Protein AF-A0A6P2DK09-F1 (afdb_monomer_lite)

Structure (mmCIF, N/CA/C/O backbone):
data_AF-A0A6P2DK09-F1
#
_entry.id   AF-A0A6P2DK09-F1
#
loop_
_atom_site.group_PDB
_atom_site.id
_atom_site.type_symbol
_atom_site.label_atom_id
_atom_site.label_alt_id
_atom_site.label_comp_id
_atom_site.label_asym_id
_atom_site.label_entity_id
_atom_site.label_seq_id
_atom_site.pdbx_PDB_ins_code
_atom_site.Cartn_x
_atom_site.Cartn_y
_atom_site.Cartn_z
_atom_site.occupancy
_atom_site.B_iso_or_equiv
_atom_site.auth_seq_id
_atom_site.auth_comp_id
_atom_site.auth_asym_id
_atom_site.auth_atom_id
_atom_site.pdbx_PDB_model_num
ATOM 1 N N . MET A 1 1 ? 14.080 -55.317 -31.603 1.00 42.06 1 MET A N 1
ATOM 2 C CA . MET A 1 1 ? 14.090 -55.351 -30.122 1.00 42.06 1 MET A CA 1
ATOM 3 C C . MET A 1 1 ? 13.150 -54.242 -29.651 1.00 42.06 1 MET A C 1
ATOM 5 O O . MET A 1 1 ? 13.476 -53.090 -29.867 1.00 42.06 1 MET A O 1
ATOM 9 N N . ARG A 1 2 ? 11.854 -54.483 -29.374 1.00 49.81 2 ARG A N 1
ATOM 10 C CA . ARG A 1 2 ? 11.277 -54.922 -28.074 1.00 49.81 2 ARG A CA 1
ATOM 11 C C . ARG A 1 2 ? 12.074 -54.328 -26.906 1.00 49.81 2 ARG A C 1
ATOM 13 O O . ARG A 1 2 ? 13.206 -54.742 -26.722 1.00 49.81 2 ARG A O 1
ATOM 20 N N . THR A 1 3 ? 11.541 -53.339 -26.189 1.00 46.97 3 THR A N 1
ATOM 21 C CA . THR A 1 3 ? 10.683 -53.588 -25.014 1.00 46.97 3 THR A CA 1
ATOM 22 C C . THR A 1 3 ? 9.651 -52.477 -24.759 1.00 46.97 3 THR A C 1
ATOM 24 O O . THR A 1 3 ? 9.936 -51.289 -24.857 1.00 46.97 3 THR A O 1
ATOM 27 N N . ARG A 1 4 ? 8.428 -52.899 -24.407 1.00 56.16 4 ARG A N 1
ATOM 28 C CA . ARG A 1 4 ? 7.348 -52.081 -23.837 1.00 56.16 4 ARG A CA 1
ATOM 29 C C . ARG A 1 4 ? 7.467 -52.135 -22.310 1.00 56.16 4 ARG A C 1
ATOM 31 O O . ARG A 1 4 ? 7.548 -53.238 -21.778 1.00 56.16 4 ARG A O 1
ATOM 38 N N . PHE A 1 5 ? 7.397 -50.997 -21.625 1.00 48.72 5 PHE A N 1
ATOM 39 C CA . PHE A 1 5 ? 7.050 -50.923 -20.201 1.00 48.72 5 PHE A CA 1
ATOM 40 C C . PHE A 1 5 ? 5.754 -50.118 -20.081 1.00 48.72 5 PHE A C 1
ATOM 42 O O . PHE A 1 5 ? 5.742 -48.906 -20.272 1.00 48.72 5 PHE A O 1
ATOM 49 N N . GLY A 1 6 ? 4.649 -50.824 -19.843 1.00 46.00 6 GLY A N 1
ATOM 50 C CA . GLY A 1 6 ? 3.372 -50.233 -19.461 1.00 46.00 6 GLY A CA 1
ATOM 51 C C . GLY A 1 6 ? 3.283 -50.204 -17.941 1.00 46.00 6 GLY A C 1
ATOM 52 O O . GLY A 1 6 ? 3.185 -51.258 -17.320 1.00 46.00 6 GLY A O 1
ATOM 53 N N . GLY A 1 7 ? 3.346 -49.010 -17.356 1.00 49.12 7 GLY A N 1
ATOM 54 C CA . GLY A 1 7 ? 3.050 -48.766 -15.947 1.00 49.12 7 GLY A CA 1
ATOM 55 C C . GLY A 1 7 ? 1.713 -48.045 -15.837 1.00 49.12 7 GLY A C 1
ATOM 56 O O . GLY A 1 7 ? 1.587 -46.906 -16.280 1.00 49.12 7 GLY A O 1
ATOM 57 N N . ALA A 1 8 ? 0.710 -48.719 -15.279 1.00 47.31 8 ALA A N 1
ATOM 58 C CA . ALA A 1 8 ? -0.571 -48.118 -14.939 1.00 47.31 8 ALA A CA 1
ATOM 59 C C . ALA A 1 8 ? -0.384 -47.179 -13.736 1.00 47.31 8 ALA A C 1
ATOM 61 O O . ALA A 1 8 ? -0.195 -47.635 -12.611 1.00 47.31 8 ALA A O 1
ATOM 62 N N . PHE A 1 9 ? -0.424 -45.868 -13.975 1.00 43.56 9 PHE A N 1
ATOM 63 C CA . PHE A 1 9 ? -0.519 -44.870 -12.912 1.00 43.56 9 PHE A CA 1
ATOM 64 C C . PHE A 1 9 ? -1.989 -44.695 -12.526 1.00 43.56 9 PHE A C 1
ATOM 66 O O . PHE A 1 9 ? -2.787 -44.138 -13.278 1.00 43.56 9 PHE A O 1
ATO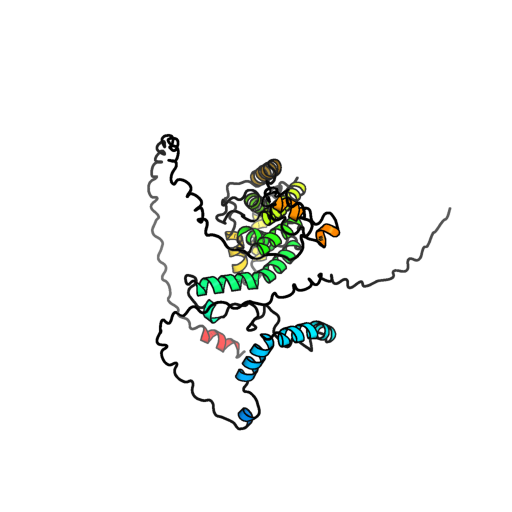M 73 N N . ALA A 1 10 ? -2.345 -45.183 -11.340 1.00 48.19 10 ALA A N 1
ATOM 74 C CA . ALA A 1 10 ? -3.598 -44.844 -10.685 1.00 48.19 10 ALA A CA 1
ATOM 75 C C . ALA A 1 10 ? -3.529 -43.381 -10.215 1.00 48.19 10 ALA A C 1
ATOM 77 O O . ALA A 1 10 ? -2.766 -43.039 -9.312 1.00 48.19 10 ALA A O 1
ATOM 78 N N . VAL A 1 11 ? -4.311 -42.509 -10.853 1.00 44.12 11 VAL A N 1
ATOM 79 C CA . VAL A 1 11 ? -4.482 -41.109 -10.447 1.00 44.12 11 VAL A CA 1
ATOM 80 C C . VAL A 1 11 ? -5.477 -41.070 -9.289 1.00 44.12 11 VAL A C 1
ATOM 82 O O . VAL A 1 11 ? -6.689 -41.141 -9.480 1.00 44.12 11 VAL A O 1
ATOM 85 N N . LEU A 1 12 ? -4.948 -40.993 -8.071 1.00 38.78 12 LEU A N 1
ATOM 86 C CA . LEU A 1 12 ? -5.711 -40.795 -6.842 1.00 38.78 12 LEU A CA 1
ATOM 87 C C . LEU A 1 12 ? -5.886 -39.281 -6.643 1.00 38.78 12 LEU A C 1
ATOM 89 O O . LEU A 1 12 ? -4.958 -38.578 -6.245 1.00 38.78 12 LEU A O 1
ATOM 93 N N . VAL A 1 13 ? -7.065 -38.763 -6.990 1.00 39.62 13 VAL A N 1
ATOM 94 C CA . VAL A 1 13 ? -7.422 -37.348 -6.819 1.00 39.62 13 VAL A CA 1
ATOM 95 C C . VAL A 1 13 ? -7.716 -37.086 -5.340 1.00 39.62 13 VAL A C 1
ATOM 97 O O . VAL A 1 13 ? -8.825 -37.309 -4.862 1.00 39.62 13 VAL A O 1
ATOM 100 N N . PHE A 1 14 ? -6.716 -36.602 -4.603 1.00 35.22 14 PHE A N 1
ATOM 101 C CA . PHE A 1 14 ? -6.920 -35.970 -3.300 1.00 35.22 14 PHE A CA 1
ATOM 102 C C . PHE A 1 14 ? -7.367 -34.518 -3.513 1.00 35.22 14 PHE A C 1
ATOM 104 O O . PHE A 1 14 ? -6.560 -33.646 -3.833 1.00 35.22 14 PHE A O 1
ATOM 111 N N . VAL A 1 15 ? -8.657 -34.241 -3.311 1.00 38.81 15 VAL A N 1
ATOM 112 C CA . VAL A 1 15 ? -9.162 -32.868 -3.173 1.00 38.81 15 VAL A CA 1
ATOM 113 C C . VAL A 1 15 ? -8.777 -32.365 -1.781 1.00 38.81 15 VAL A C 1
ATOM 115 O O . VAL A 1 15 ? -9.516 -32.516 -0.811 1.00 38.81 15 VAL A O 1
ATOM 118 N N . ALA A 1 16 ? -7.581 -31.793 -1.668 1.00 36.22 16 ALA A N 1
ATOM 119 C CA . ALA A 1 16 ? -7.150 -31.077 -0.477 1.00 36.22 16 ALA A CA 1
ATOM 120 C C . ALA A 1 16 ? -7.794 -29.680 -0.461 1.00 36.22 16 ALA A C 1
ATOM 122 O O . ALA A 1 16 ? -7.281 -28.730 -1.050 1.00 36.22 16 ALA A O 1
ATOM 123 N N . LEU A 1 17 ? -8.925 -29.541 0.234 1.00 41.38 17 LEU A N 1
ATOM 124 C CA . LEU A 1 17 ? -9.475 -28.245 0.645 1.00 41.38 17 LEU A CA 1
ATOM 125 C C . LEU A 1 17 ? -8.602 -27.656 1.767 1.00 41.38 17 LEU A C 1
ATOM 127 O O . LEU A 1 17 ? -8.957 -27.654 2.943 1.00 41.38 17 LEU A O 1
ATOM 131 N N . GLY A 1 18 ? -7.420 -27.168 1.391 1.00 33.12 18 GLY A N 1
ATOM 132 C CA . GLY A 1 18 ? -6.524 -26.424 2.267 1.00 33.12 18 GLY A CA 1
ATOM 133 C C . GLY A 1 18 ? -7.019 -24.995 2.466 1.00 33.12 18 GLY A C 1
ATOM 134 O O . GLY A 1 18 ? -6.592 -24.084 1.762 1.00 33.12 18 GLY A O 1
ATOM 135 N N . ARG A 1 19 ? -7.905 -24.770 3.443 1.00 43.72 19 ARG A N 1
ATOM 136 C CA . ARG A 1 19 ? -8.054 -23.432 4.030 1.00 43.72 19 ARG A CA 1
ATOM 137 C C . ARG A 1 19 ? -6.906 -23.218 5.010 1.00 43.72 19 ARG A C 1
ATOM 139 O O . ARG A 1 19 ? -6.800 -23.933 6.002 1.00 43.72 19 ARG A O 1
ATOM 146 N N . ALA A 1 20 ? -6.071 -22.222 4.727 1.00 36.66 20 ALA A N 1
ATOM 147 C CA . ALA A 1 20 ? -5.079 -21.713 5.659 1.00 36.66 20 ALA A CA 1
ATOM 148 C C . ALA A 1 20 ? -5.770 -21.338 6.981 1.00 36.66 20 ALA A C 1
ATOM 150 O O . ALA A 1 20 ? -6.545 -20.381 7.043 1.00 36.66 20 ALA A O 1
ATOM 151 N N . GLN A 1 21 ? -5.521 -22.117 8.033 1.00 39.50 21 GLN A N 1
ATOM 152 C CA . GLN A 1 21 ? -5.851 -21.720 9.394 1.00 39.50 21 GLN A CA 1
ATOM 153 C C . GLN A 1 21 ? -4.975 -20.514 9.736 1.00 39.50 21 GLN A C 1
ATOM 155 O O . GLN A 1 21 ? -3.755 -20.630 9.842 1.00 39.50 21 GLN A O 1
ATOM 160 N N . GLN A 1 22 ? -5.587 -19.336 9.867 1.00 37.28 22 GLN A N 1
ATOM 161 C CA . GLN A 1 22 ? -4.907 -18.209 10.494 1.00 37.28 22 GLN A CA 1
ATOM 162 C C . GLN A 1 22 ? -4.596 -18.584 11.952 1.00 37.28 22 GLN A C 1
ATOM 164 O O . GLN A 1 22 ? -5.474 -19.128 12.627 1.00 37.28 22 GLN A O 1
ATOM 169 N N . PRO A 1 23 ? -3.384 -18.300 12.458 1.00 37.34 23 PRO A N 1
ATOM 170 C CA . PRO A 1 23 ? -3.059 -18.536 13.855 1.00 37.34 23 PRO A CA 1
ATOM 171 C C . PRO A 1 23 ? -3.972 -17.680 14.738 1.00 37.34 23 PRO A C 1
ATOM 173 O O . PRO A 1 23 ? -3.956 -16.449 14.681 1.00 37.34 23 PRO A O 1
ATOM 176 N N . THR A 1 24 ? -4.785 -18.338 15.561 1.00 40.47 24 THR A N 1
ATOM 177 C CA . THR A 1 24 ? -5.504 -17.705 16.666 1.00 40.47 24 THR A CA 1
ATOM 178 C C . THR A 1 24 ? -4.481 -17.167 17.657 1.00 40.47 24 THR A C 1
ATOM 180 O O . THR A 1 24 ? -3.830 -17.937 18.361 1.00 40.47 24 THR A O 1
ATOM 183 N N . ILE A 1 25 ? -4.331 -15.844 17.696 1.00 39.44 25 ILE A N 1
ATOM 184 C CA . ILE A 1 25 ? -3.543 -15.143 18.710 1.00 39.44 25 ILE A CA 1
ATOM 185 C C . ILE A 1 25 ? -4.257 -15.344 20.061 1.00 39.44 25 ILE A C 1
ATOM 187 O O . ILE A 1 25 ? -5.414 -14.931 20.184 1.00 39.44 25 ILE A O 1
ATOM 191 N N . PRO A 1 26 ? -3.629 -15.978 21.070 1.00 37.31 26 PRO A N 1
ATOM 192 C CA . PRO A 1 26 ? -4.203 -16.063 22.407 1.00 37.31 26 PRO A CA 1
ATOM 193 C C . PRO A 1 26 ? -4.336 -14.653 22.995 1.00 37.31 26 PRO A C 1
ATOM 195 O O . PRO A 1 26 ? -3.378 -13.881 23.034 1.00 37.31 26 PRO A O 1
ATOM 198 N N . GLY A 1 27 ? -5.556 -14.302 23.405 1.00 42.22 27 GLY A N 1
ATOM 199 C CA . GLY A 1 27 ? -5.870 -13.000 23.984 1.00 42.22 27 GLY A CA 1
ATOM 200 C C . GLY A 1 27 ? -5.056 -12.743 25.251 1.00 42.22 27 GLY A C 1
ATOM 201 O O . GLY A 1 27 ? -5.038 -13.568 26.164 1.00 42.22 27 GLY A O 1
ATOM 202 N N . ALA A 1 28 ? -4.399 -11.586 25.300 1.00 41.84 28 ALA A N 1
ATOM 203 C CA . ALA A 1 28 ? -3.706 -11.109 26.487 1.00 41.84 28 ALA A CA 1
ATOM 204 C C . ALA A 1 28 ? -4.692 -10.962 27.670 1.00 41.84 28 ALA A C 1
ATOM 206 O O . ALA A 1 28 ? -5.804 -10.455 27.475 1.00 41.84 28 ALA A O 1
ATOM 207 N N . PRO A 1 29 ? -4.315 -11.377 28.894 1.00 41.28 29 PRO A N 1
ATOM 208 C CA . PRO A 1 29 ? -5.143 -11.194 30.079 1.00 41.28 29 PRO A CA 1
ATOM 209 C C . PRO A 1 29 ? -5.303 -9.701 30.395 1.00 41.28 29 PRO A C 1
ATOM 211 O O . PRO A 1 29 ? -4.333 -8.945 30.447 1.00 41.28 29 PRO A O 1
ATOM 214 N N . ALA A 1 30 ? -6.549 -9.274 30.599 1.00 40.66 30 ALA A N 1
ATOM 215 C CA . ALA A 1 30 ? -6.876 -7.912 30.997 1.00 40.66 30 ALA A CA 1
ATOM 216 C C . ALA A 1 30 ? -6.358 -7.632 32.418 1.00 40.66 30 ALA A C 1
ATOM 218 O O . ALA A 1 30 ? -6.726 -8.325 33.367 1.00 40.66 30 ALA A O 1
ATOM 219 N N . LEU A 1 31 ? -5.521 -6.601 32.555 1.00 39.47 31 LEU A N 1
ATOM 220 C CA . LEU A 1 31 ? -5.100 -6.048 33.842 1.00 39.47 31 LEU A CA 1
ATOM 221 C C . LEU A 1 31 ? -6.314 -5.474 34.606 1.00 39.47 31 LEU A C 1
ATOM 223 O O . LEU A 1 31 ? -7.147 -4.797 33.996 1.00 39.47 31 LEU A O 1
ATOM 227 N N . PRO A 1 32 ? -6.421 -5.701 35.929 1.00 43.34 32 PRO A N 1
ATOM 228 C CA . PRO A 1 32 ? -7.455 -5.094 36.759 1.00 43.34 32 PRO A CA 1
ATOM 229 C C . PRO A 1 32 ? -7.236 -3.577 36.853 1.00 43.34 32 PRO A C 1
ATOM 231 O O . PRO A 1 32 ? -6.185 -3.109 37.290 1.00 43.34 32 PRO A O 1
ATOM 234 N N . GLY A 1 33 ? -8.232 -2.806 36.412 1.00 38.91 33 GLY A N 1
ATOM 235 C CA . GLY A 1 33 ? -8.222 -1.346 36.471 1.00 38.91 33 GLY A CA 1
ATOM 236 C C . GLY A 1 33 ? -8.292 -0.839 37.911 1.00 38.91 33 GLY A C 1
ATOM 237 O O . GLY A 1 33 ? -9.237 -1.144 38.636 1.00 38.91 33 GLY A O 1
ATOM 238 N N . GLY A 1 34 ? -7.289 -0.055 38.307 1.00 42.06 34 GLY A N 1
ATOM 239 C CA . GLY A 1 34 ? -7.310 0.740 39.532 1.00 42.06 34 GLY A CA 1
ATOM 240 C C . GLY A 1 34 ? -8.215 1.980 39.407 1.00 42.06 34 GLY A C 1
ATOM 241 O O . GLY A 1 34 ? -8.518 2.415 38.293 1.00 42.06 34 GLY A O 1
ATOM 242 N N . PRO A 1 35 ? -8.659 2.550 40.541 1.00 38.03 35 PRO A N 1
ATOM 243 C CA . PRO A 1 35 ? -9.598 3.667 40.578 1.00 38.03 35 PRO A CA 1
ATOM 244 C C . PRO A 1 35 ? -8.959 4.967 40.070 1.00 38.03 35 PRO A C 1
ATOM 246 O O . PRO A 1 35 ? -7.891 5.374 40.524 1.00 38.03 35 PRO A O 1
ATOM 249 N N . VAL A 1 36 ? -9.643 5.633 39.140 1.00 41.47 36 VAL A N 1
ATOM 250 C CA . VAL A 1 36 ? -9.286 6.965 38.628 1.00 41.47 36 VAL A CA 1
ATOM 251 C C . VAL A 1 36 ? -9.949 8.024 39.525 1.00 41.47 36 VAL A C 1
ATOM 253 O O . VAL A 1 36 ? -11.138 7.877 39.823 1.00 41.47 36 VAL A O 1
ATOM 256 N N . PRO A 1 37 ? -9.237 9.070 39.983 1.00 42.19 37 PRO A N 1
ATOM 257 C CA . PRO A 1 37 ? -9.812 10.094 40.851 1.00 42.19 37 PRO A CA 1
ATOM 258 C C . PRO A 1 37 ? -10.824 10.975 40.108 1.00 42.19 37 PRO A C 1
ATOM 260 O O . PRO A 1 37 ? -10.630 11.357 38.954 1.00 42.19 37 PRO A O 1
ATOM 263 N N . ALA A 1 38 ? -11.910 11.299 40.809 1.00 38.03 38 ALA A N 1
ATOM 264 C CA . ALA A 1 38 ? -12.978 12.173 40.351 1.00 38.03 38 ALA A CA 1
ATOM 265 C C . ALA A 1 38 ? -12.473 13.611 40.156 1.00 38.03 38 ALA A C 1
ATOM 267 O O . ALA A 1 38 ? -11.994 14.240 41.099 1.00 38.03 38 ALA A O 1
ATOM 268 N N . VAL A 1 39 ? -12.631 14.146 38.945 1.00 36.91 39 VAL A N 1
ATOM 269 C CA . VAL A 1 39 ? -12.484 15.579 38.670 1.00 36.91 39 VAL A CA 1
ATOM 270 C C . VAL A 1 39 ? -13.880 16.191 38.647 1.00 36.91 39 VAL A C 1
ATOM 272 O O . VAL A 1 39 ? -14.657 16.001 37.714 1.00 36.91 39 VAL A O 1
ATOM 275 N N . THR A 1 40 ? -14.208 16.902 39.721 1.00 39.91 40 THR A N 1
ATOM 276 C CA . THR A 1 40 ? -15.371 17.781 39.835 1.00 39.91 40 THR A CA 1
ATOM 277 C C . THR A 1 40 ? -15.130 19.055 39.027 1.00 39.91 40 THR A C 1
ATOM 279 O O . THR A 1 40 ? -14.263 19.853 39.375 1.00 39.91 40 THR A O 1
ATOM 282 N N . GLY A 1 41 ? -15.911 19.261 37.968 1.00 35.00 41 GLY A N 1
ATOM 283 C CA . GLY A 1 41 ? -15.904 20.486 37.168 1.00 35.00 41 GLY A CA 1
ATOM 284 C C . GLY A 1 41 ? -17.244 20.664 36.466 1.00 35.00 41 GLY A C 1
ATOM 285 O O . GLY A 1 41 ? -17.399 20.298 35.306 1.00 35.00 41 GLY A O 1
ATOM 286 N N . ALA A 1 42 ? -18.233 21.165 37.205 1.00 35.78 42 ALA A N 1
ATOM 287 C CA . ALA A 1 42 ? -19.566 21.463 36.703 1.00 35.78 42 ALA A CA 1
ATOM 288 C C . ALA A 1 42 ? -19.560 22.791 35.928 1.00 35.78 42 ALA A C 1
ATOM 290 O O . ALA A 1 42 ? -19.402 23.855 36.519 1.00 35.78 42 ALA A O 1
ATOM 291 N N . ALA A 1 43 ? -19.787 22.724 34.617 1.00 34.16 43 ALA A N 1
ATOM 292 C CA . ALA A 1 43 ? -20.280 23.844 33.824 1.00 34.16 43 ALA A CA 1
ATOM 293 C C . ALA A 1 43 ? -21.650 23.442 33.267 1.00 34.16 43 ALA A C 1
ATOM 295 O O . ALA A 1 43 ? -21.760 22.624 32.352 1.00 34.16 43 ALA A O 1
ATOM 296 N N . ALA A 1 44 ? -22.700 23.968 33.896 1.00 38.06 44 ALA A N 1
ATOM 297 C CA . ALA A 1 44 ? -24.085 23.739 33.522 1.00 38.06 44 ALA A CA 1
ATOM 298 C C . ALA A 1 44 ? -24.372 24.388 32.161 1.00 38.06 44 ALA A C 1
ATOM 300 O O . ALA A 1 44 ? -24.504 25.604 32.054 1.00 38.06 44 ALA A O 1
ATOM 301 N N . THR A 1 45 ? -24.477 23.567 31.119 1.00 35.94 45 THR A N 1
ATOM 302 C CA . THR A 1 45 ? -25.125 23.945 29.861 1.00 35.94 45 THR A CA 1
ATOM 303 C C . THR A 1 45 ? -26.589 23.531 29.949 1.00 35.94 45 THR A C 1
ATOM 305 O O . THR A 1 45 ? -26.921 22.359 30.120 1.00 35.94 45 THR A O 1
ATOM 308 N N . SER A 1 46 ? -27.475 24.522 29.896 1.00 36.66 46 SER A N 1
ATOM 309 C CA . SER A 1 46 ? -28.925 24.360 29.863 1.00 36.66 46 SER A CA 1
ATOM 310 C C . SER A 1 46 ? -29.345 23.659 28.569 1.00 36.66 46 SER A C 1
ATOM 312 O O . SER A 1 46 ? -29.422 24.262 27.501 1.00 36.66 46 SER A O 1
ATOM 314 N N . VAL A 1 47 ? -29.616 22.357 28.665 1.00 35.62 47 VAL A N 1
ATOM 315 C CA . VAL A 1 47 ? -30.225 21.581 27.581 1.00 35.62 47 VAL A CA 1
ATOM 316 C C . VAL A 1 47 ? -31.680 22.026 27.437 1.00 35.62 47 VAL A C 1
ATOM 318 O O . VAL A 1 47 ? -32.480 21.879 28.362 1.00 35.62 47 VAL A O 1
ATOM 321 N N . ALA A 1 48 ? -32.014 22.592 26.277 1.00 35.19 48 ALA A N 1
ATOM 322 C CA . ALA A 1 48 ? -33.384 22.905 25.892 1.00 35.19 48 ALA A C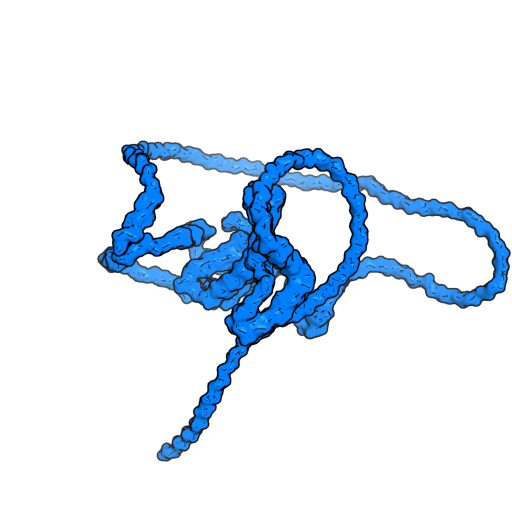A 1
ATOM 323 C C . ALA A 1 48 ? -34.240 21.619 25.889 1.00 35.19 48 ALA A C 1
ATOM 325 O O . ALA A 1 48 ? -33.774 20.587 25.395 1.00 35.19 48 ALA A O 1
ATOM 326 N N . PRO A 1 49 ? -35.474 21.643 26.426 1.00 42.38 49 PRO A N 1
ATOM 327 C CA . PRO A 1 49 ? -36.316 20.457 26.500 1.00 42.38 49 PRO A CA 1
ATOM 328 C C . PRO A 1 49 ? -36.663 19.976 25.089 1.00 42.38 49 PRO A C 1
ATOM 330 O O . PRO A 1 49 ? -37.343 20.662 24.325 1.00 42.38 49 PRO A O 1
ATOM 333 N N . ALA A 1 50 ? -36.175 18.785 24.744 1.00 40.22 50 ALA A N 1
ATOM 334 C CA . ALA A 1 50 ? -36.570 18.084 23.534 1.00 40.22 50 ALA A CA 1
ATOM 335 C C . ALA A 1 50 ? -38.086 17.849 23.572 1.00 40.22 50 ALA A C 1
ATOM 337 O O . ALA A 1 50 ? -38.610 17.269 24.526 1.00 40.22 50 ALA A O 1
ATOM 338 N N . ALA A 1 51 ? -38.782 18.325 22.538 1.00 39.97 51 ALA A N 1
ATOM 339 C CA . ALA A 1 51 ? -40.211 18.124 22.363 1.00 39.97 51 ALA A CA 1
ATOM 340 C C . ALA A 1 51 ? -40.535 16.625 22.441 1.00 39.97 51 ALA A C 1
ATOM 342 O O . ALA A 1 51 ? -40.000 15.819 21.676 1.00 39.97 51 ALA A O 1
ATOM 343 N N . ALA A 1 52 ? -41.387 16.261 23.401 1.00 41.22 52 ALA A N 1
ATOM 344 C CA . ALA A 1 52 ? -41.828 14.894 23.614 1.00 41.22 52 ALA A CA 1
ATOM 345 C C . ALA A 1 52 ? -42.483 14.361 22.333 1.00 41.22 52 ALA A C 1
ATOM 347 O O . ALA A 1 52 ? -43.506 14.879 21.883 1.00 41.22 52 ALA A O 1
ATOM 348 N N . ALA A 1 53 ? -41.877 13.330 21.742 1.00 52.50 53 ALA A N 1
ATOM 349 C CA . ALA A 1 53 ? -42.482 12.604 20.638 1.00 52.50 53 ALA A CA 1
ATOM 350 C C . ALA A 1 53 ? -43.858 12.062 21.082 1.00 52.50 53 ALA A C 1
ATOM 352 O O . ALA A 1 53 ? -43.981 11.581 22.215 1.00 52.50 53 ALA A O 1
ATOM 353 N N . PRO A 1 54 ? -44.896 12.145 20.230 1.00 54.88 54 PRO A N 1
ATOM 354 C CA . PRO A 1 54 ? -46.242 11.713 20.583 1.00 54.88 54 PRO A CA 1
ATOM 355 C C . PRO A 1 54 ? -46.227 10.240 21.000 1.00 54.88 54 PRO A C 1
ATOM 357 O O . PRO A 1 54 ? -45.704 9.382 20.288 1.00 54.88 54 PRO A O 1
ATOM 360 N N . ALA A 1 55 ? -46.781 9.960 22.180 1.00 57.06 55 ALA A N 1
ATOM 361 C CA . ALA A 1 55 ? -46.859 8.616 22.729 1.00 57.06 55 ALA A CA 1
ATOM 362 C C . ALA A 1 55 ? -47.644 7.712 21.767 1.00 57.06 55 ALA A C 1
ATOM 364 O O . ALA A 1 55 ? -48.851 7.878 21.590 1.00 57.06 55 ALA A O 1
ATOM 365 N N . ALA A 1 56 ? -46.948 6.763 21.140 1.00 64.31 56 ALA A N 1
ATOM 366 C CA . ALA A 1 56 ? -47.571 5.759 20.290 1.00 64.31 56 ALA A CA 1
ATOM 367 C C . ALA A 1 56 ? -48.649 4.980 21.081 1.00 64.31 56 ALA A C 1
ATOM 369 O O . ALA A 1 56 ? -48.457 4.710 22.274 1.00 64.31 56 ALA A O 1
ATOM 370 N N . PRO A 1 57 ? -49.785 4.623 20.452 1.00 63.41 57 PRO A N 1
ATOM 371 C CA . PRO A 1 57 ? -50.897 3.960 21.127 1.00 63.41 57 PRO A CA 1
ATOM 372 C C . PRO A 1 57 ? -50.459 2.635 21.767 1.00 63.41 57 PRO A C 1
ATOM 374 O O . PRO A 1 57 ? -49.856 1.769 21.129 1.00 63.41 57 PRO A O 1
ATOM 377 N N . LYS A 1 58 ? -50.757 2.487 23.063 1.00 66.31 58 LYS A N 1
ATOM 378 C CA . LYS A 1 58 ? -50.417 1.311 23.875 1.00 66.31 58 LYS A CA 1
ATOM 379 C C . LYS A 1 58 ? -51.411 0.183 23.600 1.00 66.31 58 LYS A C 1
ATOM 381 O O . LYS A 1 58 ? -52.456 0.099 24.236 1.00 66.31 58 LYS A O 1
ATOM 386 N N . ASN A 1 59 ? -51.079 -0.705 22.671 1.00 75.69 59 ASN A N 1
ATOM 387 C CA . ASN A 1 59 ? -51.859 -1.924 22.439 1.00 75.69 59 ASN A CA 1
ATOM 388 C C . ASN A 1 59 ? -51.501 -2.963 23.516 1.00 75.69 59 ASN A C 1
ATOM 390 O O . ASN A 1 59 ? -50.332 -3.073 23.872 1.00 75.69 59 ASN A O 1
ATOM 394 N N . ILE A 1 60 ? -52.445 -3.774 24.006 1.00 82.12 60 ILE A N 1
ATOM 395 C CA . ILE A 1 60 ? -52.199 -4.819 25.034 1.00 82.12 60 ILE A CA 1
ATOM 396 C C . ILE A 1 60 ? -51.035 -5.760 24.648 1.00 82.12 60 ILE A C 1
ATOM 398 O O . ILE A 1 60 ? -50.260 -6.196 25.498 1.00 82.12 60 ILE A O 1
ATOM 402 N N . TRP A 1 61 ? -50.825 -5.978 23.348 1.00 69.06 61 TRP A N 1
ATOM 403 C CA . TRP A 1 61 ? -49.689 -6.734 22.810 1.00 69.06 61 TRP A CA 1
ATOM 404 C C . TRP A 1 61 ? -48.313 -6.095 23.064 1.00 69.06 61 TRP A C 1
ATOM 406 O O . TRP A 1 61 ? -47.329 -6.818 23.176 1.00 69.06 61 TRP A O 1
ATOM 416 N N . SER A 1 62 ? -48.230 -4.772 23.229 1.00 67.75 62 SER A N 1
ATOM 417 C CA . SER A 1 62 ? -46.994 -4.065 23.612 1.00 67.75 62 SER A CA 1
ATOM 418 C C . SER A 1 62 ? -46.621 -4.237 25.090 1.00 67.75 62 SER A C 1
ATOM 420 O O . SER A 1 62 ? -45.485 -3.963 25.467 1.00 67.75 62 SER A O 1
ATOM 422 N N . PHE A 1 63 ? -47.548 -4.730 25.924 1.00 75.94 63 PHE A N 1
ATOM 423 C CA . PHE A 1 63 ? -47.269 -5.069 27.322 1.00 75.94 63 PHE A CA 1
ATOM 424 C C . PHE A 1 63 ? -46.622 -6.459 27.456 1.00 75.94 63 PHE A C 1
ATOM 426 O O . PHE A 1 63 ? -45.780 -6.666 28.324 1.00 75.94 63 PHE A O 1
ATOM 433 N N . PHE A 1 64 ? -46.966 -7.397 26.563 1.00 82.56 64 PHE A N 1
ATOM 434 C CA . PHE A 1 64 ? -46.400 -8.754 26.545 1.00 82.56 64 PHE A CA 1
ATOM 435 C C . PHE A 1 64 ? -45.216 -8.925 25.585 1.00 82.56 64 PHE A C 1
ATOM 437 O O . PHE A 1 64 ? -44.360 -9.780 25.808 1.00 82.56 64 PHE A O 1
ATOM 444 N N . MET A 1 65 ? -45.121 -8.115 24.528 1.00 82.38 65 MET A N 1
ATOM 445 C CA . MET A 1 65 ? -44.001 -8.145 23.591 1.00 82.38 65 MET A CA 1
ATOM 446 C C . MET A 1 65 ? -43.260 -6.811 23.594 1.00 82.38 65 MET A C 1
ATOM 448 O O . MET A 1 65 ? -43.837 -5.778 23.266 1.00 82.38 65 MET A O 1
ATOM 452 N N . LYS A 1 66 ? -41.951 -6.853 23.897 1.00 85.56 66 LYS A N 1
ATOM 453 C CA . LYS A 1 66 ? -41.042 -5.711 23.691 1.00 85.56 66 LYS A CA 1
ATOM 454 C C . LYS A 1 66 ? -41.258 -5.132 22.295 1.00 85.56 66 LYS A C 1
ATOM 456 O O . LYS A 1 66 ? -41.269 -5.891 21.316 1.00 85.56 66 LYS A O 1
ATOM 461 N N . THR A 1 67 ? -41.377 -3.808 22.218 1.00 85.94 67 THR A N 1
ATOM 462 C CA . THR A 1 67 ? -41.510 -3.103 20.938 1.00 85.94 67 THR A CA 1
ATOM 463 C C . THR A 1 67 ? -40.307 -3.419 20.041 1.00 85.94 67 THR A C 1
ATOM 465 O O . THR A 1 67 ? -39.235 -3.786 20.544 1.00 85.94 67 THR A O 1
ATOM 468 N N . PRO A 1 68 ? -40.442 -3.326 18.710 1.00 81.69 68 PRO A N 1
ATOM 469 C CA . PRO A 1 68 ? -39.315 -3.534 17.806 1.00 81.69 68 PRO A CA 1
ATOM 470 C C . PRO A 1 68 ? -38.116 -2.633 18.145 1.00 81.69 68 PRO A C 1
ATOM 472 O O . PRO A 1 68 ? -36.985 -3.121 18.098 1.00 81.69 68 PRO A O 1
ATOM 475 N N . GLU A 1 69 ? -38.325 -1.386 18.595 1.00 80.19 69 GLU A N 1
ATOM 476 C CA . GLU A 1 69 ? -37.214 -0.532 19.040 1.00 80.19 69 GLU A CA 1
ATOM 477 C C . GLU A 1 69 ? -36.551 -1.073 20.310 1.00 80.19 69 GLU A C 1
ATOM 479 O O . GLU A 1 69 ? -35.326 -1.148 20.388 1.00 80.19 69 GLU A O 1
ATOM 484 N N . GLN A 1 70 ? -37.334 -1.522 21.294 1.00 83.75 70 GLN A N 1
ATOM 485 C CA . GLN A 1 70 ? -36.793 -2.115 22.520 1.00 83.75 70 GLN A CA 1
ATOM 486 C C . GLN A 1 70 ? -36.060 -3.432 22.250 1.00 83.75 70 GLN A C 1
ATOM 488 O O . GLN A 1 70 ? -35.064 -3.731 22.911 1.00 83.75 70 GLN A O 1
ATOM 493 N N . LYS A 1 71 ? -36.517 -4.236 21.282 1.00 86.25 71 LYS A N 1
ATOM 494 C CA . LYS A 1 71 ? -35.795 -5.434 20.829 1.00 86.25 71 LYS A CA 1
ATOM 495 C C . LYS A 1 71 ? -34.477 -5.056 20.165 1.00 86.25 71 LYS A C 1
ATOM 497 O O . LYS A 1 71 ? -33.469 -5.686 20.470 1.00 86.25 71 LYS A O 1
ATOM 502 N N . ALA A 1 72 ? -34.457 -4.019 19.329 1.00 82.06 72 ALA A N 1
ATOM 503 C CA . ALA A 1 72 ? -33.228 -3.514 18.724 1.00 82.06 72 ALA A CA 1
ATOM 504 C C . ALA A 1 72 ? -32.244 -2.990 19.784 1.00 82.06 72 ALA A C 1
ATOM 506 O O . ALA A 1 72 ? -31.071 -3.353 19.750 1.00 82.06 72 ALA A O 1
ATOM 507 N N . GLN A 1 73 ? -32.718 -2.237 20.781 1.00 81.44 73 GLN A N 1
ATOM 508 C CA . GLN A 1 73 ? -31.902 -1.766 21.906 1.00 81.44 73 GLN A CA 1
ATOM 509 C C . GLN A 1 73 ? -31.398 -2.920 22.780 1.00 81.44 73 GLN A C 1
ATOM 511 O O . GLN A 1 73 ? -30.228 -2.960 23.146 1.00 81.44 73 GLN A O 1
ATOM 516 N N . CYS A 1 74 ? -32.245 -3.903 23.088 1.00 89.00 74 CYS A N 1
ATOM 517 C CA . CYS A 1 74 ? -31.842 -5.066 23.877 1.00 89.00 74 CYS A CA 1
ATOM 518 C C . CYS A 1 74 ? -30.831 -5.933 23.116 1.00 89.00 74 CYS A C 1
ATOM 520 O O . CYS A 1 74 ? -29.868 -6.412 23.709 1.00 89.00 74 CYS A O 1
ATOM 522 N N . LYS A 1 75 ? -31.012 -6.092 21.798 1.00 87.00 75 LYS A N 1
ATOM 523 C CA . LYS A 1 75 ? -30.047 -6.748 20.910 1.00 87.00 75 LYS A CA 1
ATOM 524 C C . LYS A 1 75 ? -28.736 -5.965 20.866 1.00 87.00 75 LYS A C 1
ATOM 526 O O . LYS A 1 75 ? -27.681 -6.570 20.981 1.00 87.00 75 LYS A O 1
ATOM 531 N N . ALA A 1 76 ? -28.787 -4.637 20.783 1.00 82.50 76 ALA A N 1
ATOM 532 C CA . ALA A 1 76 ? -27.612 -3.776 20.863 1.00 82.50 76 ALA A CA 1
ATOM 533 C C . ALA A 1 76 ? -26.875 -3.923 22.204 1.00 82.50 76 ALA A C 1
ATOM 535 O O . ALA A 1 76 ? -25.659 -4.082 22.208 1.00 82.50 76 ALA A O 1
ATOM 536 N N . HIS A 1 77 ? -27.581 -3.932 23.338 1.00 86.38 77 HIS A N 1
ATOM 537 C CA . HIS A 1 77 ? -26.977 -4.163 24.655 1.00 86.38 77 HIS A CA 1
ATOM 538 C C . HIS A 1 77 ? -26.376 -5.562 24.776 1.00 86.38 77 HIS A C 1
ATOM 540 O O . HIS A 1 77 ? -25.261 -5.708 25.271 1.00 86.38 77 HIS A O 1
ATOM 546 N N . PHE A 1 78 ? -27.079 -6.584 24.283 1.00 89.94 78 PHE A N 1
ATOM 547 C CA . PHE A 1 78 ? -26.564 -7.945 24.246 1.00 89.94 78 PHE A CA 1
ATOM 548 C C . PHE A 1 78 ? -25.287 -8.015 23.407 1.00 89.94 78 PHE A C 1
ATOM 550 O O . PHE A 1 78 ? -24.270 -8.486 23.904 1.00 89.94 78 PHE A O 1
ATOM 557 N N . CYS A 1 79 ? -25.290 -7.463 22.195 1.00 85.75 79 CYS A N 1
ATOM 558 C CA . CYS A 1 79 ? -24.130 -7.465 21.305 1.00 85.75 79 CYS A CA 1
ATOM 559 C C . CYS A 1 79 ? -22.950 -6.623 21.810 1.00 85.75 79 CYS A C 1
ATOM 561 O O . CYS A 1 79 ? -21.809 -6.971 21.526 1.00 85.75 79 CYS A O 1
ATOM 563 N N . ASN A 1 80 ? -23.203 -5.575 22.600 1.00 81.06 80 ASN A N 1
ATOM 564 C CA . ASN A 1 80 ? -22.159 -4.814 23.294 1.00 81.06 80 ASN A CA 1
ATOM 565 C C . ASN A 1 80 ? -21.641 -5.504 24.568 1.00 81.06 80 ASN A C 1
ATOM 567 O O . ASN A 1 80 ? -20.595 -5.126 25.094 1.00 81.06 80 ASN A O 1
ATOM 571 N N . SER A 1 81 ? -22.359 -6.497 25.097 1.00 88.44 81 SER A N 1
ATOM 572 C CA . SER A 1 81 ? -21.943 -7.219 26.299 1.00 88.44 81 SER A CA 1
ATOM 573 C C . SER A 1 81 ? -20.853 -8.253 25.997 1.00 88.44 81 SER A C 1
ATOM 575 O O . SER A 1 81 ? -20.794 -8.841 24.914 1.00 88.44 81 SER A O 1
ATOM 577 N N . ARG A 1 82 ? -20.019 -8.557 27.002 1.00 87.56 82 ARG A N 1
ATOM 578 C CA . ARG A 1 82 ? -19.013 -9.631 26.916 1.00 87.56 82 ARG A CA 1
ATOM 579 C C . ARG A 1 82 ? -19.651 -10.988 26.603 1.00 87.56 82 ARG A C 1
ATOM 581 O O . ARG A 1 82 ? -19.124 -11.729 25.779 1.00 87.56 82 ARG A O 1
ATOM 588 N N . ILE A 1 83 ? -20.813 -11.272 27.189 1.00 93.38 83 ILE A N 1
ATOM 589 C CA . ILE A 1 83 ? -21.574 -12.504 26.940 1.00 93.38 83 ILE A CA 1
ATOM 590 C C . ILE A 1 83 ? -22.029 -12.585 25.482 1.00 93.38 83 ILE A C 1
ATOM 592 O O . ILE A 1 83 ? -21.846 -13.620 24.848 1.00 93.38 83 ILE A O 1
ATOM 596 N N . GLY A 1 84 ? -22.560 -11.496 24.922 1.00 89.56 84 GLY A N 1
ATOM 597 C CA . GLY A 1 84 ? -22.961 -11.476 23.516 1.00 89.56 84 GLY A CA 1
ATOM 598 C C . GLY A 1 84 ? -21.776 -11.662 22.578 1.00 89.56 84 GLY A C 1
ATOM 599 O O . GLY A 1 84 ? -21.868 -12.450 21.642 1.00 89.56 84 GLY A O 1
ATOM 600 N N . SER A 1 85 ? -20.630 -11.037 22.872 1.00 85.69 85 SER A N 1
ATOM 601 C CA . SER A 1 85 ? -19.401 -11.267 22.102 1.00 85.69 85 SER A CA 1
ATOM 602 C C . SER A 1 85 ? -18.915 -12.724 22.183 1.00 85.69 85 SER A C 1
ATOM 604 O O . SER A 1 85 ? -18.480 -13.283 21.178 1.00 85.69 85 SER A O 1
ATOM 606 N N . PHE A 1 86 ? -19.051 -13.372 23.344 1.00 90.81 86 PHE A N 1
ATOM 607 C CA . PHE A 1 86 ? -18.683 -14.774 23.542 1.00 90.81 86 PHE A CA 1
ATOM 608 C C . PHE A 1 86 ? -19.611 -15.721 22.773 1.00 90.81 86 PHE A C 1
ATOM 610 O O . PHE A 1 86 ? -19.132 -16.544 21.997 1.00 90.81 86 PHE A O 1
ATOM 617 N N . ILE A 1 87 ? -20.931 -15.561 22.918 1.00 92.94 87 ILE A N 1
ATOM 618 C CA . ILE A 1 87 ? -21.930 -16.381 22.216 1.00 92.94 87 ILE A CA 1
ATOM 619 C C . ILE A 1 87 ? -21.808 -16.199 20.702 1.00 92.94 87 ILE A C 1
ATOM 621 O O . ILE A 1 87 ? -21.892 -17.176 19.963 1.00 92.94 87 ILE A O 1
ATOM 625 N N . ASN A 1 88 ? -21.556 -14.974 20.231 1.00 89.56 88 ASN A N 1
ATOM 626 C CA . ASN A 1 88 ? -21.373 -14.722 18.807 1.00 89.56 88 ASN A CA 1
ATOM 627 C C . ASN A 1 88 ? -20.171 -15.496 18.250 1.00 89.56 88 ASN A C 1
ATOM 629 O O . ASN A 1 88 ? -20.300 -16.124 17.208 1.00 89.56 88 ASN A O 1
ATOM 633 N N . ASN A 1 89 ? -19.042 -15.517 18.970 1.00 88.19 89 ASN A N 1
ATOM 634 C CA . ASN A 1 89 ? -17.864 -16.301 18.586 1.00 88.19 89 ASN A CA 1
ATOM 635 C C . ASN A 1 89 ? -18.106 -17.816 18.673 1.00 88.19 89 ASN A C 1
ATOM 637 O O . ASN A 1 89 ? -17.629 -18.560 17.819 1.00 88.19 89 ASN A O 1
ATOM 641 N N . LEU A 1 90 ? -18.882 -18.271 19.660 1.00 90.94 90 LEU A N 1
ATOM 642 C CA . LEU A 1 90 ? -19.225 -19.685 19.837 1.00 90.94 90 LEU A CA 1
ATOM 643 C C . LEU A 1 90 ? -20.144 -20.201 18.719 1.00 90.94 90 LEU A C 1
ATOM 645 O O . LEU A 1 90 ? -20.077 -21.370 18.350 1.00 90.94 90 LEU A O 1
ATOM 649 N N . LEU A 1 91 ? -20.959 -19.320 18.135 1.00 91.94 91 LEU A N 1
ATOM 650 C CA . LEU A 1 91 ? -21.843 -19.640 17.015 1.00 91.94 91 LEU A CA 1
ATOM 651 C C . LEU A 1 91 ? -21.173 -19.533 15.640 1.00 91.94 91 LEU A C 1
ATOM 653 O O . LEU A 1 91 ? -21.760 -20.006 14.672 1.00 91.94 91 LEU A O 1
ATOM 657 N N . VAL A 1 92 ? -19.955 -18.988 15.518 1.00 88.12 92 VAL A N 1
ATOM 658 C CA . VAL A 1 92 ? -19.258 -18.912 14.216 1.00 88.12 92 VAL A CA 1
ATOM 659 C C . VAL A 1 92 ? -19.069 -20.300 13.578 1.00 88.12 92 VAL A C 1
ATOM 661 O O . VAL A 1 92 ? -19.450 -20.459 12.417 1.00 88.12 92 VAL A O 1
ATOM 664 N N . PRO A 1 93 ? -18.566 -21.336 14.283 1.00 89.50 93 PRO A N 1
ATOM 665 C CA . PRO A 1 93 ? -18.427 -22.673 13.704 1.00 89.50 93 PRO A CA 1
ATOM 666 C C . PRO A 1 93 ? -19.777 -23.297 13.333 1.00 89.50 93 PRO A C 1
ATOM 668 O O . PRO A 1 93 ? -19.889 -23.948 12.297 1.00 89.50 93 PRO A O 1
ATOM 671 N N . ALA A 1 94 ? -20.813 -23.059 14.145 1.00 91.62 94 ALA A N 1
ATOM 672 C CA . ALA A 1 94 ? -22.165 -23.545 13.879 1.00 91.62 94 ALA A CA 1
ATOM 673 C C . ALA A 1 94 ? -22.787 -22.863 12.649 1.00 91.62 94 ALA A C 1
ATOM 675 O O . ALA A 1 94 ? -23.430 -23.522 11.834 1.00 91.62 94 ALA A O 1
ATOM 676 N N . GLY A 1 95 ? -22.548 -21.563 12.463 1.00 90.06 95 GLY A N 1
ATOM 677 C CA . GLY A 1 95 ? -22.957 -20.833 11.267 1.00 90.06 95 GLY A CA 1
ATOM 678 C C . GLY A 1 95 ? -22.303 -21.398 10.009 1.00 90.06 95 GLY A C 1
ATOM 679 O O . GLY A 1 95 ? -22.976 -21.602 9.005 1.00 90.06 95 GLY A O 1
ATOM 680 N N . VAL A 1 96 ? -21.017 -21.756 10.076 1.00 89.00 96 VAL A N 1
ATOM 681 C CA . VAL A 1 96 ? -20.326 -22.419 8.958 1.00 89.00 96 VAL A CA 1
ATOM 682 C C . VAL A 1 96 ? -20.889 -23.823 8.706 1.00 89.00 96 VAL A C 1
ATOM 684 O O . VAL A 1 96 ? -21.174 -24.161 7.559 1.00 89.00 96 VAL A O 1
ATOM 687 N N . ALA A 1 97 ? -21.107 -24.622 9.755 1.00 92.75 97 ALA A N 1
ATOM 688 C CA . ALA A 1 97 ? -21.641 -25.983 9.637 1.00 92.75 97 ALA A CA 1
ATOM 689 C C . ALA A 1 97 ? -23.081 -26.023 9.096 1.00 92.75 97 ALA A C 1
ATOM 691 O O . ALA A 1 97 ? -23.458 -26.966 8.407 1.00 92.75 97 ALA A O 1
ATOM 692 N N . THR A 1 98 ? -23.876 -24.988 9.371 1.00 91.81 98 THR A N 1
ATOM 693 C CA . THR A 1 98 ? -25.263 -24.861 8.891 1.00 91.81 98 THR A CA 1
ATOM 694 C C . THR A 1 98 ? -25.381 -24.144 7.545 1.00 91.81 98 THR A C 1
ATOM 696 O O . THR A 1 98 ? -26.483 -23.783 7.140 1.00 91.81 98 THR A O 1
ATOM 699 N N . GLY A 1 99 ? -24.266 -23.902 6.844 1.00 89.38 99 GLY A N 1
ATOM 700 C CA . GLY A 1 99 ? -24.282 -23.215 5.550 1.00 89.38 99 GLY A CA 1
ATOM 701 C C . GLY A 1 99 ? -24.767 -21.763 5.633 1.00 89.38 99 GLY A C 1
ATOM 702 O O . GLY A 1 99 ? -25.325 -21.242 4.674 1.00 89.38 99 GLY A O 1
ATOM 703 N N . GLY A 1 100 ? -24.592 -21.110 6.783 1.00 84.00 100 GLY A N 1
ATOM 704 C CA . GLY A 1 100 ? -25.028 -19.737 7.028 1.00 84.00 100 GLY A CA 1
ATOM 705 C C . GLY A 1 100 ? -26.495 -19.591 7.440 1.00 84.00 100 GLY A C 1
ATOM 706 O O . GLY A 1 100 ? -26.942 -18.460 7.621 1.00 84.00 100 GLY A O 1
ATOM 707 N N . LEU A 1 101 ? -27.238 -20.691 7.630 1.00 88.38 101 LEU A N 1
ATOM 708 C CA . LEU A 1 101 ? -28.631 -20.630 8.094 1.00 88.38 101 LEU A CA 1
ATOM 709 C C . LEU A 1 101 ? -28.726 -20.030 9.508 1.00 88.38 101 LEU A C 1
ATOM 711 O O . LEU A 1 101 ? -29.619 -19.234 9.794 1.00 88.38 101 LEU A O 1
ATOM 715 N N . LEU A 1 102 ? -27.763 -20.361 10.376 1.00 86.06 102 LEU A N 1
ATOM 716 C CA . LEU A 1 102 ? -27.540 -19.667 11.643 1.00 86.06 102 LEU A CA 1
ATOM 717 C C . LEU A 1 102 ? -26.523 -18.545 11.429 1.00 86.06 102 LEU A C 1
ATOM 719 O O . LEU A 1 102 ? -25.323 -18.705 11.654 1.00 86.06 102 LEU A O 1
ATOM 723 N N . GLY A 1 103 ? -27.013 -17.395 10.968 1.00 80.00 103 GLY A N 1
ATOM 724 C CA . GLY A 1 103 ? -26.210 -16.179 10.920 1.00 80.00 103 GLY A CA 1
ATOM 725 C C . GLY A 1 103 ? -25.736 -15.757 12.321 1.00 80.00 103 GLY A C 1
ATOM 726 O O . GLY A 1 103 ? -26.379 -16.092 13.322 1.00 80.00 103 GLY A O 1
ATOM 727 N N . PRO A 1 104 ? -24.626 -15.003 12.424 1.00 83.56 104 PRO A N 1
ATOM 728 C CA . PRO A 1 104 ? -24.173 -14.481 13.706 1.00 83.56 104 PRO A CA 1
ATOM 729 C C . PRO A 1 104 ? -25.283 -13.615 14.323 1.00 83.56 104 PRO A C 1
ATOM 731 O O . PRO A 1 104 ? -25.822 -12.710 13.680 1.00 83.56 104 PRO A O 1
ATOM 734 N N . ILE A 1 105 ? -25.663 -13.918 15.571 1.00 86.44 105 ILE A N 1
ATOM 735 C CA . ILE A 1 105 ? -26.750 -13.223 16.290 1.00 86.44 105 ILE A CA 1
ATOM 736 C C . ILE A 1 105 ? -26.470 -11.720 16.345 1.00 86.44 105 ILE A C 1
ATOM 738 O O . ILE A 1 105 ? -27.389 -10.898 16.253 1.00 86.44 105 ILE A O 1
ATOM 742 N N . CYS A 1 106 ? -25.193 -11.370 16.464 1.00 83.38 106 CYS A N 1
ATOM 743 C CA . CYS A 1 106 ? -24.713 -10.008 16.412 1.00 83.38 106 CYS A CA 1
ATOM 744 C C . CYS A 1 106 ? -24.073 -9.732 15.053 1.00 83.38 106 CYS A C 1
ATOM 746 O O . CYS A 1 106 ? -23.315 -10.572 14.565 1.00 83.38 106 CYS A O 1
ATOM 748 N N . PRO A 1 107 ? -24.342 -8.565 14.441 1.00 71.94 107 PRO A N 1
ATOM 749 C CA . PRO A 1 107 ? -23.677 -8.197 13.201 1.00 71.94 107 PRO A CA 1
ATOM 750 C C . PRO A 1 107 ? -22.155 -8.294 13.390 1.00 71.94 107 PRO A C 1
ATOM 752 O O . PRO A 1 107 ? -21.652 -7.925 14.460 1.00 71.94 107 PRO A O 1
ATOM 755 N N . PRO A 1 108 ? -21.422 -8.833 12.402 1.00 65.94 108 PRO A N 1
ATOM 756 C CA . PRO A 1 108 ? -19.987 -9.008 12.523 1.00 65.94 108 PRO A CA 1
ATOM 757 C C . PRO A 1 108 ? -19.312 -7.659 12.817 1.00 65.94 108 PRO A C 1
ATOM 759 O O . PRO A 1 108 ? -19.754 -6.621 12.308 1.00 65.94 108 PRO A O 1
ATOM 762 N N . PRO A 1 109 ? -18.253 -7.646 13.645 1.00 58.28 109 PRO A N 1
ATOM 763 C CA . PRO A 1 109 ? -17.489 -6.432 13.899 1.00 58.28 109 PRO A CA 1
ATOM 764 C C . PRO A 1 109 ? -17.030 -5.832 12.560 1.00 58.28 109 PRO A C 1
ATOM 766 O O . PRO A 1 109 ? -16.462 -6.530 11.723 1.00 58.28 109 PRO A O 1
ATOM 769 N N . GLY A 1 110 ? -17.340 -4.553 12.346 1.00 54.34 110 GLY A N 1
ATOM 770 C CA . GLY A 1 110 ? -17.150 -3.828 11.085 1.00 54.34 110 GLY A CA 1
ATOM 771 C C . GLY A 1 110 ? -18.414 -3.596 10.243 1.00 54.34 110 GLY A C 1
ATOM 772 O O . GLY A 1 110 ? -18.379 -2.749 9.358 1.00 54.34 110 GLY A O 1
ATOM 773 N N . VAL A 1 111 ? -19.541 -4.267 10.518 1.00 57.97 111 VAL A N 1
ATOM 774 C CA . VAL A 1 111 ? -20.778 -4.117 9.724 1.00 57.97 111 VAL A CA 1
ATOM 775 C C . VAL A 1 111 ? -21.905 -3.528 10.580 1.00 57.97 111 VAL A C 1
ATOM 777 O O . VAL A 1 111 ? -22.841 -4.210 10.982 1.00 57.97 111 VAL A O 1
ATOM 780 N N . GLY A 1 112 ? -21.789 -2.238 10.913 1.00 54.44 112 GLY A N 1
ATOM 781 C CA . GLY A 1 112 ? -22.922 -1.394 11.333 1.00 54.44 112 GLY A CA 1
ATOM 782 C C . GLY A 1 112 ? -23.566 -1.664 12.703 1.00 54.44 112 GLY A C 1
ATOM 783 O O . GLY A 1 112 ? -24.606 -1.084 13.001 1.00 54.44 112 GLY A O 1
ATOM 784 N N . GLY A 1 113 ? -22.988 -2.514 13.555 1.00 53.78 113 GLY A N 1
ATOM 785 C CA . GLY A 1 113 ? -23.492 -2.734 14.916 1.00 53.78 113 GLY A CA 1
ATOM 786 C C . GLY A 1 113 ? -23.027 -1.662 15.916 1.00 53.78 113 GLY A C 1
ATOM 787 O O . GLY A 1 113 ? -21.876 -1.224 15.832 1.00 53.78 113 GLY A O 1
ATOM 788 N N . PRO A 1 114 ? -23.841 -1.267 16.911 1.00 43.81 114 PRO A N 1
ATOM 789 C CA . PRO A 1 114 ? -23.350 -0.494 18.051 1.00 43.81 114 PRO A CA 1
ATOM 790 C C . PRO A 1 114 ? -22.301 -1.353 18.773 1.00 43.81 114 PRO A C 1
ATOM 792 O O . PRO A 1 114 ? -22.621 -2.466 19.181 1.00 43.81 114 PRO A O 1
ATOM 795 N N . GLY A 1 115 ? -21.050 -0.883 18.818 1.00 53.06 115 GLY A N 1
ATOM 796 C CA . GLY A 1 115 ? -19.880 -1.640 19.301 1.00 53.06 115 GLY A CA 1
ATOM 797 C C . GLY A 1 115 ? -18.913 -2.121 18.211 1.00 53.06 115 GLY A C 1
ATOM 798 O O . GLY A 1 115 ? -17.815 -2.570 18.518 1.00 53.06 115 GLY A O 1
ATOM 799 N N . SER A 1 116 ? -19.270 -1.986 16.930 1.00 56.78 116 SER A N 1
ATOM 800 C CA . SER A 1 116 ? -18.470 -2.472 15.792 1.00 56.78 116 SER A CA 1
ATOM 801 C C . SER A 1 116 ? -17.235 -1.625 15.448 1.00 56.78 116 SER A C 1
ATOM 803 O O . SER A 1 116 ? -16.616 -1.854 14.413 1.00 56.78 116 SER A O 1
ATOM 805 N N . GLY A 1 117 ? -16.887 -0.628 16.270 1.00 63.50 117 GLY A N 1
ATOM 806 C CA . GLY A 1 117 ? -15.868 0.378 15.945 1.00 63.50 117 GLY A CA 1
ATOM 807 C C . GLY A 1 117 ? -16.275 1.330 14.812 1.00 63.50 117 GLY A C 1
ATOM 808 O O . GLY A 1 117 ? -15.576 2.310 14.570 1.00 63.50 117 GLY A O 1
ATOM 809 N N . ALA A 1 118 ? -17.413 1.087 14.149 1.00 68.38 118 ALA A N 1
ATOM 810 C CA . ALA A 1 118 ? -17.970 2.005 13.171 1.00 68.38 118 ALA A CA 1
ATOM 811 C C . ALA A 1 118 ? -18.334 3.335 13.864 1.00 68.38 118 ALA A C 1
ATOM 813 O O . ALA A 1 118 ? -18.958 3.311 14.933 1.00 68.38 118 ALA A O 1
ATOM 814 N N . PRO A 1 119 ? -17.946 4.489 13.294 1.00 76.75 119 PRO A N 1
ATOM 815 C CA . PRO A 1 119 ? -18.279 5.789 13.858 1.00 76.75 119 PRO A CA 1
ATOM 816 C C . PRO A 1 119 ? -19.789 5.962 13.961 1.00 76.75 119 PRO A C 1
ATOM 818 O O . PRO A 1 119 ? -20.539 5.508 13.095 1.00 76.75 119 PRO A O 1
ATOM 821 N N . ASN A 1 120 ? -20.228 6.659 15.005 1.00 80.81 120 ASN A N 1
ATOM 822 C CA . ASN A 1 120 ? -21.622 7.042 15.134 1.00 80.81 120 ASN A CA 1
ATOM 823 C C . ASN A 1 120 ? -22.021 7.898 13.909 1.00 80.81 120 ASN A C 1
ATOM 825 O O . ASN A 1 120 ? -21.341 8.894 13.635 1.00 80.81 120 ASN A O 1
ATOM 829 N N . PRO A 1 121 ? -23.089 7.548 13.166 1.00 84.31 121 PRO A N 1
ATOM 830 C CA . PRO A 1 121 ? -23.536 8.315 12.002 1.00 84.31 121 PRO A CA 1
ATOM 831 C C . PRO A 1 121 ? -23.824 9.787 12.314 1.00 84.31 121 PRO A C 1
ATOM 833 O O . PRO A 1 121 ? -23.727 10.622 11.417 1.00 84.31 121 PRO A O 1
ATOM 836 N N . ASP A 1 122 ? -24.147 10.132 13.561 1.00 86.81 122 ASP A N 1
ATOM 837 C CA . ASP A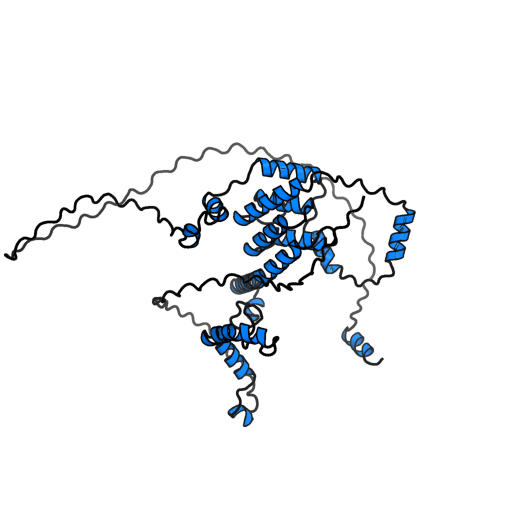 1 122 ? -24.371 11.526 13.946 1.00 86.81 122 ASP A CA 1
ATOM 838 C C . ASP A 1 122 ? -23.071 12.318 14.129 1.00 86.81 122 ASP A C 1
ATOM 840 O O . ASP A 1 122 ? -23.039 13.512 13.833 1.00 86.81 122 ASP A O 1
ATOM 844 N N . ASP A 1 123 ? -21.972 11.667 14.522 1.00 85.44 123 ASP A N 1
ATOM 845 C CA . ASP A 1 123 ? -20.665 12.329 14.600 1.00 85.44 123 ASP A CA 1
ATOM 846 C C . ASP A 1 123 ? -20.071 12.571 13.205 1.00 85.44 123 ASP A C 1
ATOM 848 O O . ASP A 1 123 ? -19.359 13.548 12.994 1.00 85.44 123 ASP A O 1
ATOM 852 N N . LEU A 1 124 ? -20.434 11.736 12.228 1.00 88.69 124 LEU A N 1
ATOM 853 C CA . LEU A 1 124 ? -20.076 11.909 10.816 1.00 88.69 124 LEU A CA 1
ATOM 854 C C . LEU A 1 124 ? -20.751 13.123 10.159 1.00 88.69 124 LEU A C 1
ATOM 856 O O . LEU A 1 124 ? -20.248 13.627 9.158 1.00 88.69 124 LEU A O 1
ATOM 860 N N . LYS A 1 125 ? -21.879 13.599 10.705 1.00 94.31 125 LYS A N 1
ATOM 861 C CA . LYS A 1 125 ? -22.574 14.806 10.218 1.00 94.31 125 LYS A CA 1
ATOM 862 C C . LYS A 1 125 ? -21.949 16.101 10.741 1.00 94.31 125 LYS A C 1
ATOM 864 O O . LYS A 1 125 ? -22.261 17.172 10.222 1.00 94.31 125 LYS A O 1
ATOM 869 N N . LYS A 1 126 ? -21.110 16.029 11.780 1.00 94.25 126 LYS A N 1
ATOM 870 C CA . LYS A 1 126 ? -20.409 17.200 12.322 1.00 94.25 126 LYS A CA 1
ATOM 871 C C . LYS A 1 126 ? -19.390 17.707 11.304 1.00 94.25 126 LYS A C 1
ATOM 873 O O . LYS A 1 126 ? -18.928 16.955 10.444 1.00 94.25 126 LYS A O 1
ATOM 878 N N . SER A 1 127 ? -19.045 18.993 11.379 1.00 94.06 127 SER A N 1
ATOM 879 C CA . SER A 1 127 ? -18.085 19.562 10.434 1.00 94.06 127 SER A CA 1
ATOM 880 C C . SER A 1 127 ? -16.744 18.818 10.531 1.00 94.06 127 SER A C 1
ATOM 882 O O . SER A 1 127 ? -16.290 18.509 11.634 1.00 94.06 127 SER A O 1
ATOM 884 N N . PRO A 1 128 ? -16.059 18.552 9.404 1.00 90.75 128 PRO A N 1
ATOM 885 C CA . PRO A 1 128 ? -14.766 17.862 9.417 1.00 90.75 128 PRO A CA 1
ATOM 886 C C . PRO A 1 128 ? -13.662 18.675 10.110 1.00 90.75 128 PRO A C 1
ATOM 888 O O . PRO A 1 128 ? -12.590 18.146 10.384 1.00 90.75 128 PRO A O 1
ATOM 891 N N . THR A 1 129 ? -13.917 19.959 10.373 1.00 95.06 129 THR A N 1
ATOM 892 C CA . THR A 1 129 ? -13.047 20.863 11.129 1.00 95.06 129 THR A CA 1
ATOM 893 C C . THR A 1 129 ? -13.260 20.785 12.641 1.00 95.06 129 THR A C 1
ATOM 895 O O . THR A 1 129 ? -12.411 21.274 13.381 1.00 95.06 129 THR A O 1
ATOM 898 N N . SER A 1 130 ? -14.365 20.198 13.120 1.00 96.62 130 SER A N 1
ATOM 899 C CA . SER A 1 130 ? -14.589 20.002 14.556 1.00 96.62 130 SER A CA 1
ATOM 900 C C . SER A 1 130 ? -13.755 18.813 15.059 1.00 96.62 130 SER A C 1
ATOM 902 O O . SER A 1 130 ? -13.592 17.837 14.319 1.00 96.62 130 SER A O 1
ATOM 904 N N . PRO A 1 131 ? -13.238 18.839 16.304 1.00 94.88 131 PRO A N 1
ATOM 905 C CA . PRO A 1 131 ? -12.492 17.714 16.870 1.00 94.88 131 PRO A CA 1
ATOM 906 C C . PRO A 1 131 ? -13.276 16.393 16.841 1.00 94.88 131 PRO A C 1
ATOM 908 O O . PRO A 1 131 ? -12.714 15.338 16.547 1.00 94.88 131 PRO A O 1
ATOM 911 N N . GLU A 1 132 ? -14.586 16.443 17.092 1.00 92.81 132 GLU A N 1
ATOM 912 C CA . GLU A 1 132 ? -15.471 15.275 17.077 1.00 92.81 132 GLU A CA 1
ATOM 913 C C . GLU A 1 132 ? -15.695 14.750 15.656 1.00 92.81 132 GLU A C 1
ATOM 915 O O . GLU A 1 132 ? -15.629 13.540 15.440 1.00 92.81 132 GLU A O 1
ATOM 920 N N . GLY A 1 133 ? -15.924 15.645 14.687 1.00 91.94 133 GLY A N 1
ATOM 921 C CA . GLY A 1 133 ? -16.076 15.274 13.280 1.00 91.94 133 GLY A CA 1
ATOM 922 C C . GLY A 1 133 ? -14.785 14.688 12.702 1.00 91.94 133 GLY A C 1
ATOM 923 O O . GLY A 1 133 ? -14.812 13.655 12.031 1.00 91.94 133 GLY A O 1
ATOM 924 N N . ALA A 1 134 ? -13.634 15.281 13.034 1.00 93.00 134 ALA A N 1
ATOM 925 C CA . ALA A 1 134 ? -12.321 14.765 12.656 1.00 93.00 134 ALA A CA 1
ATOM 926 C C . ALA A 1 134 ? -12.063 13.372 13.256 1.00 93.00 134 ALA A C 1
ATOM 928 O O . ALA A 1 134 ? -11.688 12.451 12.529 1.00 93.00 134 ALA A O 1
ATOM 929 N N . ALA A 1 135 ? -12.327 13.180 14.553 1.00 91.62 135 ALA A N 1
ATOM 930 C CA . ALA A 1 135 ? -12.174 11.884 15.212 1.00 91.62 135 ALA A CA 1
ATOM 931 C C . ALA A 1 135 ? -13.120 10.818 14.635 1.00 91.62 135 ALA A C 1
ATOM 933 O O . ALA A 1 135 ? -12.718 9.668 14.457 1.00 91.62 135 ALA A O 1
ATOM 934 N N . ALA A 1 136 ? -14.364 11.179 14.312 1.00 92.19 136 ALA A N 1
ATOM 935 C CA . ALA A 1 136 ? -15.311 10.267 13.675 1.00 92.19 136 ALA A CA 1
ATOM 936 C C . ALA A 1 136 ? -14.848 9.847 12.276 1.00 92.19 136 ALA A C 1
ATOM 938 O O . ALA A 1 136 ? -14.920 8.666 11.939 1.00 92.19 136 ALA A O 1
ATOM 939 N N . LYS A 1 137 ? -14.302 10.782 11.489 1.00 90.88 137 LYS A N 1
ATOM 940 C CA . LYS A 1 137 ? -13.724 10.480 10.176 1.00 90.88 137 LYS A CA 1
ATOM 941 C C . LYS A 1 137 ? -12.505 9.563 10.284 1.00 90.88 137 LYS A C 1
ATOM 943 O O . LYS A 1 137 ? -12.422 8.595 9.536 1.00 90.88 137 LYS A O 1
ATOM 948 N N . ILE A 1 138 ? -11.605 9.808 11.239 1.00 92.44 138 ILE A N 1
ATOM 949 C CA . ILE A 1 138 ? -10.443 8.937 11.481 1.00 92.44 138 ILE A CA 1
ATOM 950 C C . ILE A 1 138 ? -10.904 7.526 11.853 1.00 92.44 138 ILE A C 1
ATOM 952 O O . ILE A 1 138 ? -10.482 6.569 11.214 1.00 92.44 138 ILE A O 1
ATOM 956 N N . LYS A 1 139 ? -11.856 7.388 12.785 1.00 89.88 139 LYS A N 1
ATOM 957 C CA . LYS A 1 139 ? -12.441 6.081 13.137 1.00 89.88 139 LYS A CA 1
ATOM 958 C C . LYS A 1 139 ? -13.072 5.383 11.934 1.00 89.88 139 LYS A C 1
ATOM 960 O O . LYS A 1 139 ? -13.041 4.159 11.846 1.00 89.88 139 LYS A O 1
ATOM 965 N N . GLN A 1 140 ? -13.648 6.140 11.000 1.00 88.75 140 GLN A N 1
ATOM 966 C CA . GLN A 1 140 ? -14.239 5.576 9.789 1.00 88.75 140 GLN A CA 1
ATOM 967 C C . GLN A 1 140 ? -13.155 5.029 8.867 1.00 88.75 140 GLN A C 1
ATOM 969 O O . GLN A 1 140 ? -13.262 3.905 8.380 1.00 88.75 140 GLN A O 1
ATOM 974 N N . GLU A 1 141 ? -12.112 5.826 8.640 1.00 89.94 141 GLU A N 1
ATOM 975 C CA . GLU A 1 141 ? -10.963 5.461 7.817 1.00 89.94 141 GLU A CA 1
ATOM 976 C C . GLU A 1 141 ? -10.225 4.248 8.420 1.00 89.94 141 GLU A C 1
ATOM 978 O O . GLU A 1 141 ? -9.850 3.334 7.686 1.00 89.94 141 GLU A O 1
ATOM 983 N N . GLU A 1 142 ? -10.083 4.186 9.747 1.00 90.88 142 GLU A N 1
ATOM 984 C CA . GLU A 1 142 ? -9.529 3.041 10.485 1.00 90.88 142 GLU A CA 1
ATOM 985 C C . GLU A 1 142 ? -10.416 1.793 10.378 1.00 90.88 142 GLU A C 1
ATOM 987 O O . GLU A 1 142 ? -9.916 0.701 10.104 1.00 90.88 142 GLU A O 1
ATOM 992 N N . ALA A 1 143 ? -11.739 1.935 10.519 1.00 86.81 143 ALA A N 1
ATOM 993 C CA . ALA A 1 143 ? -12.675 0.820 10.362 1.00 86.81 143 ALA A CA 1
ATOM 994 C C . ALA A 1 143 ? -12.635 0.231 8.939 1.00 86.81 143 ALA A C 1
ATOM 996 O O . ALA A 1 143 ? -12.770 -0.981 8.756 1.00 86.81 143 ALA A O 1
ATOM 997 N N . GLN A 1 144 ? -12.397 1.071 7.928 1.00 85.88 144 GLN A N 1
ATOM 998 C CA . GLN A 1 144 ? -12.237 0.643 6.537 1.00 85.88 144 GLN A CA 1
ATOM 999 C C . GLN A 1 144 ? -10.842 0.090 6.225 1.00 85.88 144 GLN A C 1
ATOM 1001 O O . GLN A 1 144 ? -10.685 -0.612 5.225 1.00 85.88 144 GLN A O 1
ATOM 1006 N N . ALA A 1 145 ? -9.832 0.354 7.060 1.00 90.44 145 ALA A N 1
ATOM 1007 C CA . ALA A 1 145 ? -8.447 -0.019 6.781 1.00 90.44 145 ALA A CA 1
ATOM 1008 C C . ALA A 1 145 ? -8.291 -1.524 6.522 1.00 90.44 145 ALA A C 1
ATOM 1010 O O . ALA A 1 145 ? -7.616 -1.918 5.576 1.00 90.44 145 ALA A O 1
ATOM 1011 N N . LYS A 1 146 ? -8.976 -2.378 7.293 1.00 90.81 146 LYS A N 1
ATOM 1012 C CA . LYS A 1 146 ? -8.924 -3.836 7.096 1.00 90.81 146 LYS A CA 1
ATOM 1013 C C . LYS A 1 146 ? -9.496 -4.268 5.741 1.00 90.81 146 LYS A C 1
ATOM 1015 O O . LYS A 1 146 ? -8.925 -5.137 5.089 1.00 90.81 146 LYS A O 1
ATOM 1020 N N . ALA A 1 147 ? -10.599 -3.656 5.313 1.00 88.31 147 ALA A N 1
ATOM 1021 C CA . ALA A 1 147 ? -11.187 -3.931 4.004 1.00 88.31 147 ALA A CA 1
ATOM 1022 C C . ALA A 1 147 ? -10.263 -3.458 2.871 1.00 88.31 147 ALA A C 1
ATOM 1024 O O . ALA A 1 147 ? -10.070 -4.182 1.899 1.00 88.31 147 ALA A O 1
ATOM 1025 N N . LYS A 1 148 ? -9.625 -2.289 3.030 1.00 94.31 148 LYS A N 1
ATOM 1026 C CA . LYS A 1 148 ? -8.629 -1.781 2.076 1.00 94.31 148 LYS A CA 1
ATOM 1027 C C . LYS A 1 148 ? -7.400 -2.683 1.975 1.00 94.31 148 LYS A C 1
ATOM 1029 O O . LYS A 1 148 ? -6.938 -2.937 0.872 1.00 94.31 148 LYS A O 1
ATOM 1034 N N . VAL A 1 149 ? -6.898 -3.201 3.098 1.00 96.56 149 VAL A N 1
ATOM 1035 C CA . VAL A 1 149 ? -5.792 -4.176 3.107 1.00 96.56 149 VAL A CA 1
ATOM 1036 C C . VAL A 1 149 ? -6.164 -5.412 2.290 1.00 96.56 149 VAL A C 1
ATOM 1038 O O . VAL A 1 149 ? -5.419 -5.772 1.385 1.00 96.56 149 VAL A O 1
ATOM 1041 N N . ALA A 1 150 ? -7.335 -6.006 2.536 1.00 93.94 150 ALA A N 1
ATOM 1042 C CA . ALA A 1 150 ? -7.791 -7.175 1.782 1.00 93.94 150 ALA A CA 1
ATOM 1043 C C . ALA A 1 150 ? -7.961 -6.876 0.280 1.00 93.94 150 ALA A C 1
ATOM 1045 O O . ALA A 1 150 ? -7.619 -7.703 -0.563 1.00 93.94 150 ALA A O 1
ATOM 1046 N N . ALA A 1 151 ? -8.448 -5.680 -0.065 1.00 93.62 151 ALA A N 1
ATOM 1047 C CA . ALA A 1 151 ? -8.549 -5.245 -1.454 1.00 93.62 151 ALA A CA 1
ATOM 1048 C C . ALA A 1 151 ? -7.167 -5.109 -2.116 1.00 93.62 151 ALA A C 1
ATOM 1050 O O . ALA A 1 151 ? -6.979 -5.602 -3.222 1.00 93.62 151 ALA A O 1
ATOM 1051 N N . LEU A 1 152 ? -6.184 -4.501 -1.444 1.00 97.44 152 LEU A N 1
ATOM 1052 C CA . LEU A 1 152 ? -4.817 -4.364 -1.966 1.00 97.44 152 LEU A CA 1
ATOM 1053 C C . LEU A 1 152 ? -4.108 -5.713 -2.110 1.00 97.44 152 LEU A C 1
ATOM 1055 O O . LEU A 1 152 ? -3.397 -5.925 -3.088 1.00 97.44 152 LEU A O 1
ATOM 1059 N N . GLU A 1 153 ? -4.321 -6.632 -1.168 1.00 96.94 153 GLU A N 1
ATOM 1060 C CA . GLU A 1 153 ? -3.822 -8.005 -1.268 1.00 96.94 153 GLU A CA 1
ATOM 1061 C C . GLU A 1 153 ? -4.398 -8.710 -2.500 1.00 96.94 153 GLU A C 1
ATOM 1063 O O . GLU A 1 153 ? -3.647 -9.344 -3.237 1.00 96.94 153 GLU A O 1
ATOM 1068 N N . TYR A 1 154 ? -5.694 -8.535 -2.781 1.00 96.88 154 TYR A N 1
ATOM 1069 C CA . TYR A 1 154 ? -6.307 -9.044 -4.007 1.00 96.88 154 TYR A CA 1
ATOM 1070 C C . TYR A 1 154 ? -5.721 -8.380 -5.259 1.00 96.88 154 TYR A C 1
ATOM 1072 O O . TYR A 1 154 ? -5.305 -9.091 -6.170 1.00 96.88 154 TYR A O 1
ATOM 1080 N N . LEU A 1 155 ? -5.601 -7.046 -5.291 1.00 95.69 155 LEU A N 1
ATOM 1081 C CA . LEU A 1 155 ? -5.000 -6.321 -6.421 1.00 95.69 155 LEU A CA 1
ATOM 1082 C C . LEU A 1 155 ? -3.562 -6.778 -6.708 1.00 95.69 155 LEU A C 1
ATOM 1084 O O . LEU A 1 155 ? -3.175 -6.863 -7.868 1.00 95.69 155 LEU A O 1
ATOM 1088 N N . GLY A 1 156 ? -2.792 -7.143 -5.678 1.00 96.19 156 GLY A N 1
ATOM 1089 C CA . GLY A 1 156 ? -1.444 -7.699 -5.835 1.00 96.19 156 GLY A CA 1
ATOM 1090 C C . GLY A 1 156 ? -1.383 -9.048 -6.561 1.00 96.19 156 GLY A C 1
ATOM 1091 O O . GLY A 1 156 ? -0.320 -9.417 -7.062 1.00 96.19 156 GLY A O 1
ATOM 1092 N N . THR A 1 157 ? -2.500 -9.781 -6.634 1.00 96.38 157 THR A N 1
ATOM 1093 C CA . THR A 1 157 ? -2.597 -11.060 -7.364 1.00 96.38 157 THR A CA 1
ATOM 1094 C C . THR A 1 157 ? -2.953 -10.895 -8.839 1.00 96.38 157 THR A C 1
ATOM 1096 O O . THR A 1 157 ? -2.777 -11.832 -9.617 1.00 96.38 157 THR A O 1
ATOM 1099 N N . VAL A 1 158 ? -3.447 -9.719 -9.227 1.00 95.00 158 VAL A N 1
ATOM 1100 C CA . VAL A 1 158 ? -3.938 -9.435 -10.575 1.00 95.00 158 VAL A CA 1
ATOM 1101 C C . VAL A 1 158 ? -2.786 -8.966 -11.471 1.00 95.00 158 VAL A C 1
ATOM 1103 O O . VAL A 1 158 ? -1.826 -8.348 -11.008 1.00 95.00 158 VAL A O 1
ATOM 1106 N N . ASP A 1 159 ? -2.861 -9.267 -12.770 1.00 93.12 159 ASP A N 1
ATOM 1107 C CA . ASP A 1 159 ? -1.877 -8.793 -13.744 1.00 93.12 159 ASP A CA 1
ATOM 1108 C C . ASP A 1 159 ? -2.164 -7.348 -14.175 1.00 93.12 159 ASP A C 1
ATOM 1110 O O . ASP A 1 159 ? -3.132 -7.075 -14.889 1.00 93.12 159 ASP A O 1
ATOM 1114 N N . CYS A 1 160 ? -1.294 -6.418 -13.773 1.00 90.56 160 CYS A N 1
ATOM 1115 C CA . CYS A 1 160 ? -1.437 -5.002 -14.108 1.00 90.56 160 CYS A CA 1
ATOM 1116 C C . CYS A 1 160 ? -1.393 -4.710 -15.617 1.00 90.56 160 CYS A C 1
ATOM 1118 O O . CYS A 1 160 ? -1.851 -3.646 -16.024 1.00 90.56 160 CYS A O 1
ATOM 1120 N N . ARG A 1 161 ? -0.892 -5.627 -16.463 1.00 87.75 161 ARG A N 1
ATOM 1121 C CA . ARG A 1 161 ? -0.950 -5.459 -17.926 1.00 87.75 161 ARG A CA 1
ATOM 1122 C C . ARG A 1 161 ? -2.388 -5.458 -18.445 1.00 87.75 161 ARG A C 1
ATOM 1124 O O . ARG A 1 161 ? -2.688 -4.737 -19.393 1.00 87.75 161 ARG A O 1
ATOM 1131 N N . TYR A 1 162 ? -3.254 -6.266 -17.838 1.00 90.12 162 TYR A N 1
ATOM 1132 C CA . TYR A 1 162 ? -4.662 -6.377 -18.223 1.00 90.12 162 TYR A CA 1
ATOM 1133 C C . TYR A 1 162 ? -5.570 -5.466 -17.395 1.00 90.12 162 TYR A C 1
ATOM 1135 O O . TYR A 1 162 ? -6.624 -5.069 -17.880 1.00 90.12 162 TYR A O 1
ATOM 1143 N N . TYR A 1 163 ? -5.145 -5.116 -16.179 1.00 90.50 163 TYR A N 1
ATOM 1144 C CA . TYR A 1 163 ? -5.924 -4.327 -15.225 1.00 90.50 163 TYR A CA 1
ATOM 1145 C C . TYR A 1 163 ? -5.136 -3.082 -14.776 1.00 90.50 163 TYR A C 1
ATOM 1147 O O . TYR A 1 163 ? -4.601 -3.052 -13.662 1.00 90.50 163 TYR A O 1
ATOM 1155 N N . PRO A 1 164 ? -5.018 -2.042 -15.624 1.00 87.12 164 PRO A N 1
ATOM 1156 C CA . PRO A 1 164 ? -4.276 -0.819 -15.295 1.00 87.12 164 PRO A CA 1
ATOM 1157 C C . PRO A 1 164 ? -4.875 -0.043 -14.107 1.00 87.12 164 PRO A C 1
ATOM 1159 O O . PRO A 1 164 ? -4.192 0.751 -13.460 1.00 87.12 164 PRO A O 1
ATOM 1162 N N . GLU A 1 165 ? -6.141 -0.281 -13.765 1.00 88.31 165 GLU A N 1
ATOM 1163 C CA . GLU A 1 165 ? -6.771 0.242 -12.556 1.00 88.31 165 GLU A CA 1
ATOM 1164 C C . GLU A 1 165 ? -6.169 -0.338 -11.268 1.00 88.31 165 GLU A C 1
ATOM 1166 O O . GLU A 1 165 ? -6.116 0.356 -10.249 1.00 88.31 165 GLU A O 1
ATOM 1171 N N . ALA A 1 166 ? -5.657 -1.575 -11.314 1.00 93.44 166 ALA A N 1
ATOM 1172 C CA . ALA A 1 166 ? -4.986 -2.202 -10.180 1.00 93.44 166 ALA A CA 1
ATOM 1173 C C . ALA A 1 166 ? -3.667 -1.488 -9.863 1.00 93.44 166 ALA A C 1
ATOM 1175 O O . ALA A 1 166 ? -3.368 -1.236 -8.696 1.00 93.44 166 ALA A O 1
ATOM 1176 N N . GLU A 1 167 ? -2.918 -1.092 -10.896 1.00 94.00 167 GLU A N 1
ATOM 1177 C CA . GLU A 1 167 ? -1.699 -0.293 -10.755 1.00 94.00 167 GLU A CA 1
ATOM 1178 C C . GLU A 1 167 ? -1.982 1.017 -10.013 1.00 94.00 167 GLU A C 1
ATOM 1180 O O . GLU A 1 167 ? -1.307 1.323 -9.028 1.00 94.00 167 GLU A O 1
ATOM 1185 N N . ALA A 1 168 ? -2.996 1.777 -10.436 1.00 91.81 168 ALA A N 1
ATOM 1186 C CA . ALA A 1 168 ? -3.294 3.042 -9.773 1.00 91.81 168 ALA A CA 1
ATOM 1187 C C . ALA A 1 168 ? -3.806 2.817 -8.342 1.00 91.81 168 ALA A C 1
ATOM 1189 O O . ALA A 1 168 ? -3.393 3.532 -7.433 1.00 91.81 168 ALA A O 1
ATOM 1190 N N . GLY A 1 169 ? -4.630 1.786 -8.116 1.00 93.94 169 GLY A N 1
ATOM 1191 C CA . GLY A 1 169 ? -5.085 1.403 -6.778 1.00 93.94 169 GLY A CA 1
ATOM 1192 C C . GLY A 1 169 ? -3.930 1.066 -5.830 1.00 93.94 169 GLY A C 1
ATOM 1193 O O . GLY A 1 169 ? -3.930 1.510 -4.681 1.00 93.94 169 GLY A O 1
ATOM 1194 N N . LEU A 1 170 ? -2.908 0.350 -6.312 1.00 96.62 170 LEU A N 1
ATOM 1195 C CA . LEU A 1 170 ? -1.700 0.035 -5.545 1.00 96.62 170 LEU A CA 1
ATOM 1196 C C . LEU A 1 170 ? -0.849 1.282 -5.266 1.00 96.62 170 LEU A C 1
ATOM 1198 O O . LEU A 1 170 ? -0.351 1.434 -4.151 1.00 96.62 170 LEU A O 1
ATOM 1202 N N . ILE A 1 171 ? -0.718 2.200 -6.228 1.00 95.75 171 ILE A N 1
ATOM 1203 C CA . ILE A 1 171 ? 0.003 3.468 -6.039 1.00 95.75 171 ILE A CA 1
ATOM 1204 C C . ILE A 1 171 ? -0.722 4.364 -5.021 1.00 95.75 171 ILE A C 1
ATOM 1206 O O . ILE A 1 171 ? -0.095 4.864 -4.086 1.00 95.75 171 ILE A O 1
ATOM 1210 N N . THR A 1 172 ? -2.041 4.534 -5.146 1.00 94.75 172 THR A N 1
ATOM 1211 C CA . THR A 1 172 ? -2.864 5.278 -4.179 1.00 94.75 172 THR A CA 1
ATOM 1212 C C . THR A 1 172 ? -2.781 4.633 -2.796 1.00 94.75 172 THR A C 1
ATOM 1214 O O . THR A 1 172 ? -2.570 5.332 -1.805 1.00 94.75 172 THR A O 1
ATOM 1217 N N . GLY A 1 173 ? -2.859 3.301 -2.733 1.00 95.44 173 GLY A N 1
ATOM 1218 C CA . GLY A 1 173 ? -2.681 2.526 -1.509 1.00 95.44 173 GLY A CA 1
ATOM 1219 C C . GLY A 1 173 ? -1.321 2.745 -0.847 1.00 95.44 173 GLY A C 1
ATOM 1220 O O . GLY A 1 173 ? -1.240 2.806 0.376 1.00 95.44 173 GLY A O 1
ATOM 1221 N N . LEU A 1 174 ? -0.261 2.888 -1.646 1.00 97.31 174 LEU A N 1
ATOM 1222 C CA . LEU A 1 174 ? 1.100 3.108 -1.167 1.00 97.31 174 LEU A CA 1
ATOM 1223 C C . LEU A 1 174 ? 1.344 4.550 -0.712 1.00 97.31 174 LEU A C 1
ATOM 1225 O O . LEU A 1 174 ? 2.009 4.730 0.297 1.00 97.31 174 LEU A O 1
ATOM 1229 N N . ARG A 1 175 ? 0.856 5.562 -1.441 1.00 96.25 175 ARG A N 1
ATOM 1230 C CA . ARG A 1 175 ? 1.272 6.970 -1.254 1.00 96.25 175 ARG A CA 1
ATOM 1231 C C . ARG A 1 175 ? 0.204 7.874 -0.644 1.00 96.25 175 ARG A C 1
ATOM 1233 O O . ARG A 1 175 ? 0.532 8.763 0.135 1.00 96.25 175 ARG A O 1
ATOM 1240 N N . ALA A 1 176 ? -1.066 7.650 -0.972 1.00 95.19 176 ALA A N 1
ATOM 1241 C CA . ALA A 1 176 ? -2.161 8.532 -0.564 1.00 95.19 176 ALA A CA 1
ATOM 1242 C C . ALA A 1 176 ? -2.871 8.067 0.718 1.00 95.19 176 ALA A C 1
ATOM 1244 O O . ALA A 1 176 ? -3.541 8.858 1.387 1.00 95.19 176 ALA A O 1
ATOM 1245 N N . GLU A 1 177 ? -2.751 6.788 1.080 1.00 96.06 177 GLU A N 1
ATOM 1246 C CA . GLU A 1 177 ? -3.408 6.252 2.270 1.00 96.06 177 GLU A CA 1
ATOM 1247 C C . GLU A 1 177 ? -2.751 6.745 3.559 1.00 96.06 177 GLU A C 1
ATOM 1249 O O . GLU A 1 177 ? -1.540 6.647 3.751 1.00 96.06 177 GLU A O 1
ATOM 1254 N N . LYS A 1 178 ? -3.574 7.228 4.495 1.00 95.44 178 LYS A N 1
ATOM 1255 C CA . LYS A 1 178 ? -3.108 7.742 5.794 1.00 95.44 178 LYS A CA 1
ATOM 1256 C C . LYS A 1 178 ? -2.742 6.625 6.769 1.00 95.44 178 LYS A C 1
ATOM 1258 O O . LYS A 1 178 ? -1.818 6.780 7.567 1.00 95.44 178 LYS A O 1
ATOM 1263 N N . ASN A 1 179 ? -3.427 5.487 6.671 1.00 96.38 179 ASN A N 1
ATOM 1264 C CA . ASN A 1 179 ? -3.206 4.332 7.534 1.00 96.38 179 ASN A CA 1
ATOM 1265 C C . ASN A 1 179 ? -1.944 3.568 7.125 1.00 96.38 179 ASN A C 1
ATOM 1267 O O . ASN A 1 179 ? -1.850 3.053 6.011 1.00 96.38 179 ASN A O 1
ATOM 1271 N N . GLU A 1 180 ? -1.001 3.427 8.057 1.00 96.75 180 GLU A N 1
ATOM 1272 C CA . GLU A 1 180 ? 0.265 2.725 7.818 1.00 96.75 180 GLU A CA 1
ATOM 1273 C C . GLU A 1 180 ? 0.050 1.271 7.376 1.00 96.75 180 GLU A C 1
ATOM 1275 O O . GLU A 1 180 ? 0.683 0.819 6.427 1.00 96.75 180 GLU A O 1
ATOM 1280 N N . CYS A 1 181 ? -0.882 0.542 8.000 1.00 97.12 181 CYS A N 1
ATOM 1281 C CA . CYS A 1 181 ? -1.150 -0.858 7.655 1.00 97.12 181 CYS A CA 1
ATOM 1282 C C . CYS A 1 181 ? -1.581 -1.037 6.192 1.00 97.12 181 CYS A C 1
ATOM 1284 O O . CYS A 1 181 ? -1.226 -2.034 5.566 1.00 97.12 181 CYS A O 1
ATOM 1286 N N . VAL A 1 182 ? -2.318 -0.064 5.648 1.00 98.00 182 VAL A N 1
ATOM 1287 C CA . VAL A 1 182 ? -2.771 -0.071 4.253 1.00 98.00 182 VAL A CA 1
ATOM 1288 C C . VAL A 1 182 ? -1.583 0.182 3.318 1.00 98.00 182 VAL A C 1
ATOM 1290 O O . VAL A 1 182 ? -1.396 -0.576 2.368 1.00 98.00 182 VAL A O 1
ATOM 1293 N N . ARG A 1 183 ? -0.705 1.143 3.650 1.00 98.00 183 ARG A N 1
ATOM 1294 C CA . ARG A 1 183 ? 0.542 1.386 2.898 1.00 98.00 183 ARG A CA 1
ATOM 1295 C C . ARG A 1 183 ? 1.481 0.177 2.912 1.00 98.00 183 ARG A C 1
ATOM 1297 O O . ARG A 1 183 ? 2.030 -0.187 1.875 1.00 98.00 183 ARG A O 1
ATOM 1304 N N . ILE A 1 184 ? 1.632 -0.495 4.059 1.00 97.94 184 ILE A N 1
ATOM 1305 C CA . ILE A 1 184 ? 2.428 -1.732 4.168 1.00 97.94 184 ILE A CA 1
ATOM 1306 C C . ILE A 1 184 ? 1.835 -2.832 3.282 1.00 97.94 184 ILE A C 1
ATOM 1308 O O . ILE A 1 184 ? 2.585 -3.531 2.603 1.00 97.94 184 ILE A O 1
ATOM 1312 N N . ALA A 1 185 ? 0.510 -3.000 3.279 1.00 98.25 185 ALA A N 1
ATOM 1313 C CA . ALA A 1 185 ? -0.153 -3.990 2.433 1.00 98.25 185 ALA A CA 1
ATOM 1314 C C . ALA A 1 185 ? 0.063 -3.699 0.941 1.00 98.25 185 ALA A C 1
ATOM 1316 O O . ALA A 1 185 ? 0.421 -4.612 0.202 1.00 98.25 185 ALA A O 1
ATOM 1317 N N . ALA A 1 186 ? -0.042 -2.434 0.516 1.00 98.38 186 ALA A N 1
ATOM 1318 C CA . ALA A 1 186 ? 0.278 -2.024 -0.852 1.00 98.38 186 ALA A CA 1
ATOM 1319 C C . ALA A 1 186 ? 1.741 -2.330 -1.215 1.00 98.38 186 ALA A C 1
ATOM 1321 O O . ALA A 1 186 ? 2.010 -2.937 -2.250 1.00 98.38 186 ALA A O 1
ATOM 1322 N N . ALA A 1 187 ? 2.695 -1.988 -0.343 1.00 98.25 187 ALA A N 1
ATOM 1323 C CA . ALA A 1 187 ? 4.113 -2.275 -0.564 1.00 98.25 187 ALA A CA 1
ATOM 1324 C C . ALA A 1 187 ? 4.396 -3.788 -0.659 1.00 98.25 187 ALA A C 1
ATOM 1326 O O . ALA A 1 187 ? 5.159 -4.226 -1.518 1.00 98.25 187 ALA A O 1
ATOM 1327 N N . LYS A 1 188 ? 3.747 -4.606 0.181 1.00 98.00 188 LYS A N 1
ATOM 1328 C CA . LYS A 1 188 ? 3.823 -6.078 0.124 1.00 98.00 188 LYS A CA 1
ATOM 1329 C C . LYS A 1 188 ? 3.207 -6.647 -1.155 1.00 98.00 188 LYS A C 1
ATOM 1331 O O . LYS A 1 188 ? 3.779 -7.560 -1.755 1.00 98.00 188 LYS A O 1
ATOM 1336 N N . ALA A 1 189 ? 2.063 -6.115 -1.576 1.00 97.81 189 ALA A N 1
ATOM 1337 C CA . ALA A 1 189 ? 1.408 -6.487 -2.823 1.00 97.81 189 ALA A CA 1
ATOM 1338 C C . ALA A 1 189 ? 2.314 -6.179 -4.026 1.00 97.81 189 ALA A C 1
ATOM 1340 O O . ALA A 1 189 ? 2.529 -7.046 -4.863 1.00 97.81 189 ALA A O 1
ATOM 1341 N N . LEU A 1 190 ? 2.963 -5.010 -4.055 1.00 97.62 190 LEU A N 1
ATOM 1342 C CA . LEU A 1 190 ? 3.944 -4.657 -5.090 1.00 97.62 190 LEU A CA 1
ATOM 1343 C C . LEU A 1 190 ? 5.205 -5.533 -5.040 1.00 97.62 190 LEU A C 1
ATOM 1345 O O . LEU A 1 190 ? 5.723 -5.935 -6.079 1.00 97.62 190 LEU A O 1
ATOM 1349 N N . ALA A 1 191 ? 5.680 -5.892 -3.844 1.00 96.94 191 ALA A N 1
ATOM 1350 C CA . ALA A 1 191 ? 6.829 -6.783 -3.688 1.00 96.94 191 ALA A CA 1
ATOM 1351 C C . ALA A 1 191 ? 6.546 -8.213 -4.177 1.00 96.94 191 ALA A C 1
ATOM 1353 O O . ALA A 1 191 ? 7.456 -8.888 -4.665 1.00 96.94 191 ALA A O 1
ATOM 1354 N N . SER A 1 192 ? 5.302 -8.688 -4.054 1.00 96.31 192 SER A N 1
ATOM 1355 C CA . SER A 1 192 ? 4.877 -10.041 -4.446 1.00 96.31 192 SER A CA 1
ATOM 1356 C C . SER A 1 192 ? 4.304 -10.126 -5.870 1.00 96.31 192 SER A C 1
ATOM 1358 O O . SER A 1 192 ? 4.464 -11.169 -6.513 1.00 96.31 192 SER A O 1
ATOM 1360 N N . GLY A 1 193 ? 3.748 -9.036 -6.392 1.00 93.94 193 GLY A N 1
ATOM 1361 C CA . GLY A 1 193 ? 3.057 -8.972 -7.675 1.00 93.94 193 GLY A CA 1
ATOM 1362 C C . GLY A 1 193 ? 3.951 -8.899 -8.920 1.00 93.94 193 GLY A C 1
ATOM 1363 O O . GLY A 1 193 ? 5.177 -9.091 -8.905 1.00 93.94 193 GLY A O 1
ATOM 1364 N N . CYS A 1 194 ? 3.298 -8.654 -10.057 1.00 91.25 194 CYS A N 1
ATOM 1365 C CA . CYS A 1 194 ? 3.935 -8.519 -11.370 1.00 91.25 194 CYS A CA 1
ATOM 1366 C C . CYS A 1 194 ? 4.108 -7.065 -11.835 1.00 91.25 194 CYS A C 1
ATOM 1368 O O . CYS A 1 194 ? 4.850 -6.821 -12.783 1.00 91.25 194 CYS A O 1
ATOM 1370 N N . CYS A 1 195 ? 3.471 -6.117 -11.156 1.00 92.50 195 CYS A N 1
ATOM 1371 C CA . CYS A 1 195 ? 3.356 -4.739 -11.599 1.00 92.50 195 CYS A CA 1
ATOM 1372 C C . CYS A 1 195 ? 4.679 -3.980 -11.430 1.00 92.50 195 CYS A C 1
ATOM 1374 O O . CYS A 1 195 ? 5.084 -3.677 -10.311 1.00 92.50 195 CYS A O 1
ATOM 1376 N N . CYS A 1 196 ? 5.342 -3.666 -12.544 1.00 94.88 196 CYS A N 1
ATOM 1377 C CA . CYS A 1 196 ? 6.617 -2.943 -12.562 1.00 94.88 196 CYS A CA 1
ATOM 1378 C C . CYS A 1 196 ? 6.651 -1.838 -13.627 1.00 94.88 196 CYS A C 1
ATOM 1380 O O . CYS A 1 196 ? 7.656 -1.625 -14.306 1.00 94.88 196 CYS A O 1
ATOM 1382 N N . SER A 1 197 ? 5.536 -1.122 -13.773 1.00 93.38 197 SER A N 1
ATOM 1383 C CA . SER A 1 197 ? 5.474 0.051 -14.640 1.00 93.38 197 SER A CA 1
ATOM 1384 C C . SER A 1 197 ? 6.431 1.154 -14.145 1.00 93.38 197 SER A C 1
ATOM 1386 O O . SER A 1 197 ? 6.729 1.234 -12.945 1.00 93.38 197 SER A O 1
ATOM 1388 N N . PRO A 1 198 ? 6.866 2.078 -15.020 1.00 93.94 198 PRO A N 1
ATOM 1389 C CA . PRO A 1 198 ? 7.661 3.234 -14.606 1.00 93.94 198 PRO A CA 1
ATOM 1390 C C . PRO A 1 198 ? 6.978 4.083 -13.522 1.00 93.94 198 PRO A C 1
ATOM 1392 O O . PRO A 1 198 ? 7.653 4.658 -12.670 1.00 93.94 198 PRO A O 1
ATOM 1395 N N . LYS A 1 199 ? 5.637 4.129 -13.500 1.00 93.81 199 LYS A N 1
ATOM 1396 C CA . LYS A 1 199 ? 4.870 4.870 -12.485 1.00 93.81 199 LYS A CA 1
ATOM 1397 C C . LYS A 1 199 ? 4.993 4.220 -11.108 1.00 93.81 199 LYS A C 1
ATOM 1399 O O . LYS A 1 199 ? 5.243 4.917 -10.127 1.00 93.81 199 LYS A O 1
ATOM 1404 N N . ILE A 1 200 ? 4.889 2.891 -11.042 1.00 95.88 200 ILE A N 1
ATOM 1405 C CA . ILE A 1 200 ? 5.097 2.128 -9.804 1.00 95.88 200 ILE A CA 1
ATOM 1406 C C . ILE A 1 200 ? 6.529 2.308 -9.310 1.00 95.88 200 ILE A C 1
ATOM 1408 O O . ILE A 1 200 ? 6.741 2.581 -8.131 1.00 95.88 200 ILE A O 1
ATOM 1412 N N . VAL A 1 201 ? 7.515 2.203 -10.203 1.00 96.38 201 VAL A N 1
ATOM 1413 C CA . VAL A 1 201 ? 8.933 2.373 -9.853 1.00 96.38 201 VAL A CA 1
ATOM 1414 C C . VAL A 1 201 ? 9.193 3.774 -9.299 1.00 96.38 201 VAL A C 1
ATOM 1416 O O . VAL A 1 201 ? 9.868 3.900 -8.279 1.00 96.38 201 VAL A O 1
ATOM 1419 N N . LYS A 1 202 ? 8.599 4.818 -9.891 1.00 95.81 202 LYS A N 1
ATOM 1420 C CA . LYS A 1 202 ? 8.670 6.188 -9.366 1.00 95.81 202 LYS A CA 1
ATOM 1421 C C . LYS A 1 202 ? 8.014 6.311 -7.987 1.00 95.81 202 LYS A C 1
ATOM 1423 O O . LYS A 1 202 ? 8.621 6.888 -7.088 1.00 95.81 202 LYS A O 1
ATOM 1428 N N . ALA A 1 203 ? 6.826 5.739 -7.785 1.00 96.69 203 ALA A N 1
ATOM 1429 C CA . ALA A 1 203 ? 6.154 5.748 -6.483 1.00 96.69 203 ALA A CA 1
ATOM 1430 C C . ALA A 1 203 ? 6.997 5.046 -5.399 1.00 96.69 203 ALA A C 1
ATOM 1432 O O . ALA A 1 203 ? 7.224 5.608 -4.328 1.00 96.69 203 ALA A O 1
ATOM 1433 N N . LEU A 1 204 ? 7.547 3.865 -5.707 1.00 97.62 204 LEU A N 1
ATOM 1434 C CA . LEU A 1 204 ? 8.457 3.127 -4.825 1.00 97.62 204 LEU A CA 1
ATOM 1435 C C . LEU A 1 204 ? 9.731 3.926 -4.522 1.00 97.62 204 LEU A C 1
ATOM 1437 O O . LEU A 1 204 ? 10.168 3.973 -3.373 1.00 97.62 204 LEU A O 1
ATOM 1441 N N . LEU A 1 205 ? 10.310 4.590 -5.524 1.00 96.94 205 LEU A N 1
ATOM 1442 C CA . LEU A 1 205 ? 11.493 5.433 -5.367 1.00 96.94 205 LEU A CA 1
ATOM 1443 C C . LEU A 1 205 ? 11.238 6.605 -4.415 1.00 96.94 205 LEU A C 1
ATOM 1445 O O . LEU A 1 205 ? 12.076 6.896 -3.558 1.00 96.94 205 LEU A O 1
ATOM 1449 N N . ILE A 1 206 ? 10.091 7.273 -4.548 1.00 96.50 206 ILE A N 1
ATOM 1450 C CA . ILE A 1 206 ? 9.689 8.370 -3.661 1.00 96.50 206 ILE A CA 1
ATOM 1451 C C . ILE A 1 206 ? 9.517 7.849 -2.228 1.00 96.50 206 ILE A C 1
ATOM 1453 O O . ILE A 1 206 ? 10.055 8.459 -1.298 1.00 96.50 206 ILE A O 1
ATOM 1457 N N . SER A 1 207 ? 8.859 6.695 -2.054 1.00 97.25 207 SER A N 1
ATOM 1458 C CA . SER A 1 207 ? 8.697 6.046 -0.749 1.00 97.25 207 SER A CA 1
ATOM 1459 C C . SER A 1 207 ? 10.039 5.684 -0.105 1.00 97.25 207 SER A C 1
ATOM 1461 O O . SER A 1 207 ? 10.273 6.014 1.055 1.00 97.25 207 SER A O 1
ATOM 1463 N N . VAL A 1 208 ? 10.958 5.058 -0.848 1.00 97.50 208 VAL A N 1
ATOM 1464 C CA . VAL A 1 208 ? 12.289 4.652 -0.353 1.00 97.50 208 VAL A CA 1
ATOM 1465 C C . VAL A 1 208 ? 13.127 5.858 0.085 1.00 97.50 208 VAL A C 1
ATOM 1467 O O . VAL A 1 208 ? 13.781 5.807 1.135 1.00 97.50 208 VAL A O 1
ATOM 1470 N N . ASN A 1 209 ? 13.076 6.942 -0.696 1.00 96.31 209 ASN A N 1
ATOM 1471 C CA . ASN A 1 209 ? 13.832 8.172 -0.459 1.00 96.31 209 ASN A CA 1
ATOM 1472 C C . ASN A 1 209 ? 13.166 9.140 0.536 1.00 96.31 209 ASN A C 1
ATOM 1474 O O . ASN A 1 209 ? 13.749 10.189 0.802 1.00 96.31 209 ASN A O 1
ATOM 1478 N N . CYS A 1 210 ? 11.977 8.829 1.071 1.00 95.56 210 CYS A N 1
ATOM 1479 C CA . CYS A 1 210 ? 11.221 9.719 1.965 1.00 95.56 210 CYS A CA 1
ATOM 1480 C C . CYS A 1 210 ? 10.989 11.118 1.370 1.00 95.56 210 CYS A C 1
ATOM 1482 O O . CYS A 1 210 ? 11.178 12.128 2.046 1.00 95.56 210 CYS A O 1
ATOM 1484 N N . SER A 1 211 ? 10.630 11.191 0.089 1.00 95.06 211 SER A N 1
ATOM 1485 C CA . SER A 1 211 ? 10.448 12.468 -0.603 1.00 95.06 211 SER A CA 1
ATOM 1486 C C . SER A 1 211 ? 8.973 12.881 -0.689 1.00 95.06 211 SER A C 1
ATOM 1488 O O . SER A 1 211 ? 8.090 12.028 -0.677 1.00 95.06 211 SER A O 1
ATOM 1490 N N . ASN A 1 212 ? 8.729 14.190 -0.826 1.00 95.25 212 ASN A N 1
ATOM 1491 C CA . ASN A 1 212 ? 7.398 14.797 -1.000 1.00 95.25 212 ASN A CA 1
ATOM 1492 C C . ASN A 1 212 ? 7.172 15.297 -2.437 1.00 95.25 212 ASN A C 1
ATOM 1494 O O . ASN A 1 212 ? 6.347 16.179 -2.665 1.00 95.25 212 ASN A O 1
ATOM 1498 N N . LYS A 1 213 ? 7.959 14.807 -3.406 1.00 92.62 213 LYS A N 1
ATOM 1499 C CA . LYS A 1 213 ? 7.920 15.275 -4.806 1.00 92.62 213 LYS A CA 1
ATOM 1500 C C . LYS A 1 213 ? 6.540 15.135 -5.457 1.00 92.62 213 LYS A C 1
ATOM 1502 O O . LYS A 1 213 ? 6.226 15.883 -6.368 1.00 92.62 213 LYS A O 1
ATOM 1507 N N . ASP A 1 214 ? 5.736 14.186 -4.998 1.00 89.12 214 ASP A N 1
ATOM 1508 C CA . ASP A 1 214 ? 4.380 13.909 -5.475 1.00 89.12 214 ASP A CA 1
ATOM 1509 C C . ASP A 1 214 ? 3.283 14.633 -4.673 1.00 89.12 214 ASP A C 1
ATOM 1511 O O . ASP A 1 214 ? 2.103 14.363 -4.868 1.00 89.12 214 ASP A O 1
ATOM 1515 N N . GLY A 1 215 ? 3.648 15.538 -3.759 1.00 92.31 215 GLY A N 1
ATOM 1516 C CA . GLY A 1 215 ? 2.698 16.284 -2.928 1.00 92.31 215 GLY A CA 1
ATOM 1517 C C . GLY A 1 215 ? 2.124 15.495 -1.745 1.00 92.31 215 GLY A C 1
ATOM 1518 O O . GLY A 1 215 ? 1.409 16.073 -0.924 1.00 92.31 215 GLY A O 1
ATOM 1519 N N . PHE A 1 216 ? 2.461 14.209 -1.606 1.00 93.75 216 PHE A N 1
ATOM 1520 C CA . PHE A 1 216 ? 2.137 13.407 -0.425 1.00 93.75 216 PHE A CA 1
ATOM 1521 C C . PHE A 1 216 ? 3.227 13.552 0.647 1.00 93.75 216 PHE A C 1
ATOM 1523 O O . PHE A 1 216 ? 4.385 13.834 0.322 1.00 93.75 216 PHE A O 1
ATOM 1530 N N . PRO A 1 217 ? 2.891 13.377 1.939 1.00 95.81 217 PRO A N 1
ATOM 1531 C CA . PRO A 1 217 ? 3.885 13.427 3.003 1.00 95.81 217 PRO A CA 1
ATOM 1532 C C . PRO A 1 217 ? 4.945 12.326 2.847 1.00 95.81 217 PRO A C 1
ATOM 1534 O O . PRO A 1 217 ? 4.705 11.250 2.287 1.00 95.81 217 PRO A O 1
ATOM 1537 N N . ALA A 1 218 ? 6.133 12.599 3.380 1.00 96.81 218 ALA A N 1
ATOM 1538 C CA . ALA A 1 218 ? 7.267 11.690 3.324 1.00 96.81 218 ALA A CA 1
ATOM 1539 C C . ALA A 1 218 ? 6.923 10.410 4.085 1.00 96.81 218 ALA A C 1
ATOM 1541 O O . ALA A 1 218 ? 6.317 10.464 5.159 1.00 96.81 218 ALA A O 1
ATOM 1542 N N . GLU A 1 219 ? 7.343 9.254 3.564 1.00 96.75 219 GLU A N 1
ATOM 1543 C CA . GLU A 1 219 ? 7.140 7.993 4.278 1.00 96.75 219 GLU A CA 1
ATOM 1544 C C . GLU A 1 219 ? 7.918 7.990 5.594 1.00 96.75 219 GLU A C 1
ATOM 1546 O O . GLU A 1 219 ? 9.144 7.869 5.608 1.00 96.75 219 GLU A O 1
ATOM 1551 N N . ALA A 1 220 ? 7.187 8.087 6.705 1.00 96.19 220 ALA A N 1
ATOM 1552 C CA . ALA A 1 220 ? 7.752 8.014 8.048 1.00 96.19 220 ALA A CA 1
ATOM 1553 C C . ALA A 1 220 ? 8.002 6.567 8.514 1.00 96.19 220 ALA A C 1
ATOM 1555 O O . ALA A 1 220 ? 8.843 6.332 9.378 1.00 96.19 220 ALA A O 1
ATOM 1556 N N . SER A 1 221 ? 7.280 5.586 7.957 1.00 96.12 221 SER A N 1
ATOM 1557 C CA . SER A 1 221 ? 7.384 4.186 8.385 1.00 96.12 221 SER A CA 1
ATOM 1558 C C . SER A 1 221 ? 8.583 3.492 7.749 1.00 96.12 221 SER A C 1
ATOM 1560 O O . SER A 1 221 ? 8.638 3.290 6.534 1.00 96.12 221 SER A O 1
ATOM 1562 N N . GLU A 1 222 ? 9.523 3.046 8.582 1.00 95.69 222 GLU A N 1
ATOM 1563 C CA . GLU A 1 222 ? 10.665 2.249 8.127 1.00 95.69 222 GLU A CA 1
ATOM 1564 C C . GLU A 1 222 ? 10.232 0.894 7.543 1.00 95.69 222 GLU A C 1
ATOM 1566 O O . GLU A 1 222 ? 10.865 0.408 6.609 1.00 95.69 222 GLU A O 1
ATOM 1571 N N . LEU A 1 223 ? 9.129 0.309 8.030 1.00 95.06 223 LEU A N 1
ATOM 1572 C CA . LEU A 1 223 ? 8.599 -0.954 7.507 1.00 95.06 223 LEU A CA 1
ATOM 1573 C C . LEU A 1 223 ? 8.018 -0.792 6.101 1.00 95.06 223 LEU A C 1
ATOM 1575 O O . LEU A 1 223 ? 8.266 -1.630 5.240 1.00 95.06 223 LEU A O 1
ATOM 1579 N N . VAL A 1 224 ? 7.271 0.283 5.832 1.00 97.44 224 VAL A N 1
ATOM 1580 C CA . VAL A 1 224 ? 6.791 0.564 4.465 1.00 97.44 224 VAL A CA 1
ATOM 1581 C C . VAL A 1 224 ? 7.983 0.713 3.521 1.00 97.44 224 VAL A C 1
ATOM 1583 O O . VAL A 1 224 ? 8.003 0.118 2.444 1.00 97.44 224 VAL A O 1
ATOM 1586 N N . ARG A 1 225 ? 9.015 1.446 3.955 1.00 97.44 225 ARG A N 1
ATOM 1587 C CA . ARG A 1 225 ? 10.231 1.680 3.169 1.00 97.44 225 ARG A CA 1
ATOM 1588 C C . ARG A 1 225 ? 10.990 0.400 2.845 1.00 97.44 225 ARG A C 1
ATOM 1590 O O . ARG A 1 225 ? 11.485 0.278 1.728 1.00 97.44 225 ARG A O 1
ATOM 1597 N N . THR A 1 226 ? 11.074 -0.559 3.767 1.00 95.88 226 THR A N 1
ATOM 1598 C CA . THR A 1 226 ? 11.749 -1.834 3.480 1.00 95.88 226 THR A CA 1
ATOM 1599 C C . THR A 1 226 ? 11.010 -2.671 2.459 1.00 95.88 226 THR A C 1
ATOM 1601 O O . THR A 1 226 ? 11.633 -3.136 1.509 1.00 95.88 226 THR A O 1
ATOM 1604 N N . TYR A 1 227 ? 9.692 -2.827 2.594 1.00 97.44 227 TYR A N 1
ATOM 1605 C CA . TYR A 1 227 ? 8.911 -3.546 1.587 1.00 97.44 227 TYR A CA 1
ATOM 1606 C C . TYR A 1 227 ? 8.948 -2.834 0.231 1.00 97.44 227 TYR A C 1
ATOM 1608 O O . TYR A 1 227 ? 9.084 -3.499 -0.794 1.00 97.44 227 TYR A O 1
ATOM 1616 N N . ALA A 1 228 ? 8.914 -1.498 0.219 1.00 97.94 228 ALA A N 1
ATOM 1617 C CA . ALA A 1 228 ? 9.058 -0.719 -1.006 1.00 97.94 228 ALA A CA 1
ATOM 1618 C C . ALA A 1 228 ? 10.436 -0.920 -1.664 1.00 97.94 228 ALA A C 1
ATOM 1620 O O . ALA A 1 228 ? 10.522 -1.058 -2.880 1.00 97.94 228 ALA A O 1
ATOM 1621 N N . PHE A 1 229 ? 11.508 -1.003 -0.874 1.00 97.31 229 PHE A N 1
ATOM 1622 C CA . PHE A 1 229 ? 12.854 -1.291 -1.372 1.00 97.31 229 PHE A CA 1
ATOM 1623 C C . PHE A 1 229 ? 12.955 -2.691 -1.985 1.00 97.31 229 PHE A C 1
ATOM 1625 O O . PHE A 1 229 ? 13.452 -2.833 -3.097 1.00 97.31 229 PHE A O 1
ATOM 1632 N N . VAL A 1 230 ? 12.407 -3.712 -1.317 1.00 96.88 230 VAL A N 1
ATOM 1633 C CA . VAL A 1 230 ? 12.351 -5.086 -1.852 1.00 96.88 230 VAL A CA 1
ATOM 1634 C C . VAL A 1 230 ? 11.552 -5.139 -3.159 1.00 96.88 230 VAL A C 1
ATOM 1636 O O . VAL A 1 230 ? 11.966 -5.793 -4.118 1.00 96.88 230 VAL A O 1
ATOM 1639 N N . ALA A 1 231 ? 10.425 -4.423 -3.232 1.00 97.62 231 ALA A N 1
ATOM 1640 C CA . ALA A 1 231 ? 9.649 -4.299 -4.464 1.00 97.62 231 ALA A CA 1
ATOM 1641 C C . ALA A 1 231 ? 10.456 -3.618 -5.583 1.00 97.62 231 ALA A C 1
ATOM 1643 O O . ALA A 1 231 ? 10.443 -4.086 -6.722 1.00 97.62 231 ALA A O 1
ATOM 1644 N N . LEU A 1 232 ? 11.208 -2.562 -5.254 1.00 97.44 232 LEU A N 1
ATOM 1645 C CA . LEU A 1 232 ? 12.047 -1.829 -6.201 1.00 97.44 232 LEU A CA 1
ATOM 1646 C C . LEU A 1 232 ? 13.167 -2.711 -6.773 1.00 97.44 232 LEU A C 1
ATOM 1648 O O . LEU A 1 232 ? 13.352 -2.748 -7.989 1.00 97.44 232 LEU A O 1
ATOM 1652 N N . GLU A 1 233 ? 13.867 -3.472 -5.923 1.00 96.81 233 GLU A N 1
ATOM 1653 C CA . GLU A 1 233 ? 14.864 -4.461 -6.355 1.00 96.81 233 GLU A CA 1
ATOM 1654 C C . GLU A 1 233 ? 14.263 -5.494 -7.303 1.00 96.81 233 GLU A C 1
ATOM 1656 O O . GLU A 1 233 ? 14.841 -5.804 -8.348 1.00 96.81 233 GLU A O 1
ATOM 1661 N N . ARG A 1 234 ? 13.081 -6.015 -6.963 1.00 96.25 234 ARG A N 1
ATOM 1662 C CA . ARG A 1 234 ? 12.394 -6.995 -7.800 1.00 96.25 234 ARG A CA 1
ATOM 1663 C C . ARG A 1 234 ? 12.021 -6.411 -9.157 1.00 96.25 234 ARG A C 1
ATOM 1665 O O . ARG A 1 234 ? 12.224 -7.081 -10.170 1.00 96.25 234 ARG A O 1
ATOM 1672 N N . CYS A 1 235 ? 11.496 -5.189 -9.188 1.00 95.88 235 CYS A N 1
ATOM 1673 C CA . CYS A 1 235 ? 11.138 -4.545 -10.443 1.00 95.88 235 CYS A CA 1
ATOM 1674 C C . CYS A 1 235 ? 12.355 -4.267 -11.315 1.00 95.88 235 CYS A C 1
ATOM 1676 O O . CYS A 1 235 ? 12.310 -4.558 -12.503 1.00 95.88 235 CYS A O 1
ATOM 1678 N N . LEU A 1 236 ? 13.477 -3.831 -10.743 1.00 94.69 236 LEU A N 1
ATOM 1679 C CA . LEU A 1 236 ? 14.702 -3.620 -11.515 1.00 94.69 236 LEU A CA 1
ATOM 1680 C C . LEU A 1 236 ? 15.313 -4.912 -12.071 1.00 94.69 236 LEU A C 1
ATOM 1682 O O . LEU A 1 236 ? 15.946 -4.866 -13.121 1.00 94.69 236 LEU A O 1
ATOM 1686 N N . ARG A 1 237 ? 15.089 -6.064 -11.424 1.00 94.00 237 ARG A N 1
ATOM 1687 C CA . ARG A 1 237 ? 15.468 -7.376 -11.980 1.00 94.00 237 ARG A CA 1
ATOM 1688 C C . ARG A 1 237 ? 14.558 -7.827 -13.125 1.00 94.00 237 ARG A C 1
ATOM 1690 O O . ARG A 1 237 ? 15.013 -8.573 -13.981 1.00 94.00 237 ARG A O 1
ATOM 1697 N N . LYS A 1 238 ? 13.285 -7.415 -13.126 1.00 89.31 238 LYS A N 1
ATOM 1698 C CA . LYS A 1 238 ? 12.306 -7.766 -14.171 1.00 89.31 238 LYS A CA 1
ATOM 1699 C C . LYS A 1 238 ? 12.360 -6.823 -15.376 1.00 89.31 238 LYS A C 1
ATOM 1701 O O . LYS A 1 238 ? 12.259 -7.285 -16.502 1.00 89.31 238 LYS A O 1
ATOM 1706 N N . CYS A 1 239 ? 12.519 -5.521 -15.150 1.00 70.44 239 CYS A N 1
ATOM 1707 C CA . CYS A 1 239 ? 12.455 -4.468 -16.170 1.00 70.44 239 CYS A CA 1
ATOM 1708 C C . CYS A 1 239 ? 13.766 -4.276 -16.945 1.00 70.44 239 CYS A C 1
ATOM 1710 O O . CYS A 1 239 ? 14.106 -3.145 -17.284 1.00 70.44 239 CYS A O 1
ATOM 1712 N N . VAL A 1 240 ? 14.545 -5.338 -17.168 1.00 58.50 240 VAL A N 1
ATOM 1713 C CA . VAL A 1 240 ? 15.854 -5.190 -17.816 1.00 58.50 240 VAL A CA 1
ATOM 1714 C C . VAL A 1 240 ? 15.714 -4.781 -19.281 1.00 58.50 240 VAL A C 1
ATOM 1716 O O . VAL A 1 240 ? 16.447 -3.892 -19.688 1.00 58.50 240 VAL A O 1
ATOM 1719 N N . GLU A 1 241 ? 14.750 -5.290 -20.041 1.00 53.78 241 GLU A N 1
ATOM 1720 C CA . GLU A 1 241 ? 14.707 -5.054 -21.488 1.00 53.78 241 GLU A CA 1
ATOM 1721 C C . GLU A 1 241 ? 13.282 -5.218 -22.014 1.00 53.78 241 GLU A C 1
ATOM 1723 O O . GLU A 1 241 ? 12.844 -6.322 -22.304 1.00 53.78 241 GLU A O 1
ATOM 1728 N N . GLU A 1 242 ? 12.552 -4.120 -22.143 1.00 55.91 242 GLU A N 1
ATOM 1729 C CA . GLU A 1 242 ? 11.629 -3.963 -23.266 1.00 55.91 242 GLU A CA 1
ATOM 1730 C C . GLU A 1 242 ? 11.465 -2.457 -23.435 1.00 55.91 242 GLU A C 1
ATOM 1732 O O . GLU A 1 242 ? 10.586 -1.828 -22.848 1.00 55.91 242 GLU A O 1
ATOM 1737 N N . GLU A 1 243 ? 12.417 -1.841 -24.142 1.00 60.66 243 GLU A N 1
ATOM 1738 C CA . GLU A 1 243 ? 12.113 -0.593 -24.831 1.00 60.66 243 GLU A CA 1
ATOM 1739 C C . GLU A 1 243 ? 10.935 -0.953 -25.735 1.00 60.66 243 GLU A C 1
ATOM 1741 O O . GLU A 1 243 ? 11.112 -1.807 -26.606 1.00 60.66 243 GLU A O 1
ATOM 1746 N N . PRO A 1 244 ? 9.711 -0.453 -25.473 1.00 61.31 244 PRO A N 1
ATOM 1747 C CA . PRO A 1 244 ? 8.618 -0.735 -26.373 1.00 61.31 244 PRO A CA 1
ATOM 1748 C C . PRO A 1 244 ? 9.035 -0.102 -27.692 1.00 61.31 244 PRO A C 1
ATOM 1750 O O . PRO A 1 244 ? 8.990 1.124 -27.815 1.00 61.31 244 PRO A O 1
ATOM 1753 N N . GLU A 1 245 ? 9.490 -0.921 -28.648 1.00 61.53 245 GLU A N 1
ATOM 1754 C CA . GLU A 1 245 ? 9.530 -0.527 -30.048 1.00 61.53 245 GLU A CA 1
ATOM 1755 C C . GLU A 1 245 ? 8.164 0.083 -30.287 1.00 61.53 245 GLU A C 1
ATOM 1757 O O . GLU A 1 245 ? 7.150 -0.605 -30.129 1.00 61.53 245 GLU A O 1
ATOM 1762 N N . ALA A 1 246 ? 8.136 1.401 -30.503 1.00 65.25 246 ALA A N 1
ATOM 1763 C CA . ALA A 1 246 ? 6.894 2.112 -30.703 1.00 65.25 246 ALA A CA 1
ATOM 1764 C C . ALA A 1 246 ? 6.163 1.330 -31.795 1.00 65.25 246 ALA A C 1
ATOM 1766 O O . ALA A 1 246 ? 6.703 1.252 -32.905 1.00 65.25 246 ALA A O 1
ATOM 1767 N N . PRO A 1 247 ? 5.030 0.662 -31.480 1.00 65.56 247 PRO A N 1
ATOM 1768 C CA . PRO A 1 247 ? 4.376 -0.188 -32.454 1.00 65.56 247 PRO A CA 1
ATOM 1769 C C . PRO A 1 247 ? 4.169 0.684 -33.688 1.00 65.56 247 PRO A C 1
ATOM 1771 O O . PRO A 1 247 ? 3.684 1.812 -33.520 1.00 65.56 247 PRO A O 1
ATOM 1774 N N . PRO A 1 248 ? 4.634 0.238 -34.874 1.00 75.44 248 PRO A N 1
ATOM 1775 C CA . PRO A 1 248 ? 4.707 1.083 -36.056 1.00 75.44 248 PRO A CA 1
ATOM 1776 C C . PRO A 1 248 ? 3.362 1.766 -36.211 1.00 75.44 248 PRO A C 1
ATOM 1778 O O . PRO A 1 248 ? 2.333 1.084 -36.156 1.00 75.44 248 PRO A O 1
ATOM 1781 N N . GLU A 1 249 ? 3.370 3.103 -36.282 1.00 75.56 249 GLU A N 1
ATOM 1782 C CA . GLU A 1 249 ? 2.128 3.862 -36.229 1.00 75.56 249 GLU A CA 1
ATOM 1783 C C . GLU A 1 249 ? 1.161 3.266 -37.255 1.00 75.56 249 GLU A C 1
ATOM 1785 O O . GLU A 1 249 ? 1.495 3.213 -38.445 1.00 75.56 249 GLU A O 1
ATOM 1790 N N . PRO A 1 250 ? -0.007 2.754 -36.821 1.00 73.94 250 PRO A N 1
ATOM 1791 C CA . PRO A 1 250 ? -0.932 2.144 -37.750 1.00 73.94 250 PRO A CA 1
ATOM 1792 C C . PRO A 1 250 ? -1.273 3.194 -38.806 1.00 73.94 250 PRO A C 1
ATOM 1794 O O . PRO A 1 250 ? -1.522 4.353 -38.441 1.00 73.94 250 PRO A O 1
ATOM 1797 N N . PRO A 1 251 ? -1.277 2.822 -40.100 1.00 83.56 251 PRO A N 1
ATOM 1798 C CA . PRO A 1 251 ? -1.550 3.766 -41.168 1.00 83.56 251 PRO A CA 1
ATOM 1799 C C . PRO A 1 251 ? -2.848 4.520 -40.853 1.00 83.56 251 PRO A C 1
ATOM 1801 O O . PRO A 1 251 ? -3.775 3.930 -40.288 1.00 83.56 251 PRO A O 1
ATOM 1804 N N . PRO A 1 252 ? -2.955 5.816 -41.194 1.00 82.38 252 PRO A N 1
ATOM 1805 C CA . PRO A 1 252 ? -4.063 6.671 -40.757 1.00 82.38 252 PRO A CA 1
ATOM 1806 C C . PRO A 1 252 ? -5.455 6.099 -41.093 1.00 82.38 252 PRO A C 1
ATOM 1808 O O . PRO A 1 252 ? -6.417 6.342 -40.362 1.00 82.38 252 PRO A O 1
ATOM 1811 N N . ALA A 1 253 ? -5.553 5.268 -42.137 1.00 82.69 253 ALA A N 1
ATOM 1812 C CA . ALA A 1 253 ? -6.755 4.515 -42.493 1.00 82.69 253 ALA A CA 1
ATOM 1813 C C . ALA A 1 253 ? -7.185 3.480 -41.427 1.00 82.69 253 ALA A C 1
ATOM 1815 O O . ALA A 1 253 ? -8.373 3.354 -41.139 1.00 82.69 253 ALA A O 1
ATOM 1816 N N . ALA A 1 254 ? -6.237 2.780 -40.797 1.00 74.69 254 ALA A N 1
ATOM 1817 C CA . ALA A 1 254 ? -6.508 1.766 -39.780 1.00 74.69 254 ALA A CA 1
ATOM 1818 C C . ALA A 1 254 ? -6.971 2.382 -38.449 1.00 74.69 254 ALA A C 1
ATOM 1820 O O . ALA A 1 254 ? -7.893 1.855 -37.830 1.00 74.69 254 ALA A O 1
ATOM 1821 N N . LYS A 1 255 ? -6.418 3.539 -38.041 1.00 71.00 255 LYS A N 1
ATOM 1822 C CA . LYS A 1 255 ? -6.925 4.291 -36.873 1.00 71.00 255 LYS A CA 1
ATOM 1823 C C . LYS A 1 255 ? -8.397 4.649 -37.058 1.00 71.00 255 LYS A C 1
ATOM 1825 O O . LYS A 1 255 ? -9.204 4.393 -36.170 1.00 71.00 255 LYS A O 1
ATOM 1830 N N . LYS A 1 256 ? -8.754 5.202 -38.221 1.00 78.75 256 LYS A N 1
ATOM 1831 C CA . LYS A 1 256 ? -10.126 5.639 -38.506 1.00 78.75 256 LYS A CA 1
ATOM 1832 C C . LYS A 1 256 ? -11.116 4.468 -38.492 1.00 78.75 256 LYS A C 1
ATOM 1834 O O . LYS A 1 256 ? -12.135 4.565 -37.817 1.00 78.75 256 LYS A O 1
ATOM 1839 N N . ALA A 1 257 ? -10.760 3.346 -39.124 1.00 77.81 257 ALA A N 1
ATOM 1840 C CA . ALA A 1 257 ? -11.572 2.129 -39.112 1.00 77.81 257 ALA A CA 1
ATOM 1841 C C . ALA A 1 257 ? -11.762 1.552 -37.697 1.00 77.81 257 ALA A C 1
ATOM 1843 O O . ALA A 1 257 ? -12.851 1.097 -37.358 1.00 77.81 257 ALA A O 1
ATOM 1844 N N . MET A 1 258 ? -10.733 1.608 -36.844 1.00 74.44 258 MET A N 1
ATOM 1845 C CA . MET A 1 258 ? -10.831 1.117 -35.467 1.00 74.44 258 MET A CA 1
ATOM 1846 C C . MET A 1 258 ? -11.785 1.974 -34.621 1.00 74.44 258 MET A C 1
ATOM 1848 O O . MET A 1 258 ? -12.628 1.430 -33.912 1.00 74.44 258 MET A O 1
ATOM 1852 N N . TYR A 1 259 ? -11.698 3.307 -34.730 1.00 70.81 259 TYR A N 1
ATOM 1853 C CA . TYR A 1 259 ? -12.618 4.220 -34.040 1.00 70.81 259 TYR A CA 1
ATOM 1854 C C . TYR A 1 259 ? -14.067 4.037 -34.507 1.00 70.81 259 TYR A C 1
ATOM 1856 O O . TYR A 1 259 ? -14.977 3.989 -33.682 1.00 70.81 259 TYR A O 1
ATOM 1864 N N . GLU A 1 260 ? -14.283 3.867 -35.809 1.00 79.00 260 GLU A N 1
ATOM 1865 C CA . GLU A 1 260 ? -15.612 3.677 -36.397 1.00 79.00 260 GLU A CA 1
ATOM 1866 C C . GLU A 1 260 ? -16.267 2.358 -35.940 1.00 79.00 260 GLU A C 1
ATOM 1868 O O . GLU A 1 260 ? -17.462 2.325 -35.650 1.00 79.00 260 GLU A O 1
ATOM 1873 N N . LEU A 1 261 ? -15.474 1.298 -35.740 1.00 73.38 261 LEU A N 1
ATOM 1874 C CA . LEU A 1 261 ? -15.953 -0.010 -35.271 1.00 73.38 261 LEU A CA 1
ATOM 1875 C C . LEU A 1 261 ? -16.252 -0.063 -33.760 1.00 73.38 261 LEU A C 1
ATOM 1877 O O . LEU A 1 261 ? -17.056 -0.881 -33.322 1.00 73.38 261 LEU A O 1
ATOM 1881 N N . LEU A 1 262 ? -15.626 0.811 -32.964 1.00 62.38 262 LEU A N 1
ATOM 1882 C CA . LEU A 1 262 ? -15.839 0.928 -31.511 1.00 62.38 262 LEU A CA 1
ATOM 1883 C C . LEU A 1 262 ? -17.014 1.849 -31.141 1.00 62.38 262 LEU A C 1
ATOM 1885 O O . LEU A 1 262 ? -17.498 1.811 -30.013 1.00 62.38 262 LEU A O 1
ATOM 1889 N N . THR A 1 263 ? -17.503 2.648 -32.092 1.00 64.25 263 THR A N 1
ATOM 1890 C CA . THR A 1 263 ? -18.578 3.632 -31.881 1.00 64.25 263 THR A CA 1
ATOM 1891 C C . THR A 1 263 ? -19.961 3.039 -31.512 1.00 64.25 263 THR A C 1
ATOM 1893 O O . THR A 1 263 ? -20.690 3.706 -30.778 1.00 64.25 263 THR A O 1
ATOM 1896 N N . PRO A 1 264 ? -20.378 1.823 -31.937 1.00 61.69 264 PRO A N 1
ATOM 1897 C CA . PRO A 1 264 ? -21.722 1.321 -31.632 1.00 61.69 264 PRO A CA 1
ATOM 1898 C C . PRO A 1 264 ? -21.865 0.624 -30.265 1.00 61.69 264 PRO A C 1
ATOM 1900 O O . PRO A 1 264 ? -22.983 0.264 -29.894 1.00 61.69 264 PRO A O 1
ATOM 1903 N N . MET A 1 265 ? -20.792 0.436 -29.484 1.00 51.81 265 MET A N 1
ATOM 1904 C CA . MET A 1 265 ? -20.925 -0.064 -28.109 1.00 51.81 265 MET A CA 1
ATOM 1905 C C . MET A 1 265 ? -21.291 1.099 -27.179 1.00 51.81 265 MET A C 1
ATOM 1907 O O . MET A 1 265 ? -20.461 1.945 -26.864 1.00 51.81 265 MET A O 1
ATOM 1911 N N . GLY A 1 266 ? -22.572 1.162 -26.812 1.00 47.31 266 GLY A N 1
ATOM 1912 C CA . GLY A 1 266 ? -23.225 2.287 -26.144 1.00 47.31 266 GLY A CA 1
ATOM 1913 C C . GLY A 1 266 ? -22.472 2.931 -24.969 1.00 47.31 266 GLY A C 1
ATOM 1914 O O . GLY A 1 266 ? -21.787 2.284 -24.182 1.00 47.31 266 GLY A O 1
ATOM 1915 N N . ALA A 1 267 ? -22.677 4.243 -24.849 1.00 53.78 267 ALA A N 1
ATOM 1916 C CA . ALA A 1 267 ? -22.008 5.213 -23.982 1.00 53.78 267 ALA A CA 1
ATOM 1917 C C . ALA A 1 267 ? -22.237 5.070 -22.457 1.00 53.78 267 ALA A C 1
ATOM 1919 O O . ALA A 1 267 ? -22.285 6.073 -21.749 1.00 53.78 267 ALA A O 1
ATOM 1920 N N . THR A 1 268 ? -22.372 3.857 -21.921 1.00 51.19 268 THR A N 1
ATOM 1921 C CA . THR A 1 268 ? -22.482 3.630 -20.467 1.00 51.19 268 THR A CA 1
ATOM 1922 C C . THR A 1 268 ? -21.292 2.852 -19.917 1.00 51.19 268 THR A C 1
ATOM 1924 O O . THR A 1 268 ? -21.453 1.997 -19.049 1.00 51.19 268 THR A O 1
ATOM 1927 N N . VAL A 1 269 ? -20.085 3.123 -20.415 1.00 50.53 269 VAL A N 1
ATOM 1928 C CA . VAL A 1 269 ? -18.884 2.827 -19.629 1.00 50.53 269 VAL A CA 1
ATOM 1929 C C . VAL A 1 269 ? -18.785 3.947 -18.602 1.00 50.53 269 VAL A C 1
ATOM 1931 O O . VAL A 1 269 ? -18.790 5.121 -18.962 1.00 50.53 269 VAL A O 1
ATOM 1934 N N . ASP A 1 270 ? -18.784 3.599 -17.322 1.00 47.69 270 ASP A N 1
ATOM 1935 C CA . ASP A 1 270 ? -18.751 4.548 -16.212 1.00 47.69 270 ASP A CA 1
ATOM 1936 C C . ASP A 1 270 ? -17.362 5.225 -16.153 1.00 47.69 270 ASP A C 1
ATOM 1938 O O . ASP A 1 270 ? -16.480 4.869 -15.373 1.00 47.69 270 ASP A O 1
ATOM 1942 N N . TYR A 1 271 ? -17.126 6.188 -17.053 1.00 49.28 271 TYR A N 1
ATOM 1943 C CA . TYR A 1 271 ? -15.858 6.916 -17.216 1.00 49.28 271 TYR A CA 1
ATOM 1944 C C . TYR A 1 271 ? -15.428 7.666 -15.944 1.00 49.28 271 TYR A C 1
ATOM 1946 O O . TYR A 1 271 ? -14.274 8.083 -15.827 1.00 49.28 271 TYR A O 1
ATOM 1954 N N . SER A 1 272 ? -16.332 7.814 -14.973 1.00 49.03 272 SER A N 1
ATOM 1955 C CA . SER A 1 272 ? -16.090 8.472 -13.691 1.00 49.03 272 SER A CA 1
ATOM 1956 C C . SER A 1 272 ? -14.953 7.815 -12.889 1.00 49.03 272 SER A C 1
ATOM 1958 O O . SER A 1 272 ? -14.134 8.524 -12.302 1.00 49.03 272 SER A O 1
ATOM 1960 N N . ALA A 1 273 ? -14.822 6.483 -12.933 1.00 50.56 273 ALA A N 1
ATOM 1961 C CA . ALA A 1 273 ? -13.757 5.763 -12.233 1.00 50.56 273 ALA A CA 1
ATOM 1962 C C . ALA A 1 273 ? -12.393 5.879 -12.941 1.00 50.56 273 ALA A C 1
ATOM 1964 O O . ALA A 1 273 ? -11.366 6.056 -12.287 1.00 50.56 273 ALA A O 1
ATOM 1965 N N . HIS A 1 274 ? -12.357 5.838 -14.276 1.00 46.97 274 HIS A N 1
ATOM 1966 C CA . HIS A 1 274 ? -11.101 5.938 -15.033 1.00 46.97 274 HIS A CA 1
ATOM 1967 C C . HIS A 1 274 ? -10.522 7.361 -15.069 1.00 46.97 274 HIS A C 1
ATOM 1969 O O . HIS A 1 274 ? -9.301 7.525 -15.052 1.00 46.97 274 HIS A O 1
ATOM 1975 N N . ILE A 1 275 ? -11.368 8.397 -15.050 1.00 47.22 275 ILE A N 1
ATOM 1976 C CA . ILE A 1 275 ? -10.922 9.800 -15.082 1.00 47.22 275 ILE A CA 1
ATOM 1977 C C . ILE A 1 275 ? -10.245 10.213 -13.764 1.00 47.22 275 ILE A C 1
ATOM 1979 O O . ILE A 1 275 ? -9.238 10.921 -13.792 1.00 47.22 275 ILE A O 1
ATOM 1983 N N . LEU A 1 276 ? -10.728 9.735 -12.611 1.00 52.91 276 LEU A N 1
ATOM 1984 C CA . LEU A 1 276 ? -10.099 10.043 -11.319 1.00 52.91 276 LEU A CA 1
ATOM 1985 C C . LEU A 1 276 ? -8.757 9.319 -11.126 1.00 52.91 276 LEU A C 1
ATOM 1987 O O . LEU A 1 276 ? -7.848 9.880 -10.516 1.00 52.91 276 LEU A O 1
ATOM 1991 N N . LEU A 1 277 ? -8.599 8.115 -11.687 1.00 54.28 277 LEU A N 1
ATOM 1992 C CA . LEU A 1 277 ? -7.342 7.361 -11.627 1.00 54.28 277 LEU A CA 1
ATOM 1993 C C . LEU A 1 277 ? -6.234 7.989 -12.490 1.00 54.28 277 LEU A C 1
ATOM 1995 O O . LEU A 1 277 ? -5.084 8.059 -12.058 1.00 54.28 277 LEU A O 1
ATOM 1999 N N . ALA A 1 278 ? -6.562 8.472 -13.693 1.00 49.44 278 ALA A N 1
ATOM 2000 C CA . ALA A 1 278 ? -5.581 9.077 -14.598 1.00 49.44 278 ALA A CA 1
ATOM 2001 C C . ALA A 1 278 ? -5.049 10.435 -14.096 1.00 49.44 278 ALA A C 1
ATOM 2003 O O . ALA A 1 278 ? -3.909 10.794 -14.388 1.00 49.44 278 ALA A O 1
ATOM 2004 N N . ALA A 1 279 ? -5.845 11.171 -13.314 1.00 53.28 279 ALA A N 1
ATOM 2005 C CA . ALA A 1 279 ? -5.474 12.483 -12.788 1.00 53.28 279 ALA A CA 1
ATOM 2006 C C . ALA A 1 279 ? -4.568 12.436 -11.542 1.00 53.28 279 ALA A C 1
ATOM 2008 O O . ALA A 1 279 ? -3.990 13.459 -11.185 1.00 53.28 279 ALA A O 1
ATOM 2009 N N . TYR A 1 280 ? -4.437 11.286 -10.867 1.00 53.84 280 TYR A N 1
ATOM 2010 C CA . TYR A 1 280 ? -3.756 11.216 -9.565 1.00 53.84 280 TYR A CA 1
ATOM 2011 C C . TYR A 1 280 ? -2.224 11.110 -9.658 1.00 53.84 280 TYR A C 1
ATOM 2013 O O . TYR A 1 280 ? -1.526 11.463 -8.715 1.00 53.84 280 TYR A O 1
ATOM 2021 N N . TYR A 1 281 ? -1.699 10.674 -10.806 1.00 55.84 281 TYR A N 1
ATOM 2022 C CA . TYR A 1 281 ? -0.278 10.765 -11.149 1.00 55.84 281 TYR A CA 1
ATOM 2023 C C . TYR A 1 281 ? -0.144 11.183 -12.615 1.00 55.84 281 TYR A C 1
ATOM 2025 O O . TYR A 1 281 ? 0.103 10.331 -13.479 1.00 55.84 281 TYR A O 1
ATOM 2033 N N . PRO A 1 282 ? -0.254 12.485 -12.940 1.00 57.69 282 PRO A N 1
ATOM 2034 C CA . PRO A 1 282 ? 0.463 12.959 -14.100 1.00 57.69 282 PRO A CA 1
ATOM 2035 C C . PRO A 1 282 ? 1.931 12.690 -13.772 1.00 57.69 282 PRO A C 1
ATOM 2037 O O . PRO A 1 282 ? 2.518 13.339 -12.908 1.00 57.69 282 PRO A O 1
ATOM 2040 N N . MET A 1 283 ? 2.532 11.679 -14.405 1.00 53.66 283 MET A N 1
ATOM 2041 C CA . MET A 1 283 ? 3.976 11.719 -14.594 1.00 53.66 283 MET A CA 1
ATOM 2042 C C . MET A 1 283 ? 4.217 13.100 -15.177 1.00 53.66 283 MET A C 1
ATOM 2044 O O . MET A 1 283 ? 3.756 13.359 -16.291 1.00 53.66 283 MET A O 1
ATOM 2048 N N . GLU A 1 284 ? 4.799 14.011 -14.391 1.00 59.53 284 GLU A N 1
ATOM 2049 C CA . GLU A 1 284 ? 5.265 15.281 -14.924 1.00 59.53 284 GLU A CA 1
ATOM 2050 C C . GLU A 1 284 ? 5.991 14.914 -16.206 1.00 59.53 284 GLU A C 1
ATOM 2052 O O . GLU A 1 284 ? 6.914 14.096 -16.181 1.00 59.53 284 GLU A O 1
ATOM 2057 N N . SER A 1 285 ? 5.479 15.406 -17.332 1.00 59.66 285 SER A N 1
ATOM 2058 C CA . SER A 1 285 ? 5.715 14.868 -18.678 1.00 59.66 285 SER A CA 1
ATOM 2059 C C . SER A 1 285 ? 7.171 14.970 -19.150 1.00 59.66 285 SER A C 1
ATOM 2061 O O . SER A 1 285 ? 7.469 14.774 -20.323 1.00 59.66 285 SER A O 1
ATOM 2063 N N . ARG A 1 286 ? 8.081 15.308 -18.237 1.00 77.19 286 ARG A N 1
ATOM 2064 C CA . ARG A 1 286 ? 9.496 15.560 -18.444 1.00 77.19 286 ARG A CA 1
ATOM 2065 C C . ARG A 1 286 ? 10.384 14.385 -18.053 1.00 77.19 286 ARG A C 1
ATOM 2067 O O . ARG A 1 286 ? 11.465 14.271 -18.618 1.00 77.19 286 ARG A O 1
ATOM 2074 N N . GLU A 1 287 ? 9.970 13.522 -17.124 1.00 87.81 287 GLU A N 1
ATOM 2075 C CA . GLU A 1 287 ? 10.807 12.386 -16.720 1.00 87.81 287 GLU A CA 1
ATOM 2076 C C . GLU A 1 287 ? 10.575 11.185 -17.642 1.00 87.81 287 GLU A C 1
ATOM 2078 O O . GLU A 1 287 ? 9.487 10.608 -17.701 1.00 87.81 287 GLU A O 1
ATOM 2083 N N . THR A 1 288 ? 11.622 10.798 -18.364 1.00 91.38 288 THR A N 1
ATOM 2084 C CA . THR A 1 288 ? 11.604 9.599 -19.212 1.00 91.38 288 THR A CA 1
ATOM 2085 C C . THR A 1 288 ? 11.657 8.334 -18.351 1.00 91.38 288 THR A C 1
ATOM 2087 O O . THR A 1 288 ? 12.254 8.326 -17.273 1.00 91.38 288 THR A O 1
ATOM 2090 N N . ALA A 1 289 ? 11.083 7.224 -18.829 1.00 89.94 289 ALA A N 1
ATOM 2091 C CA . ALA A 1 289 ? 11.148 5.946 -18.111 1.00 89.94 289 ALA A CA 1
ATOM 2092 C C . ALA A 1 289 ? 12.603 5.528 -17.813 1.00 89.94 289 ALA A C 1
ATOM 2094 O O . ALA A 1 289 ? 12.903 5.067 -16.713 1.00 89.94 289 ALA A O 1
ATOM 2095 N N . ALA A 1 290 ? 13.522 5.773 -18.753 1.00 91.19 290 ALA A N 1
ATOM 2096 C CA . ALA A 1 290 ? 14.948 5.507 -18.588 1.00 91.19 290 ALA A CA 1
ATOM 2097 C C . ALA A 1 290 ? 15.565 6.262 -17.396 1.00 91.19 290 ALA A C 1
ATOM 2099 O O . ALA A 1 290 ? 16.311 5.664 -16.618 1.00 91.19 290 ALA A O 1
ATOM 2100 N N . GLN A 1 291 ? 15.218 7.541 -17.212 1.00 93.44 291 GLN A N 1
ATOM 2101 C CA . GLN A 1 291 ? 15.661 8.331 -16.057 1.00 93.44 291 GLN A CA 1
ATOM 2102 C C . GLN A 1 291 ? 15.117 7.755 -14.748 1.00 93.44 291 GLN A C 1
ATOM 2104 O O . GLN A 1 291 ? 15.882 7.566 -13.808 1.00 93.44 291 GLN A O 1
ATOM 2109 N N . VAL A 1 292 ? 13.835 7.377 -14.710 1.00 93.56 292 VAL A N 1
ATOM 2110 C CA . VAL A 1 292 ? 13.229 6.763 -13.517 1.00 93.56 292 VAL A CA 1
ATOM 2111 C C . VAL A 1 292 ? 13.960 5.477 -13.118 1.00 93.56 292 VAL A C 1
ATOM 2113 O O . VAL A 1 292 ? 14.270 5.277 -11.942 1.00 93.56 292 VAL A O 1
ATOM 2116 N N . TYR A 1 293 ? 14.286 4.610 -14.080 1.00 93.75 293 TYR A N 1
ATOM 2117 C CA . TYR A 1 293 ? 15.042 3.386 -13.801 1.00 93.75 293 TYR A CA 1
ATOM 2118 C C . TYR A 1 293 ? 16.497 3.666 -13.396 1.00 93.75 293 TYR A C 1
ATOM 2120 O O . TYR A 1 293 ? 17.032 2.969 -12.530 1.00 93.75 293 TYR A O 1
ATOM 2128 N N . ALA A 1 294 ? 17.148 4.674 -13.983 1.00 94.44 294 ALA A N 1
ATOM 2129 C CA . ALA A 1 294 ? 18.495 5.085 -13.589 1.00 94.44 294 ALA A CA 1
ATOM 2130 C C . ALA A 1 294 ? 18.524 5.590 -12.137 1.00 94.44 294 ALA A C 1
ATOM 2132 O O . ALA A 1 294 ? 19.332 5.112 -11.336 1.00 94.44 294 ALA A O 1
ATOM 2133 N N . ASP A 1 295 ? 17.588 6.464 -11.771 1.00 95.25 295 ASP A N 1
ATOM 2134 C CA . ASP A 1 295 ? 17.440 6.985 -10.412 1.00 95.25 295 ASP A CA 1
ATOM 2135 C C . ASP A 1 295 ? 17.119 5.866 -9.415 1.00 95.25 295 ASP A C 1
ATOM 2137 O O . ASP A 1 295 ? 17.640 5.848 -8.298 1.00 95.25 295 ASP A O 1
ATOM 2141 N N . ALA A 1 296 ? 16.306 4.884 -9.817 1.00 95.69 296 ALA A N 1
ATOM 2142 C CA . ALA A 1 296 ? 15.999 3.719 -8.994 1.00 95.69 296 ALA A CA 1
ATOM 2143 C C . ALA A 1 296 ? 17.246 2.871 -8.709 1.00 95.69 296 ALA A C 1
ATOM 2145 O O . ALA A 1 296 ? 17.468 2.477 -7.563 1.00 95.69 296 ALA A O 1
ATOM 2146 N N . ARG A 1 297 ? 18.105 2.641 -9.710 1.00 95.94 297 ARG A N 1
ATOM 2147 C CA . ARG A 1 297 ? 19.383 1.933 -9.516 1.00 95.94 297 ARG A CA 1
ATOM 2148 C C . ARG A 1 297 ? 20.319 2.709 -8.593 1.00 95.94 297 ARG A C 1
ATOM 2150 O O . ARG A 1 297 ? 20.931 2.109 -7.713 1.00 95.94 297 ARG A O 1
ATOM 2157 N N . GLN A 1 298 ? 20.391 4.032 -8.738 1.00 96.75 298 GLN A N 1
ATOM 2158 C CA . GLN A 1 298 ? 21.160 4.879 -7.822 1.00 96.75 298 GLN A CA 1
ATOM 2159 C C . GLN A 1 298 ? 20.607 4.816 -6.392 1.00 96.75 298 GLN A C 1
ATOM 2161 O O . GLN A 1 298 ? 21.374 4.724 -5.434 1.00 96.75 298 GLN A O 1
ATOM 2166 N N . ALA A 1 299 ? 19.282 4.823 -6.224 1.00 95.12 299 ALA A N 1
ATOM 2167 C CA . ALA A 1 299 ? 18.644 4.692 -4.919 1.00 95.12 299 ALA A CA 1
ATOM 2168 C C . ALA A 1 299 ? 18.960 3.341 -4.256 1.00 95.12 299 ALA A C 1
ATOM 2170 O O . ALA A 1 299 ? 19.290 3.325 -3.071 1.00 95.12 299 ALA A O 1
ATOM 2171 N N . LEU A 1 300 ? 18.943 2.238 -5.014 1.00 95.06 300 LEU A N 1
ATOM 2172 C CA . LEU A 1 300 ? 19.371 0.927 -4.514 1.00 95.06 300 LEU A CA 1
ATOM 2173 C C . LEU A 1 300 ? 20.855 0.901 -4.139 1.00 95.06 300 LEU A C 1
ATOM 2175 O O . LEU A 1 300 ? 21.200 0.383 -3.081 1.00 95.06 300 LEU A O 1
ATOM 2179 N N . ALA A 1 301 ? 21.723 1.498 -4.961 1.00 95.00 301 ALA A N 1
ATOM 2180 C CA . ALA A 1 301 ? 23.161 1.557 -4.698 1.00 95.00 301 ALA A CA 1
ATOM 2181 C C . ALA A 1 301 ? 23.498 2.334 -3.415 1.00 95.00 301 ALA A C 1
ATOM 2183 O O . ALA A 1 301 ? 24.444 1.987 -2.712 1.00 95.00 301 ALA A O 1
ATOM 2184 N N . ARG A 1 302 ? 22.704 3.358 -3.068 1.00 95.50 302 ARG A N 1
ATOM 2185 C CA . ARG A 1 302 ? 22.831 4.071 -1.782 1.00 95.50 302 ARG A CA 1
ATOM 2186 C C . ARG A 1 302 ? 22.449 3.207 -0.576 1.00 95.50 302 ARG A C 1
ATOM 2188 O O . ARG A 1 302 ? 22.881 3.513 0.536 1.00 95.50 302 ARG A O 1
ATOM 2195 N N . GLY A 1 303 ? 21.660 2.153 -0.791 1.00 92.38 303 GLY A N 1
ATOM 2196 C CA . GLY A 1 303 ? 21.123 1.284 0.249 1.00 92.38 303 GLY A CA 1
ATOM 2197 C C . GLY A 1 303 ? 20.082 1.975 1.133 1.00 92.38 303 GLY A C 1
ATOM 2198 O O . GLY A 1 303 ? 19.951 3.202 1.168 1.00 92.38 303 GLY A O 1
ATOM 2199 N N . LEU A 1 304 ? 19.321 1.173 1.880 1.00 89.56 304 LEU A N 1
ATOM 2200 C CA . LEU A 1 304 ? 18.364 1.699 2.846 1.00 89.56 304 LEU A CA 1
ATOM 2201 C C . LEU A 1 304 ? 19.023 1.833 4.222 1.00 89.56 304 LEU A C 1
ATOM 2203 O O . LEU A 1 304 ? 19.443 0.848 4.826 1.00 89.56 304 LEU A O 1
ATOM 2207 N N . LYS A 1 305 ? 19.097 3.062 4.739 1.00 87.25 305 LYS A N 1
ATOM 2208 C CA . LYS A 1 305 ? 19.515 3.312 6.123 1.00 87.25 305 LYS A CA 1
ATOM 2209 C C . LYS A 1 305 ? 18.343 2.990 7.049 1.00 87.25 305 LYS A C 1
ATOM 2211 O O . LYS A 1 305 ? 17.411 3.787 7.154 1.00 87.25 305 LYS A O 1
ATOM 2216 N N . LEU A 1 306 ? 18.382 1.809 7.660 1.00 83.62 306 LEU A N 1
ATOM 2217 C CA . LEU A 1 306 ? 17.405 1.356 8.649 1.00 83.62 306 LEU A CA 1
ATOM 2218 C C . LEU A 1 306 ? 17.908 1.570 10.065 1.00 83.62 306 LEU A C 1
ATOM 2220 O O . LEU A 1 306 ? 19.095 1.381 10.337 1.00 83.62 306 LEU A O 1
ATOM 2224 N N . SER A 1 307 ? 16.994 1.892 10.982 1.00 82.56 307 SER A N 1
ATOM 2225 C CA . SER A 1 307 ? 17.323 1.826 12.398 1.00 82.56 307 SER A CA 1
ATOM 2226 C C . SER A 1 307 ? 17.651 0.374 12.799 1.00 82.56 307 SER A C 1
ATOM 2228 O O . SER A 1 307 ? 17.071 -0.578 12.256 1.00 82.56 307 SER A O 1
ATOM 2230 N N . PRO A 1 308 ? 18.543 0.161 13.784 1.00 81.69 308 PRO A N 1
ATOM 2231 C CA . PRO A 1 308 ? 18.845 -1.178 14.295 1.00 81.69 308 PRO A CA 1
ATOM 2232 C C . PRO A 1 308 ? 17.600 -1.933 14.791 1.00 81.69 308 PRO A C 1
ATOM 2234 O O . PRO A 1 308 ? 17.521 -3.153 14.663 1.00 81.69 308 PRO A O 1
ATOM 2237 N N . GLN A 1 309 ? 16.608 -1.205 15.317 1.00 80.81 309 GLN A N 1
ATOM 2238 C CA . GLN A 1 309 ? 15.343 -1.770 15.794 1.00 80.81 309 GLN A CA 1
ATOM 2239 C C . GLN A 1 309 ? 14.479 -2.314 14.652 1.00 80.81 309 GLN A C 1
ATOM 2241 O O . GLN A 1 309 ? 13.829 -3.348 14.795 1.00 80.81 309 GLN A O 1
ATOM 2246 N N . THR A 1 310 ? 14.468 -1.650 13.499 1.00 81.25 310 THR A N 1
ATOM 2247 C CA . THR A 1 310 ? 13.735 -2.170 12.342 1.00 81.25 310 THR A CA 1
ATOM 2248 C C . THR A 1 310 ? 14.445 -3.368 11.735 1.00 81.25 310 THR A C 1
ATOM 2250 O O . THR A 1 310 ? 13.787 -4.345 11.378 1.00 81.25 310 THR A O 1
ATOM 2253 N N . MET A 1 311 ? 15.781 -3.358 11.691 1.00 81.38 311 MET A N 1
ATOM 2254 C CA . MET A 1 311 ? 16.535 -4.538 11.265 1.00 81.38 311 MET A CA 1
ATOM 2255 C C . MET A 1 311 ? 16.263 -5.754 12.161 1.00 81.38 311 MET A C 1
ATOM 2257 O O . MET A 1 311 ? 16.083 -6.854 11.639 1.00 81.38 311 MET A O 1
ATOM 2261 N N . SER A 1 312 ? 16.157 -5.577 13.484 1.00 80.38 312 SER A N 1
ATOM 2262 C CA . SER A 1 312 ? 15.834 -6.689 14.388 1.00 80.38 312 SER A CA 1
ATOM 2263 C C . SER A 1 312 ? 14.417 -7.224 14.164 1.00 80.38 312 SER A C 1
ATOM 2265 O O . SER A 1 312 ? 14.240 -8.438 14.062 1.00 80.38 312 SER A O 1
ATOM 2267 N N . ARG A 1 313 ? 13.426 -6.341 13.975 1.00 79.94 313 ARG A N 1
ATOM 2268 C CA . ARG A 1 313 ? 12.043 -6.730 13.641 1.00 79.94 313 ARG A CA 1
ATOM 2269 C C . ARG A 1 313 ? 11.942 -7.493 12.320 1.00 79.94 313 ARG A C 1
ATOM 2271 O O . ARG A 1 313 ? 11.179 -8.450 12.230 1.00 79.94 313 ARG A O 1
ATOM 2278 N N . LEU A 1 314 ? 12.700 -7.081 11.305 1.00 79.25 314 LEU A N 1
ATOM 2279 C CA . LEU A 1 314 ? 12.697 -7.725 9.988 1.00 79.25 314 LEU A CA 1
ATOM 2280 C C . LEU A 1 314 ? 13.434 -9.059 9.972 1.00 79.25 314 LEU A C 1
ATOM 2282 O O . LEU A 1 314 ? 13.050 -9.941 9.211 1.00 79.25 314 LEU A O 1
ATOM 2286 N N . SER A 1 315 ? 14.456 -9.232 10.816 1.00 79.25 315 SER A N 1
ATOM 2287 C CA . SER A 1 315 ? 15.190 -10.500 10.894 1.00 79.25 315 SER A CA 1
ATOM 2288 C C . SER A 1 315 ? 14.349 -11.665 11.427 1.00 79.25 315 SER A C 1
ATOM 2290 O O . SER A 1 315 ? 14.797 -12.809 11.370 1.00 79.25 315 SER A O 1
ATOM 2292 N N . GLY A 1 316 ? 13.131 -11.379 11.904 1.00 75.69 316 GLY A N 1
ATOM 2293 C CA . GLY A 1 316 ? 12.273 -12.342 12.570 1.00 75.69 316 GLY A CA 1
ATOM 2294 C C . GLY A 1 316 ? 12.920 -12.891 13.847 1.00 75.69 316 GLY A C 1
ATOM 2295 O O . GLY A 1 316 ? 14.081 -12.606 14.154 1.00 75.69 316 GLY A O 1
ATOM 2296 N N . PRO A 1 317 ? 12.181 -13.683 14.632 1.00 73.56 317 PRO A N 1
ATOM 2297 C CA . PRO A 1 317 ? 12.807 -14.494 15.662 1.00 73.56 317 PRO A CA 1
ATOM 2298 C C . PRO A 1 317 ? 13.765 -15.473 14.972 1.00 73.56 317 PRO A C 1
ATOM 2300 O O . PRO A 1 317 ? 13.335 -16.352 14.227 1.00 73.56 317 PRO A O 1
ATOM 2303 N N . LYS A 1 318 ? 15.074 -15.309 15.198 1.00 76.25 318 LYS A N 1
ATOM 2304 C CA . LYS A 1 318 ? 16.098 -16.188 14.606 1.00 76.25 318 LYS A CA 1
ATOM 2305 C C . LYS A 1 318 ? 15.961 -17.622 15.114 1.00 76.25 318 LYS A C 1
ATOM 2307 O O . LYS A 1 318 ? 16.374 -18.554 14.436 1.00 76.25 318 LYS A O 1
ATOM 2312 N N . ASN A 1 319 ? 15.356 -17.788 16.290 1.00 79.56 319 ASN A N 1
ATOM 2313 C CA . ASN A 1 319 ? 15.047 -19.071 16.903 1.00 79.56 319 ASN A CA 1
ATOM 2314 C C . ASN A 1 319 ? 13.628 -19.062 17.490 1.00 79.56 319 ASN A C 1
ATOM 2316 O O . ASN A 1 319 ? 13.149 -18.025 17.944 1.00 79.56 319 ASN A O 1
ATOM 2320 N N . LEU A 1 320 ? 12.988 -20.235 17.590 1.00 73.94 320 LEU A N 1
ATOM 2321 C CA . LEU A 1 320 ? 11.695 -20.421 18.281 1.00 73.94 320 LEU A CA 1
ATOM 2322 C C . LEU A 1 320 ? 11.680 -19.800 19.688 1.00 73.94 320 LEU A C 1
ATOM 2324 O O . LEU A 1 320 ? 10.662 -19.262 20.115 1.00 73.94 320 LEU A O 1
ATOM 2328 N N . ARG A 1 321 ? 12.822 -19.823 20.387 1.00 73.81 321 ARG A N 1
ATOM 2329 C CA . ARG A 1 321 ? 12.977 -19.213 21.713 1.00 73.81 321 ARG A CA 1
ATOM 2330 C C . ARG A 1 321 ? 12.735 -17.699 21.695 1.00 73.81 321 ARG A C 1
ATOM 2332 O O . ARG A 1 321 ? 12.059 -17.210 22.592 1.00 73.81 321 ARG A O 1
ATOM 2339 N N . ASP A 1 322 ? 13.200 -16.997 20.663 1.00 69.75 322 ASP A N 1
ATOM 2340 C CA . ASP A 1 322 ? 13.003 -15.547 20.503 1.00 69.75 322 ASP A CA 1
ATOM 2341 C C . ASP A 1 322 ? 11.553 -15.204 20.117 1.00 69.75 322 ASP A C 1
ATOM 2343 O O . ASP A 1 322 ? 11.086 -14.094 20.355 1.00 69.75 322 ASP A O 1
ATOM 2347 N N . GLY A 1 323 ? 10.829 -16.156 19.513 1.00 68.81 323 GLY A N 1
ATOM 2348 C CA . GLY A 1 323 ? 9.413 -16.001 19.168 1.00 68.81 323 GLY A CA 1
ATOM 2349 C C . GLY A 1 323 ? 8.467 -16.224 20.351 1.00 68.81 323 GLY A C 1
ATOM 2350 O O . GLY A 1 323 ? 7.395 -15.628 20.395 1.00 68.81 323 GLY A O 1
ATOM 2351 N N . VAL A 1 324 ? 8.860 -17.072 21.307 1.00 78.19 324 VAL A N 1
ATOM 2352 C CA . VAL A 1 324 ? 8.072 -17.385 22.515 1.00 78.19 324 VAL A CA 1
ATOM 2353 C C . VAL A 1 324 ? 8.375 -16.410 23.652 1.00 78.19 324 VAL A C 1
ATOM 2355 O O . VAL A 1 324 ? 7.477 -16.050 24.409 1.00 78.19 324 VAL A O 1
ATOM 2358 N N . PHE A 1 325 ? 9.622 -15.953 23.751 1.00 69.25 325 PHE A N 1
ATOM 2359 C CA . PHE A 1 325 ? 10.053 -14.954 24.719 1.00 69.25 325 PHE A CA 1
ATOM 2360 C C . PHE A 1 325 ? 10.522 -13.723 23.946 1.00 69.25 325 PHE A C 1
ATOM 2362 O O . PHE A 1 325 ? 11.718 -13.629 23.651 1.00 69.25 325 PHE A O 1
ATOM 2369 N N . PRO A 1 326 ? 9.614 -12.791 23.578 1.00 61.19 326 PRO A N 1
ATOM 2370 C CA . PRO A 1 326 ? 10.067 -11.503 23.080 1.00 61.19 326 PRO A CA 1
ATOM 2371 C C . PRO A 1 326 ? 11.041 -10.958 24.125 1.00 61.19 326 PRO A C 1
ATOM 2373 O O . PRO A 1 326 ? 10.734 -11.063 25.316 1.00 61.19 326 PRO A O 1
ATOM 2376 N N . PRO A 1 327 ? 12.227 -10.463 23.728 1.00 57.53 327 PRO A N 1
ATOM 2377 C CA . PRO A 1 327 ? 13.158 -9.894 24.680 1.00 57.53 327 PRO A CA 1
ATOM 2378 C C . PRO A 1 327 ? 12.419 -8.738 25.333 1.00 57.53 327 PRO A C 1
ATOM 2380 O O . PRO A 1 327 ? 12.227 -7.689 24.713 1.00 57.53 327 PRO A O 1
ATOM 2383 N N . ASP A 1 328 ? 11.924 -8.987 26.547 1.00 52.78 328 ASP A N 1
ATOM 2384 C CA . ASP A 1 328 ? 11.333 -7.979 27.396 1.00 52.78 328 ASP A CA 1
ATOM 2385 C C . ASP A 1 328 ? 12.304 -6.831 27.354 1.00 52.78 328 ASP A C 1
ATOM 2387 O O . ASP A 1 328 ? 13.482 -7.025 27.667 1.00 52.78 328 ASP A O 1
ATOM 2391 N N . THR A 1 329 ? 11.797 -5.703 26.849 1.00 55.94 329 THR A N 1
ATOM 2392 C CA . THR A 1 329 ? 12.318 -4.353 26.992 1.00 55.94 329 THR A CA 1
ATOM 2393 C C . THR A 1 329 ? 13.503 -4.409 27.932 1.00 55.94 329 THR A C 1
ATOM 2395 O O . THR A 1 329 ? 13.302 -4.427 29.148 1.00 55.94 329 THR A O 1
ATOM 2398 N N . GLN A 1 330 ? 14.714 -4.588 27.384 1.00 50.75 330 GLN A N 1
ATOM 2399 C CA . GLN A 1 330 ? 15.929 -4.502 28.175 1.00 50.75 330 GLN A CA 1
ATOM 2400 C C . GLN A 1 330 ? 15.913 -3.063 28.649 1.00 50.75 330 GLN A C 1
ATOM 2402 O O . GLN A 1 330 ? 16.328 -2.142 27.949 1.00 50.75 330 GLN A O 1
ATOM 2407 N N . ARG A 1 331 ? 15.272 -2.877 29.803 1.00 47.97 331 ARG A N 1
ATOM 2408 C CA . ARG A 1 331 ? 15.266 -1.685 30.608 1.00 47.97 331 ARG A CA 1
ATOM 2409 C C . ARG A 1 331 ? 16.748 -1.445 30.737 1.00 47.97 331 ARG A C 1
ATOM 2411 O O . ARG A 1 331 ? 17.427 -2.274 31.347 1.00 47.97 331 ARG A O 1
ATOM 2418 N N . ALA A 1 332 ? 17.240 -0.438 30.007 1.00 47.12 332 ALA A N 1
ATOM 2419 C CA . ALA A 1 332 ? 18.636 -0.048 30.042 1.00 47.12 332 ALA A CA 1
ATO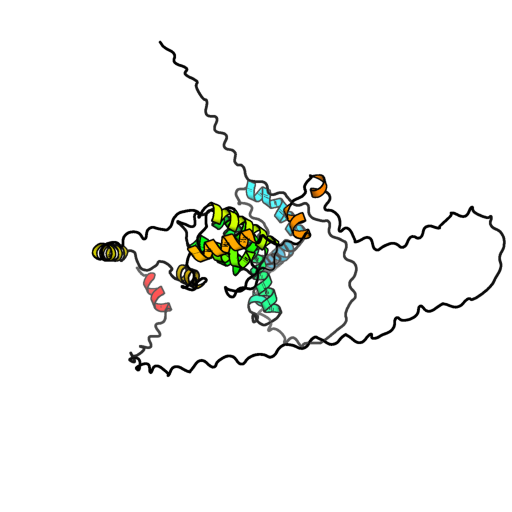M 2420 C C . ALA A 1 332 ? 19.037 -0.155 31.509 1.00 47.12 332 ALA A C 1
ATOM 2422 O O . ALA A 1 332 ? 18.291 0.400 32.326 1.00 47.12 332 ALA A O 1
ATOM 2423 N N . PRO A 1 333 ? 20.046 -0.970 31.864 1.00 51.34 333 PRO A N 1
ATOM 2424 C CA . PRO A 1 333 ? 20.405 -1.139 33.253 1.00 51.34 333 PRO A CA 1
ATOM 2425 C C . PRO A 1 333 ? 20.730 0.262 33.748 1.00 51.34 333 PRO A C 1
ATOM 2427 O O . PRO A 1 333 ? 21.783 0.811 33.437 1.00 51.34 333 PRO A O 1
ATOM 2430 N N . THR A 1 334 ? 19.779 0.885 34.448 1.00 53.31 334 THR A N 1
ATOM 2431 C CA . THR A 1 334 ? 20.050 2.028 35.297 1.00 53.31 334 THR A CA 1
ATOM 2432 C C . THR A 1 334 ? 21.153 1.504 36.172 1.00 53.31 334 THR A C 1
ATOM 2434 O O . THR A 1 334 ? 20.922 0.526 36.887 1.00 53.31 334 THR A O 1
ATOM 2437 N N . SER A 1 335 ? 22.355 2.046 35.986 1.00 51.12 335 SER A N 1
ATOM 2438 C CA . SER A 1 335 ? 23.537 1.663 36.728 1.00 51.12 335 SER A CA 1
ATOM 2439 C C . SER A 1 335 ? 23.153 1.701 38.196 1.00 51.12 335 SER A C 1
ATOM 2441 O O . SER A 1 335 ? 23.046 2.773 38.796 1.00 51.12 335 SER A O 1
ATOM 2443 N N . VAL A 1 336 ? 22.858 0.533 38.758 1.00 47.66 336 VAL A N 1
ATOM 2444 C CA . VAL A 1 336 ? 22.741 0.395 40.191 1.00 47.66 336 VAL A CA 1
ATOM 2445 C C . VAL A 1 336 ? 24.180 0.560 40.616 1.00 47.66 336 VAL A C 1
ATOM 2447 O O . VAL A 1 336 ? 25.015 -0.313 40.369 1.00 47.66 336 VAL A O 1
ATOM 2450 N N . ALA A 1 337 ? 24.494 1.761 41.094 1.00 49.84 337 ALA A N 1
ATOM 2451 C CA . ALA A 1 337 ? 25.742 2.023 41.763 1.00 49.84 337 ALA A CA 1
ATOM 2452 C C . ALA A 1 337 ? 25.979 0.858 42.722 1.00 49.84 337 ALA A C 1
ATOM 2454 O O . ALA A 1 337 ? 25.086 0.458 43.471 1.00 49.84 337 ALA A O 1
ATOM 2455 N N . SER A 1 338 ? 27.161 0.275 42.591 1.00 50.62 338 SER A N 1
ATOM 2456 C CA . SER A 1 338 ? 27.666 -0.798 43.420 1.00 50.62 338 SER A CA 1
ATOM 2457 C C . SER A 1 338 ? 27.426 -0.475 44.898 1.00 50.62 338 SER A C 1
ATOM 2459 O O . SER A 1 338 ? 28.162 0.308 45.490 1.00 50.62 338 SER A O 1
ATOM 2461 N N . ILE A 1 339 ? 26.401 -1.078 45.503 1.00 52.44 339 ILE A N 1
ATOM 2462 C CA . ILE A 1 339 ? 26.312 -1.224 46.959 1.00 52.44 339 ILE A CA 1
ATOM 2463 C C . ILE A 1 339 ? 26.873 -2.610 47.269 1.00 52.44 339 ILE A C 1
ATOM 2465 O O . ILE A 1 339 ? 26.167 -3.548 47.627 1.00 52.44 339 ILE A O 1
ATOM 2469 N N . SER A 1 340 ? 28.177 -2.754 47.044 1.00 48.06 340 SER A N 1
ATOM 2470 C CA . SER A 1 340 ? 28.954 -3.880 47.553 1.00 48.06 340 SER A CA 1
ATOM 2471 C C . SER A 1 340 ? 29.434 -3.535 48.959 1.00 48.06 340 SER A C 1
ATOM 2473 O O . SER A 1 340 ? 30.566 -3.095 49.111 1.00 48.06 340 SER A O 1
ATOM 2475 N N . SER A 1 341 ? 28.567 -3.692 49.965 1.00 55.75 341 SER A N 1
ATOM 2476 C CA . SER A 1 341 ? 28.957 -3.850 51.381 1.00 55.75 341 SER A CA 1
ATOM 2477 C C . SER A 1 341 ? 27.740 -3.944 52.312 1.00 55.75 341 SER A C 1
ATOM 2479 O O . SER A 1 341 ? 27.459 -3.054 53.106 1.00 55.75 341 SER A O 1
ATOM 2481 N N . LEU A 1 342 ? 27.034 -5.075 52.285 1.00 45.16 342 LEU A N 1
ATOM 2482 C CA . LEU A 1 342 ? 26.252 -5.513 53.446 1.00 45.16 342 LEU A CA 1
ATOM 2483 C C . LEU A 1 342 ? 26.766 -6.883 53.876 1.00 45.16 342 LEU A C 1
ATOM 2485 O O . LEU A 1 342 ? 26.221 -7.931 53.535 1.00 45.16 342 LEU A O 1
ATOM 2489 N N . ALA A 1 343 ? 27.875 -6.836 54.616 1.00 46.16 343 ALA A N 1
ATOM 2490 C CA . ALA A 1 343 ? 28.254 -7.895 55.530 1.00 46.16 343 ALA A CA 1
ATOM 2491 C C . ALA A 1 343 ? 27.080 -8.135 56.486 1.00 46.16 343 ALA A C 1
ATOM 2493 O O . ALA A 1 343 ? 26.579 -7.201 57.114 1.00 46.16 343 ALA A O 1
ATOM 2494 N N . TRP A 1 344 ? 26.619 -9.377 56.563 1.00 49.03 344 TRP A N 1
ATOM 2495 C CA . TRP A 1 344 ? 25.617 -9.788 57.537 1.00 49.03 344 TRP A CA 1
ATOM 2496 C C . TRP A 1 344 ? 26.221 -9.676 58.942 1.00 49.03 344 TRP A C 1
ATOM 2498 O O . TRP A 1 344 ? 27.229 -10.341 59.199 1.00 49.03 344 TRP A O 1
ATOM 2508 N N . PRO A 1 345 ? 25.652 -8.888 59.873 1.00 48.91 345 PRO A N 1
ATOM 2509 C CA . PRO A 1 345 ? 26.069 -8.981 61.253 1.00 48.91 345 PRO A CA 1
ATOM 2510 C C . PRO A 1 345 ? 25.358 -10.172 61.898 1.00 48.91 345 PRO A C 1
ATOM 2512 O O . PRO A 1 345 ? 24.131 -10.273 61.924 1.00 48.91 345 PRO A O 1
ATOM 2515 N N . SER A 1 346 ? 26.182 -11.071 62.425 1.00 53.75 346 SER A N 1
ATOM 2516 C CA . SER A 1 346 ? 25.868 -11.956 63.543 1.00 53.75 346 SER A CA 1
ATOM 2517 C C . SER A 1 346 ? 24.963 -11.250 64.557 1.00 53.75 346 SER A C 1
ATOM 2519 O O . SER A 1 346 ? 25.278 -10.147 65.006 1.00 53.75 346 SER A O 1
ATOM 2521 N N . MET A 1 347 ? 23.860 -11.896 64.937 1.00 47.97 347 MET A N 1
ATOM 2522 C CA . MET A 1 347 ? 22.957 -11.393 65.972 1.00 47.97 347 MET A CA 1
ATOM 2523 C C . MET A 1 347 ? 23.698 -11.171 67.299 1.00 47.97 347 MET A C 1
ATOM 2525 O O . MET A 1 347 ? 24.405 -12.077 67.748 1.00 47.97 347 MET A O 1
ATOM 2529 N N . PRO A 1 348 ? 23.464 -10.046 67.994 1.00 48.66 348 PRO A N 1
ATOM 2530 C CA . PRO A 1 348 ? 23.620 -9.968 69.429 1.00 48.66 348 PRO A CA 1
ATOM 2531 C C . PRO A 1 348 ? 22.265 -10.068 70.137 1.00 48.66 348 PRO A C 1
ATOM 2533 O O . PRO A 1 348 ? 21.228 -9.582 69.688 1.00 48.66 348 PRO A O 1
ATOM 2536 N N . SER A 1 349 ? 22.346 -10.734 71.280 1.00 46.16 349 SER A N 1
ATOM 2537 C CA . SER A 1 349 ? 21.322 -10.969 72.285 1.00 46.16 349 SER A CA 1
ATOM 2538 C C . SER A 1 349 ? 20.547 -9.714 72.702 1.00 46.16 349 SER A C 1
ATOM 2540 O O . SER A 1 349 ? 21.108 -8.629 72.846 1.00 46.16 349 SER A O 1
ATOM 2542 N N . PHE A 1 350 ? 19.263 -9.914 73.005 1.00 50.03 350 PHE A N 1
ATOM 2543 C CA . PHE A 1 350 ? 18.405 -8.968 73.712 1.00 50.03 350 PHE A CA 1
ATOM 2544 C C . PHE A 1 350 ? 19.000 -8.613 75.080 1.00 50.03 350 PHE A C 1
ATOM 2546 O O . PHE A 1 350 ? 18.942 -9.420 76.004 1.00 50.03 350 PHE A O 1
ATOM 2553 N N . ALA A 1 351 ? 19.525 -7.398 75.225 1.00 45.12 351 ALA A N 1
ATOM 2554 C CA . ALA A 1 351 ? 19.549 -6.676 76.491 1.00 45.12 351 ALA A CA 1
ATOM 2555 C C . ALA A 1 351 ? 19.873 -5.192 76.267 1.00 45.12 351 ALA A C 1
ATOM 2557 O O . ALA A 1 351 ? 20.820 -4.839 75.574 1.00 45.12 351 ALA A O 1
ATOM 2558 N N . SER A 1 352 ? 19.139 -4.352 76.993 1.00 43.12 352 SER A N 1
ATOM 2559 C CA . SER A 1 352 ? 19.481 -2.979 77.379 1.00 43.12 352 SER A CA 1
ATOM 2560 C C . SER A 1 352 ? 19.037 -1.803 76.492 1.00 43.12 352 SER A C 1
ATOM 2562 O O . SER A 1 352 ? 19.643 -1.397 75.508 1.00 43.12 352 SER A O 1
ATOM 2564 N N . ILE A 1 353 ? 17.970 -1.199 77.007 1.00 49.66 353 ILE A N 1
ATOM 2565 C CA . ILE A 1 353 ? 17.499 0.182 76.911 1.00 49.66 353 ILE A CA 1
ATOM 2566 C C . ILE A 1 353 ? 18.644 1.208 77.067 1.00 49.66 353 ILE A C 1
ATOM 2568 O O . ILE A 1 353 ? 19.370 1.137 78.056 1.00 49.66 353 ILE A O 1
ATOM 2572 N N . ARG A 1 354 ? 18.700 2.240 76.202 1.00 42.88 354 ARG A N 1
ATOM 2573 C CA . ARG A 1 354 ? 18.773 3.685 76.566 1.00 42.88 354 ARG A CA 1
ATOM 2574 C C . ARG A 1 354 ? 18.938 4.605 75.336 1.00 42.88 354 ARG A C 1
ATOM 2576 O O . ARG A 1 354 ? 19.918 4.515 74.618 1.00 42.88 354 ARG A O 1
ATOM 2583 N N . LYS A 1 355 ? 17.962 5.510 75.178 1.00 48.62 355 LYS A N 1
ATOM 2584 C CA . LYS A 1 355 ? 18.061 6.990 75.133 1.00 48.62 355 LYS A CA 1
ATOM 2585 C C . LYS A 1 355 ? 19.203 7.658 74.327 1.00 48.62 355 LYS A C 1
ATOM 2587 O O . LYS A 1 355 ? 20.366 7.404 74.606 1.00 48.62 355 LYS A O 1
ATOM 2592 N N . SER A 1 356 ? 18.798 8.661 73.528 1.00 39.34 356 SER A N 1
ATOM 2593 C CA . SER A 1 356 ? 19.564 9.763 72.882 1.00 39.34 356 SER A CA 1
ATOM 2594 C C . SER A 1 356 ? 19.732 9.583 71.372 1.00 39.34 356 SER A C 1
ATOM 2596 O O . SER A 1 356 ? 19.921 8.471 70.912 1.00 39.34 356 SER A O 1
ATOM 2598 N N . ALA A 1 357 ? 19.724 10.601 70.517 1.00 41.25 357 ALA A N 1
ATOM 2599 C CA . ALA A 1 357 ? 19.336 12.007 70.563 1.00 41.25 357 ALA A CA 1
ATOM 2600 C C . ALA A 1 357 ? 19.264 12.448 69.083 1.00 41.25 357 ALA A C 1
ATOM 2602 O O . ALA A 1 357 ? 19.887 11.843 68.214 1.00 41.25 357 ALA A O 1
ATOM 2603 N N . SER A 1 358 ? 18.483 13.482 68.806 1.00 52.88 358 SER A N 1
ATOM 2604 C CA . SER A 1 358 ? 18.311 14.139 67.507 1.00 52.88 358 SER A CA 1
ATOM 2605 C C . SER A 1 358 ? 19.631 14.509 66.804 1.00 52.88 358 SER A C 1
ATOM 2607 O O . SER A 1 358 ? 20.460 15.191 67.405 1.00 52.88 358 SER A O 1
ATOM 2609 N N . ALA A 1 359 ? 19.761 14.162 65.517 1.00 49.16 359 ALA A N 1
ATOM 2610 C CA . ALA A 1 359 ? 20.764 14.705 64.593 1.00 49.16 359 ALA A CA 1
ATOM 2611 C C . ALA A 1 359 ? 20.075 15.249 63.318 1.00 49.16 359 ALA A C 1
ATOM 2613 O O . ALA A 1 359 ? 19.025 14.726 62.930 1.00 49.16 359 ALA A O 1
ATOM 2614 N N . PRO A 1 360 ? 20.603 16.326 62.706 1.00 52.56 360 PRO A N 1
ATOM 2615 C CA . PRO A 1 360 ? 19.889 17.143 61.729 1.00 52.56 360 PRO A CA 1
ATOM 2616 C C . PRO A 1 360 ? 19.924 16.555 60.313 1.00 52.56 360 PRO A C 1
ATOM 2618 O O . PRO A 1 360 ? 20.884 15.919 59.891 1.00 52.56 360 PRO A O 1
ATOM 2621 N N . ARG A 1 361 ? 18.836 16.803 59.580 1.00 48.88 361 ARG A N 1
ATOM 2622 C CA . ARG A 1 361 ? 18.606 16.394 58.194 1.00 48.88 361 ARG A CA 1
ATOM 2623 C C . ARG A 1 361 ? 19.417 17.282 57.247 1.00 48.88 361 ARG A C 1
ATOM 2625 O O . ARG A 1 361 ? 19.128 18.468 57.117 1.00 48.88 361 ARG A O 1
ATOM 2632 N N . GLU A 1 362 ? 20.407 16.687 56.595 1.00 49.22 362 GLU A N 1
ATOM 2633 C CA . GLU A 1 362 ? 21.226 17.302 55.552 1.00 49.22 362 GLU A CA 1
ATOM 2634 C C . GLU A 1 362 ? 20.388 17.475 54.273 1.00 49.22 362 GLU A C 1
ATOM 2636 O O . GLU A 1 362 ? 19.778 16.527 53.771 1.00 49.22 362 GLU A O 1
ATOM 2641 N N . VAL A 1 363 ? 20.278 18.720 53.808 1.00 58.00 363 VAL A N 1
ATOM 2642 C CA . VAL A 1 363 ? 19.543 19.116 52.600 1.00 58.00 363 VAL A CA 1
ATOM 2643 C C . VAL A 1 363 ? 20.493 18.975 51.407 1.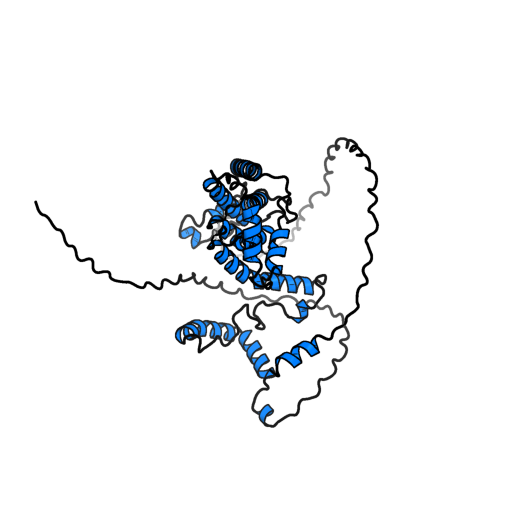00 58.00 363 VAL A C 1
ATOM 2645 O O . VAL A 1 363 ? 21.522 19.651 51.396 1.00 58.00 363 VAL A O 1
ATOM 2648 N N . PRO A 1 364 ? 20.196 18.127 50.403 1.00 57.91 364 PRO A N 1
ATOM 2649 C CA . PRO A 1 364 ? 21.027 18.031 49.210 1.00 57.91 364 PRO A CA 1
ATOM 2650 C C . PRO A 1 364 ? 20.968 19.333 48.409 1.00 57.91 364 PRO A C 1
ATOM 2652 O O . PRO A 1 364 ? 19.886 19.838 48.111 1.00 57.91 364 PRO A O 1
ATOM 2655 N N . ALA A 1 365 ? 22.149 19.853 48.085 1.00 56.56 365 ALA A N 1
ATOM 2656 C CA . ALA A 1 365 ? 22.355 21.098 47.367 1.00 56.56 365 ALA A CA 1
ATOM 2657 C C . ALA A 1 365 ? 21.748 21.084 45.954 1.00 56.56 365 ALA A C 1
ATOM 2659 O O . ALA A 1 365 ? 21.868 20.123 45.193 1.00 56.56 365 ALA A O 1
ATOM 2660 N N . GLU A 1 366 ? 21.115 22.206 45.634 1.00 58.28 366 GLU A N 1
ATOM 2661 C CA . GLU A 1 366 ? 20.511 22.568 44.357 1.00 58.28 366 GLU A CA 1
ATOM 2662 C C . GLU A 1 366 ? 21.605 22.758 43.280 1.00 58.28 366 GLU A C 1
ATOM 2664 O O . GLU A 1 366 ? 22.609 23.427 43.548 1.00 58.28 366 GLU A O 1
ATOM 2669 N N . PRO A 1 367 ? 21.480 22.175 42.072 1.00 68.81 367 PRO A N 1
ATOM 2670 C CA . PRO A 1 367 ? 22.456 22.389 41.008 1.00 68.81 367 PRO A CA 1
ATOM 2671 C C . PRO A 1 367 ? 22.319 23.801 40.403 1.00 68.81 367 PRO A C 1
ATOM 2673 O O . PRO A 1 367 ? 21.200 24.297 40.247 1.00 68.81 367 PRO A O 1
ATOM 2676 N N . PRO A 1 368 ? 23.436 24.453 40.027 1.00 67.69 368 PRO A N 1
ATOM 2677 C CA . PRO A 1 368 ? 23.426 25.824 39.539 1.00 67.69 368 PRO A CA 1
ATOM 2678 C C . PRO A 1 368 ? 22.695 25.959 38.201 1.00 67.69 368 PRO A C 1
ATOM 2680 O O . PRO A 1 368 ? 22.983 25.285 37.210 1.00 67.69 368 PRO A O 1
ATOM 2683 N N . LEU A 1 369 ? 21.758 26.899 38.208 1.00 56.69 369 LEU A N 1
ATOM 2684 C CA . LEU A 1 369 ? 21.092 27.489 37.061 1.00 56.69 369 LEU A CA 1
ATOM 2685 C C . LEU A 1 369 ? 22.094 28.260 36.175 1.00 56.69 369 LEU A C 1
ATOM 2687 O O . LEU A 1 369 ? 22.896 29.046 36.668 1.00 56.69 369 LEU A O 1
ATOM 2691 N N . PHE A 1 370 ? 21.944 28.071 34.860 1.00 56.75 370 PHE A N 1
ATOM 2692 C CA . PHE A 1 370 ? 22.493 28.865 33.750 1.00 56.75 370 PHE A CA 1
ATOM 2693 C C . PHE A 1 370 ? 24.013 28.837 33.507 1.00 56.75 370 PHE A C 1
ATOM 2695 O O . PHE A 1 370 ? 24.772 29.671 33.990 1.00 56.75 370 PHE A O 1
ATOM 2702 N N . ALA A 1 371 ? 24.422 27.970 32.574 1.00 60.69 371 ALA A N 1
ATOM 2703 C CA . ALA A 1 371 ? 25.557 28.254 31.698 1.00 60.69 371 ALA A CA 1
ATOM 2704 C C . ALA A 1 371 ? 25.053 29.020 30.450 1.00 60.69 371 ALA A C 1
ATOM 2706 O O . ALA A 1 371 ? 24.051 28.604 29.859 1.00 60.69 371 ALA A O 1
ATOM 2707 N N . PRO A 1 372 ? 25.701 30.123 30.032 1.00 61.56 372 PRO A N 1
ATOM 2708 C CA . PRO A 1 372 ? 25.347 30.833 28.806 1.00 61.56 372 PRO A CA 1
ATOM 2709 C C . PRO A 1 372 ? 25.690 29.989 27.569 1.00 61.56 372 PRO A C 1
ATOM 2711 O O . PRO A 1 372 ? 26.786 29.438 27.459 1.00 61.56 372 PRO A O 1
ATOM 2714 N N . MET A 1 373 ? 24.738 29.880 26.638 1.00 63.47 373 MET A N 1
ATOM 2715 C CA . MET A 1 373 ? 24.925 29.183 25.362 1.00 63.47 373 MET A CA 1
ATOM 2716 C C . MET A 1 373 ? 26.028 29.852 24.520 1.00 63.47 373 MET A C 1
ATOM 2718 O O . MET A 1 373 ? 26.089 31.083 24.471 1.00 63.47 373 MET A O 1
ATOM 2722 N N . PRO A 1 374 ? 26.869 29.076 23.812 1.00 65.81 374 PRO A N 1
ATOM 2723 C CA . PRO A 1 374 ? 27.808 29.622 22.841 1.00 65.81 374 PRO A CA 1
ATOM 2724 C C . PRO A 1 374 ? 27.065 30.204 21.630 1.00 65.81 374 PRO A C 1
ATOM 2726 O O . PRO A 1 374 ? 26.098 29.626 21.131 1.00 65.81 374 PRO A O 1
ATOM 2729 N N . ALA A 1 375 ? 27.539 31.366 21.181 1.00 59.78 375 ALA A N 1
ATOM 2730 C CA . ALA A 1 375 ? 27.010 32.122 20.055 1.00 59.78 375 ALA A CA 1
ATOM 2731 C C . ALA A 1 375 ? 26.929 31.276 18.773 1.00 59.78 375 ALA A C 1
ATOM 2733 O O . ALA A 1 375 ? 27.875 30.577 18.406 1.00 59.78 375 ALA A O 1
ATOM 2734 N N . ALA A 1 376 ? 25.785 31.370 18.094 1.00 61.97 376 ALA A N 1
ATOM 2735 C CA . ALA A 1 376 ? 25.548 30.744 16.802 1.00 61.97 376 ALA A CA 1
ATOM 2736 C C . ALA A 1 376 ? 26.519 31.296 15.734 1.00 61.97 376 ALA A C 1
ATOM 2738 O O . ALA A 1 376 ? 26.776 32.504 15.713 1.00 61.97 376 ALA A O 1
ATOM 2739 N N . PRO A 1 377 ? 27.059 30.447 14.841 1.00 64.19 377 PRO A N 1
ATOM 2740 C CA . PRO A 1 377 ? 27.884 30.896 13.728 1.00 64.19 377 PRO A CA 1
ATOM 2741 C C . PRO A 1 377 ? 27.048 31.705 12.728 1.00 64.19 377 PRO A C 1
ATOM 2743 O O . PRO A 1 377 ? 25.941 31.311 12.364 1.00 64.19 377 PRO A O 1
ATOM 2746 N N . ALA A 1 378 ? 27.602 32.841 12.304 1.00 58.81 378 ALA A N 1
ATOM 2747 C CA . ALA A 1 378 ? 27.008 33.765 11.347 1.00 58.81 378 ALA A CA 1
ATOM 2748 C C . ALA A 1 378 ? 26.630 33.067 10.028 1.00 58.81 378 ALA A C 1
ATOM 2750 O O . ALA A 1 378 ? 27.453 32.386 9.412 1.00 58.81 378 ALA A O 1
ATOM 2751 N N . GLU A 1 379 ? 25.385 33.268 9.597 1.00 61.66 379 GLU A N 1
ATOM 2752 C CA . GLU A 1 379 ? 24.893 32.839 8.290 1.00 61.66 379 GLU A CA 1
ATOM 2753 C C . GLU A 1 379 ? 25.597 33.616 7.158 1.00 61.66 379 GLU A C 1
ATOM 2755 O O . GLU A 1 379 ? 25.811 34.828 7.278 1.00 61.66 379 GLU A O 1
ATOM 2760 N N . PRO A 1 380 ? 25.968 32.954 6.045 1.00 71.00 380 PRO A N 1
ATOM 2761 C CA . PRO A 1 380 ? 26.530 33.629 4.882 1.00 71.00 380 PRO A CA 1
ATOM 2762 C C . PRO A 1 380 ? 25.465 34.450 4.126 1.00 71.00 380 PRO A C 1
ATOM 2764 O O . PRO A 1 380 ? 24.284 34.097 4.131 1.00 71.00 380 PRO A O 1
ATOM 2767 N N . PRO A 1 381 ? 25.873 35.531 3.434 1.00 65.06 381 PRO A N 1
ATOM 2768 C CA . PRO A 1 381 ? 24.960 36.462 2.781 1.00 65.06 381 PRO A CA 1
ATOM 2769 C C . PRO A 1 381 ? 24.160 35.801 1.653 1.00 65.06 381 PRO A C 1
ATOM 2771 O O . PRO A 1 381 ? 24.711 35.243 0.703 1.00 65.06 381 PRO A O 1
ATOM 2774 N N . VAL A 1 382 ? 22.837 35.928 1.755 1.00 62.50 382 VAL A N 1
ATOM 2775 C CA . VAL A 1 382 ? 21.864 35.608 0.709 1.00 62.50 382 VAL A CA 1
ATOM 2776 C C . VAL A 1 382 ? 22.128 36.510 -0.499 1.00 62.50 382 VAL A C 1
ATOM 2778 O O . VAL A 1 382 ? 21.969 37.728 -0.428 1.00 62.50 382 VAL A O 1
ATOM 2781 N N . MET A 1 383 ? 22.545 35.915 -1.617 1.00 58.22 383 MET A N 1
ATOM 2782 C CA . MET A 1 383 ? 22.612 36.614 -2.900 1.00 58.22 383 MET A CA 1
ATOM 2783 C C . MET A 1 383 ? 21.193 36.883 -3.431 1.00 58.22 383 MET A C 1
ATOM 2785 O O . MET A 1 383 ? 20.332 36.006 -3.321 1.00 58.22 383 MET A O 1
ATOM 2789 N N . PRO A 1 384 ? 20.930 38.056 -4.034 1.00 57.84 384 PRO A N 1
ATOM 2790 C CA . PRO A 1 384 ? 19.621 38.377 -4.579 1.00 57.84 384 PRO A CA 1
ATOM 2791 C C . PRO A 1 384 ? 19.325 37.528 -5.818 1.00 57.84 384 PRO A C 1
ATOM 2793 O O . PRO A 1 384 ? 20.050 37.549 -6.815 1.00 57.84 384 PRO A O 1
ATOM 2796 N N . THR A 1 385 ? 18.220 36.792 -5.750 1.00 53.28 385 THR A N 1
ATOM 2797 C CA . THR A 1 385 ? 17.630 36.067 -6.871 1.00 53.28 385 THR A CA 1
ATOM 2798 C C . THR A 1 385 ? 17.290 37.047 -7.993 1.00 53.28 385 THR A C 1
ATOM 2800 O O . THR A 1 385 ? 16.559 38.020 -7.803 1.00 53.28 385 THR A O 1
ATOM 2803 N N . ARG A 1 386 ? 17.852 36.770 -9.168 1.00 49.62 386 ARG A N 1
ATOM 2804 C CA . ARG A 1 386 ? 17.610 37.434 -10.448 1.00 49.62 386 ARG A CA 1
ATOM 2805 C C . ARG A 1 386 ? 16.103 37.502 -10.721 1.00 49.62 386 ARG A C 1
ATOM 2807 O O . ARG A 1 386 ? 15.444 36.472 -10.817 1.00 49.62 386 ARG A O 1
ATOM 2814 N N . GLN A 1 387 ? 15.571 38.720 -10.809 1.00 40.25 387 GLN A N 1
ATOM 2815 C CA . GLN A 1 387 ? 14.215 38.982 -11.279 1.00 40.25 387 GLN A CA 1
ATOM 2816 C C . GLN A 1 387 ? 14.140 38.615 -12.760 1.00 40.25 387 GLN A C 1
ATOM 2818 O O . GLN A 1 387 ? 14.639 39.351 -13.613 1.00 40.25 387 GLN A O 1
ATOM 2823 N N . ASP A 1 388 ? 13.541 37.465 -13.055 1.00 47.03 388 ASP A N 1
ATOM 2824 C CA . ASP A 1 388 ? 13.148 37.145 -14.416 1.00 47.03 388 ASP A CA 1
ATOM 2825 C C . ASP A 1 388 ? 11.981 38.036 -14.836 1.00 47.03 388 ASP A C 1
ATOM 2827 O O . ASP A 1 388 ? 11.019 38.302 -14.112 1.00 47.03 388 ASP A O 1
ATOM 2831 N N . THR A 1 389 ? 12.166 38.562 -16.032 1.00 44.31 389 THR A N 1
ATOM 2832 C CA . THR A 1 389 ? 11.397 39.598 -16.691 1.00 44.31 389 THR A CA 1
ATOM 2833 C C . THR A 1 389 ? 9.967 39.118 -16.937 1.00 44.31 389 THR A C 1
ATOM 2835 O O . THR A 1 389 ? 9.748 38.068 -17.538 1.00 44.31 389 THR A O 1
ATOM 2838 N N . PHE A 1 390 ? 8.988 39.906 -16.486 1.00 41.28 390 PHE A N 1
ATOM 2839 C CA . PHE A 1 390 ? 7.573 39.731 -16.810 1.00 41.28 390 PHE A CA 1
ATOM 2840 C C . PHE A 1 390 ? 7.386 39.711 -18.335 1.00 41.28 390 PHE A C 1
ATOM 2842 O O . PHE A 1 390 ? 7.552 40.730 -19.006 1.00 41.28 390 PHE A O 1
ATOM 2849 N N . ALA A 1 391 ? 7.019 38.551 -18.878 1.00 45.00 391 ALA A N 1
ATOM 2850 C CA . ALA A 1 391 ? 6.445 38.451 -20.210 1.00 45.00 391 ALA A CA 1
ATOM 2851 C C . ALA A 1 391 ? 5.022 39.032 -20.189 1.00 45.00 391 ALA A C 1
ATOM 2853 O O . ALA A 1 391 ? 4.245 38.791 -19.263 1.00 45.00 391 ALA A O 1
ATOM 2854 N N . ALA A 1 392 ? 4.717 39.834 -21.207 1.00 55.50 392 ALA A N 1
ATOM 2855 C CA . ALA A 1 392 ? 3.472 40.570 -21.375 1.00 55.50 392 ALA A CA 1
ATOM 2856 C C . ALA A 1 392 ? 2.214 39.670 -21.359 1.00 55.50 392 ALA A C 1
ATOM 2858 O O . ALA A 1 392 ? 2.275 38.511 -21.779 1.00 55.50 392 ALA A O 1
ATOM 2859 N N . PRO A 1 393 ? 1.051 40.198 -20.927 1.00 53.81 393 PRO A N 1
ATOM 2860 C CA . PRO A 1 393 ? -0.202 39.454 -20.929 1.00 53.81 393 PRO A CA 1
ATOM 2861 C C . PRO A 1 393 ? -0.688 39.194 -22.360 1.00 53.81 393 PRO A C 1
ATOM 2863 O O . PRO A 1 393 ? -0.976 40.119 -23.120 1.00 53.81 393 PRO A O 1
ATOM 2866 N N . VAL A 1 394 ? -0.822 37.913 -22.708 1.00 57.06 394 VAL A N 1
ATOM 2867 C CA . VAL A 1 394 ? -1.511 37.465 -23.921 1.00 57.06 394 VAL A CA 1
ATOM 2868 C C . VAL A 1 394 ? -2.996 37.792 -23.780 1.00 57.06 394 VAL A C 1
ATOM 2870 O O . VAL A 1 394 ? -3.692 37.271 -22.910 1.00 57.06 394 VAL A O 1
ATOM 2873 N N . THR A 1 395 ? -3.476 38.683 -24.639 1.00 50.06 395 THR A N 1
ATOM 2874 C CA . THR A 1 395 ? -4.883 39.059 -24.762 1.00 50.06 395 THR A CA 1
ATOM 2875 C C . THR A 1 395 ? -5.659 37.883 -25.365 1.00 50.06 395 THR A C 1
ATOM 2877 O O . THR A 1 395 ? -5.462 37.540 -26.529 1.00 50.06 395 THR A O 1
ATOM 2880 N N . MET A 1 396 ? -6.527 37.235 -24.583 1.00 62.41 396 MET A N 1
ATOM 2881 C CA . MET A 1 396 ? -7.482 36.259 -25.120 1.00 62.41 396 MET A CA 1
ATOM 2882 C C . MET A 1 396 ? -8.636 36.978 -25.842 1.00 62.41 396 MET A C 1
ATOM 2884 O O . MET A 1 396 ? -9.140 37.974 -25.319 1.00 62.41 396 MET A O 1
ATOM 2888 N N . PRO A 1 397 ? -9.101 36.480 -27.004 1.00 64.75 397 PRO A N 1
ATOM 2889 C CA . PRO A 1 397 ? -10.310 36.985 -27.646 1.00 64.75 397 PRO A CA 1
ATOM 2890 C C . PRO A 1 397 ? -11.581 36.564 -26.875 1.00 64.75 397 PRO A C 1
ATOM 2892 O O . PRO A 1 397 ? -11.591 35.512 -26.227 1.00 64.75 397 PRO A O 1
ATOM 2895 N N . PRO A 1 398 ? -12.663 37.364 -26.937 1.00 55.28 398 PRO A N 1
ATOM 2896 C CA . PRO A 1 398 ? -13.888 37.113 -26.183 1.00 55.28 398 PRO A CA 1
ATOM 2897 C C . PRO A 1 398 ? -14.635 35.873 -26.691 1.00 55.28 398 PRO A C 1
ATOM 2899 O O . PRO A 1 398 ? -14.878 35.711 -27.887 1.00 55.28 398 PRO A O 1
ATOM 2902 N N . ALA A 1 399 ? -15.023 35.011 -25.750 1.00 47.81 399 ALA A N 1
ATOM 2903 C CA . ALA A 1 399 ? -15.825 33.822 -26.000 1.00 47.81 399 ALA A CA 1
ATOM 2904 C C . ALA A 1 399 ? -17.243 34.186 -26.472 1.00 47.81 399 ALA A C 1
ATOM 2906 O O . ALA A 1 399 ? -17.916 35.040 -25.894 1.00 47.81 399 ALA A O 1
ATOM 2907 N N . SER A 1 400 ? -17.701 33.488 -27.509 1.00 49.56 400 SER A N 1
ATOM 2908 C CA . SER A 1 400 ? -19.061 33.548 -28.039 1.00 49.56 400 SER A CA 1
ATOM 2909 C C . SER A 1 400 ? -20.082 33.084 -26.996 1.00 49.56 400 SER A C 1
ATOM 2911 O O . SER A 1 400 ? -20.083 31.923 -26.580 1.00 49.56 400 SER A O 1
ATOM 2913 N N . THR A 1 401 ? -20.977 33.984 -26.605 1.00 47.53 401 THR A N 1
ATOM 2914 C CA . THR A 1 401 ? -22.142 33.705 -25.767 1.00 47.53 401 THR A CA 1
ATOM 2915 C C . THR A 1 401 ? -23.176 32.899 -26.553 1.00 47.53 401 THR A C 1
ATOM 2917 O O . THR A 1 401 ? -23.827 33.405 -27.464 1.00 47.53 401 THR A O 1
ATOM 2920 N N . THR A 1 402 ? -23.359 31.630 -26.188 1.00 53.47 402 THR A N 1
ATOM 2921 C CA . THR A 1 402 ? -24.560 30.866 -26.554 1.00 53.47 402 THR A CA 1
ATOM 2922 C C . THR A 1 402 ? -25.565 30.917 -25.398 1.00 53.47 402 THR A C 1
ATOM 2924 O O . THR A 1 402 ? -25.166 30.852 -24.232 1.00 53.47 402 THR A O 1
ATOM 2927 N N . PRO A 1 403 ? -26.871 31.082 -25.675 1.00 47.88 403 PRO A N 1
ATOM 2928 C CA . PRO A 1 403 ? -27.875 31.234 -24.631 1.00 47.88 403 PRO A CA 1
ATOM 2929 C C . PRO A 1 403 ? -28.119 29.912 -23.892 1.00 47.88 403 PRO A C 1
ATOM 2931 O O . PRO A 1 403 ? -28.565 28.918 -24.466 1.00 47.88 403 PRO A O 1
ATOM 2934 N N . VAL A 1 404 ? -27.867 29.932 -22.582 1.00 45.16 404 VAL A N 1
ATOM 2935 C CA . VAL A 1 404 ? -28.251 28.882 -21.635 1.00 45.16 404 VAL A CA 1
ATOM 2936 C C . VAL A 1 404 ? -29.778 28.824 -21.561 1.00 45.16 404 VAL A C 1
ATOM 2938 O O . VAL A 1 404 ? -30.430 29.681 -20.966 1.00 45.16 404 VAL A O 1
ATOM 2941 N N . ARG A 1 405 ? -30.357 27.795 -22.182 1.00 42.06 405 ARG A N 1
ATOM 2942 C CA . ARG A 1 405 ? -31.775 27.445 -22.074 1.00 42.06 405 ARG A CA 1
ATOM 2943 C C . ARG A 1 405 ? -32.024 26.845 -20.687 1.00 42.06 405 ARG A C 1
ATOM 2945 O O . ARG A 1 405 ? -31.656 25.704 -20.421 1.00 42.06 405 ARG A O 1
ATOM 2952 N N . SER A 1 406 ? -32.641 27.617 -19.797 1.00 47.84 406 SER A N 1
ATOM 2953 C CA . SER A 1 406 ? -33.046 27.201 -18.451 1.00 47.84 406 SER A CA 1
ATOM 2954 C C . SER A 1 406 ? -34.220 26.212 -18.495 1.00 47.84 406 SER A C 1
ATOM 2956 O O . SER A 1 406 ? -35.379 26.553 -18.286 1.00 47.84 406 SER A O 1
ATOM 2958 N N . GLY A 1 407 ? -33.924 24.942 -18.763 1.00 41.16 407 GLY A N 1
ATOM 2959 C CA . GLY A 1 407 ? -34.877 23.845 -18.613 1.00 41.16 407 GLY A CA 1
ATOM 2960 C C . GLY A 1 407 ? -34.785 23.212 -17.226 1.00 41.16 407 GLY A C 1
ATOM 2961 O O . GLY A 1 407 ? -34.094 22.212 -17.062 1.00 41.16 407 GLY A O 1
ATOM 2962 N N . ARG A 1 408 ? -35.499 23.745 -16.224 1.00 49.00 408 ARG A N 1
ATOM 2963 C CA . ARG A 1 408 ? -35.825 22.977 -15.004 1.00 49.00 408 ARG A CA 1
ATOM 2964 C C . ARG A 1 408 ? -36.900 21.943 -15.357 1.00 49.00 408 ARG A C 1
ATOM 2966 O O . ARG A 1 408 ? -38.085 22.167 -15.140 1.00 49.00 408 ARG A O 1
ATOM 2973 N N . GLY A 1 409 ? -36.472 20.832 -15.951 1.00 44.66 409 GLY A N 1
ATOM 2974 C CA . GLY A 1 409 ? -37.292 19.639 -16.148 1.00 44.66 409 GLY A CA 1
ATOM 2975 C C . GLY A 1 409 ? -37.320 18.802 -14.871 1.00 44.66 409 GLY A C 1
ATOM 2976 O O . GLY A 1 409 ? -36.279 18.409 -14.351 1.00 44.66 409 GLY A O 1
ATOM 2977 N N . ASN A 1 410 ? -38.518 18.569 -14.347 1.00 51.75 410 ASN A N 1
ATOM 2978 C CA . ASN A 1 410 ? -38.785 17.827 -13.122 1.00 51.75 410 ASN A CA 1
ATOM 2979 C C . ASN A 1 410 ? -38.576 16.316 -13.371 1.00 51.75 410 ASN A C 1
ATOM 2981 O O . ASN A 1 410 ? -39.390 15.676 -14.043 1.00 51.75 410 ASN A O 1
ATOM 2985 N N . LEU A 1 411 ? -37.479 15.754 -12.845 1.00 53.09 411 LEU A N 1
ATOM 2986 C CA . LEU A 1 411 ? -37.060 14.346 -13.010 1.00 53.09 411 LEU A CA 1
ATOM 2987 C C . LEU A 1 411 ? -38.103 13.315 -12.536 1.00 53.09 411 LEU A C 1
ATOM 2989 O O . LEU A 1 411 ? -38.035 12.152 -12.926 1.00 53.09 411 LEU A O 1
ATOM 2993 N N . SER A 1 412 ? -39.095 13.726 -11.744 1.00 52.38 412 SER A N 1
ATOM 2994 C CA . SER A 1 412 ? -40.181 12.851 -11.287 1.00 52.38 412 SER A CA 1
ATOM 2995 C C . SER A 1 412 ? -41.140 12.417 -12.402 1.00 52.38 412 SER A C 1
ATOM 2997 O O . SER A 1 412 ? -41.777 11.374 -12.273 1.00 52.38 412 SER A O 1
ATOM 2999 N N . SER A 1 413 ? -41.221 13.165 -13.509 1.00 51.50 413 SER A N 1
ATOM 3000 C CA . SER A 1 413 ? -42.105 12.828 -14.638 1.00 51.50 413 SER A CA 1
ATOM 3001 C C . SER A 1 413 ? -41.556 11.711 -15.532 1.00 51.50 413 SER A C 1
ATOM 3003 O O . SER A 1 413 ? -42.327 10.929 -16.076 1.00 51.50 413 SER A O 1
ATOM 3005 N N . ILE A 1 414 ? -40.230 11.562 -15.617 1.00 54.34 414 ILE A N 1
ATOM 3006 C CA . ILE A 1 414 ? -39.587 10.561 -16.485 1.00 54.34 414 ILE A CA 1
ATOM 3007 C C . ILE A 1 414 ? -39.726 9.142 -15.906 1.00 54.34 414 ILE A C 1
ATOM 3009 O O . ILE A 1 414 ? -39.812 8.173 -16.654 1.00 54.34 414 ILE A O 1
ATOM 3013 N N . PHE A 1 415 ? -39.824 9.002 -14.581 1.00 56.47 415 PHE A N 1
ATOM 3014 C CA . PHE A 1 415 ? -39.994 7.692 -13.944 1.00 56.47 415 PHE A CA 1
ATOM 3015 C C . PHE A 1 415 ? -41.436 7.164 -13.960 1.00 56.47 415 PHE A C 1
ATOM 3017 O O . PHE A 1 415 ? -41.626 5.957 -13.831 1.00 56.47 415 PHE A O 1
ATOM 3024 N N . GLN A 1 416 ? -42.452 8.015 -14.143 1.00 58.47 416 GLN A N 1
ATOM 3025 C CA . GLN A 1 416 ? -43.846 7.550 -14.180 1.00 58.47 416 GLN A CA 1
ATOM 3026 C C . GLN A 1 416 ? -44.255 6.945 -15.531 1.00 58.47 416 GLN A C 1
ATOM 3028 O O . GLN A 1 416 ? -45.100 6.051 -15.554 1.00 58.47 416 GLN A O 1
ATOM 3033 N N . ASP A 1 417 ? -43.624 7.348 -16.636 1.00 48.59 417 ASP A N 1
ATOM 3034 C CA . ASP A 1 417 ? -43.962 6.827 -17.970 1.00 48.59 417 ASP A CA 1
ATOM 3035 C C . ASP A 1 417 ? -43.308 5.473 -18.296 1.00 48.59 417 ASP A C 1
ATOM 3037 O O . ASP A 1 417 ? -43.762 4.768 -19.198 1.00 48.59 417 ASP A O 1
ATOM 3041 N N . ALA A 1 418 ? -42.301 5.046 -17.528 1.00 48.31 418 ALA A N 1
ATOM 3042 C CA . ALA A 1 418 ? -41.629 3.759 -17.725 1.00 48.31 418 ALA A CA 1
ATOM 3043 C C . ALA A 1 418 ? -42.396 2.549 -17.149 1.00 48.31 418 ALA A C 1
ATOM 3045 O O . ALA A 1 418 ? -41.983 1.416 -17.364 1.00 48.31 418 ALA A O 1
ATOM 3046 N N . TRP A 1 419 ? -43.500 2.768 -16.426 1.00 49.12 419 T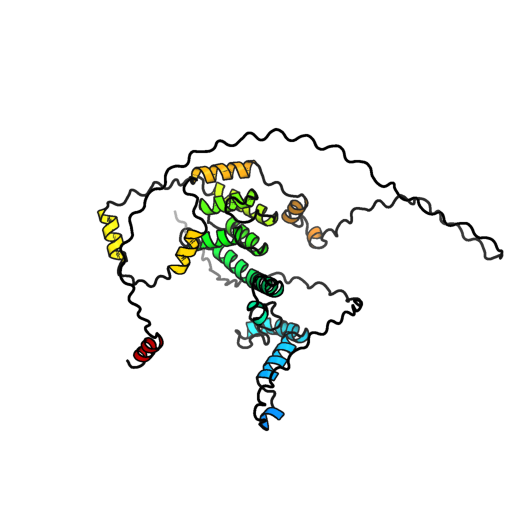RP A N 1
ATOM 3047 C CA . TRP A 1 419 ? -44.272 1.700 -15.765 1.00 49.12 419 TRP A CA 1
ATOM 3048 C C . TRP A 1 419 ? -45.618 1.378 -16.435 1.00 49.12 419 TRP A C 1
ATOM 3050 O O . TRP A 1 419 ? -46.374 0.551 -15.931 1.00 49.12 419 TRP A O 1
ATOM 3060 N N . LYS A 1 420 ? -45.950 2.043 -17.550 1.00 49.06 420 LYS A N 1
ATOM 3061 C CA . LYS A 1 420 ? -47.213 1.846 -18.293 1.00 49.06 420 LYS A CA 1
ATOM 3062 C C . LYS A 1 420 ? -47.039 1.248 -19.695 1.00 49.06 420 LYS A C 1
ATOM 3064 O O . LYS A 1 420 ? -47.989 1.249 -20.476 1.00 49.06 420 LYS A O 1
ATOM 3069 N N . ARG A 1 421 ? -45.857 0.726 -20.009 1.00 42.56 421 ARG A N 1
ATOM 3070 C CA . ARG A 1 421 ? -45.632 -0.216 -21.113 1.00 42.56 421 ARG A CA 1
ATOM 3071 C C . ARG A 1 421 ? -45.139 -1.519 -20.517 1.00 42.56 421 ARG A C 1
ATOM 3073 O O . ARG A 1 421 ? -45.476 -2.564 -21.107 1.00 42.56 421 ARG A O 1
#

pLDDT: mean 71.03, std 21.09, range [33.12, 98.38]

InterPro domains:
  IPR011989 Armadillo-like helical [G3DSA:1.25.10.10] (134-302)

Foldseek 3Di:
DDDDDDDDDDDDDDPPPDDPDDDDDPDDDDDDDDDDDDDDDDDDDDDDDDDDDPDDDDDPVCVVDPDPVRVLVVLLVLCQDPNLVVVLVVCPVVCVVVVNPPPRSADPQLPDGNNSLQADVVLCPDDCPDPSNVVNVVSNLVSCLVVLLVVLLVLLADDCVVVVLSVLSLLCQQFVRPDPSSNLSSLQSLLRHDDQDLSLLLSLLQQLVQHCPLVTGGNPDPSSNVSSLSSLVVSLVVPVDDPPPPPPPPPPVVVVVVVVVPVPPDDPPPCVSVVVSVPSDPPPPPDDSVNSSVSSVVSVVVPHDDDPVVVVVVCPQPDPVCVVCVPPPPPPPPPPPDPPDDDDDDDDDDDDDDDDDDDDDDDDDDDDDDDDDDDDDDDDDDDDDDDDDDDDDDDDDDDDDDDDDPDPDDPVVVVVVVVPD

Organism: NCBI:txid1210884

Radius of gyration: 35.41 Å; chains: 1; bounding box: 81×96×120 Å

Secondary structure (DSSP, 8-state):
------------------------PPPPPPPPPPPPPP-----------PPPPP-----HHHHHS--HHHHHHHHHHHHHSHHHHHHHHHHHHHHHHTTTSS--SSPPTTSS-TTSSPPPTTGGGS-TTSHHHHHHHHHHHHHHHHHHHHHHHHHTTS-TTT-HHHHHHHHHHHHT-S-HHHHHHHHHHHHHSS---HHHHHHHHHHHTT--TTSSPP---HHHHHHHHHHHHHHHHH-SS-----PPPPPHHHHHHHHHHHTTS-S-S-HHHHHHHHTS----TT--HHHHHHHHHHHHHH-----HHHHHHHT--SSHHHHHS-----------------PPP-PPPS-----------PPPPPPPP-PPPPPPPPPPP-PPPP----PPP--PPPPP----------THHHHHGGG--

Sequence (421 aa):
MRTRFGGAFAVLVFVALGRAQQPTIPGAPALPGGPVPAVTGAAATSVAPAAAAPAAPKNIWSFFMKTPEQKAQCKAHFCNSRIGSFINNLLVPAGVATGGLLGPICPPPGVGGPGSGAPNPDDLKKSPTSPEGAAAKIKQEEAQAKAKVAALEYLGTVDCRYYPEAEAGLITGLRAEKNECVRIAAAKALASGCCCSPKIVKALLISVNCSNKDGFPAEASELVRTYAFVALERCLRKCVEEEPEAPPEPPPAAKKAMYELLTPMGATVDYSAHILLAAYYPMESRETAAQVYADARQALARGLKLSPQTMSRLSGPKNLRDGVFPPDTQRAPTSVASISSLAWPSMPSFASIRKSASAPREVPAEPPLFAPMPAAPAEPPVMPTRQDTFAAPVTMPPASTTPVRSGRGNLSSIFQDAWKR